Protein AF-A0A4P6ZWH6-F1 (afdb_monomer_lite)

Sequence (473 aa):
MKQIINQRGYALLIVLFTIIIFLSITALFMKGSLNHVAQERTVNLNNQATVAAEMGVKFFSIDISNNIKGILATLKKELSSQEECKKNNSCICPNIQQKKLSIENLTDVINDCLQSELNKLIVRKSDAYIDGEYILKTENKNLNFNLIQEIEINPSDENEEKKGHNLILHVNGESFEENTALLTAKIFVSNFQPSDITSEVKNVSNESNKLDNTKIFQSIPSKLCSSLIQNDVNNSAGLFNCKLSVGEEASELVSNLGDKNINLADLSIYAESIESFCGNGKGKGKCNSSNLDILGEAMVYMQHVSVGNFNQAGGFNLIVNGKLTLGNANNLGDYNKKTYILVKEFDGKNQFDLINGTMIFTGSDNTSSVFDLKQSFNLVNSTACFNLAKFENNTISLDNIKSIKGTGKLIVLNTTNSSKFKKDDINAPGIDVSIPTDPNEFAELCDFNKFGFNTKYTIESLSIDYVDNVIYN

Radius of gyration: 40.48 Å; chains: 1; bounding box: 167×43×56 Å

Foldseek 3Di:
DDDPPPCVVVVVVVVVVVVVVVVVVVVVVVVVVVVVVVVVVVVVQLVQFVVQQVVVVVVVLVVLVVVLVVVVVLLVVCVQCVPVCVVPVDDLQNVCNPPDDDLVRNLVSSLVSSVVVSVVVQVVVQVVQCPDWDWDDDPPDTKTKGFPDRFDWDWDDPPDPFTFIWTWTWMWIAGPVRDIDTWIWIWTFGRDDSCNVCVLVPPPPVPAPPVPVPVLADDADPAALVVCLPPPLPDDPAAAEHEHDVPAAVLVSLVSVVVSPDDLLSYEYEYAACCSQQDPPPDPFARADPRAVSSALHAYEYAEYAHQEAENHARYHYEHVYEYEYNYYHARYDQVHEYEAEYQAYHYNEEHEYANYFYEHQHDQPDQHADHDNAAYEYHQYEYAEACVRHPPPRDDLVRQLRYEYAHEYEYEDQDPPPPDDPVSRPHPRYHYHYDNGPLVSCVVRVVVSSVDPSDRDRPDDDDPRIPDTDID

pLDDT: mean 77.13, std 15.16, range [25.61, 96.94]

Structure (mmCIF, N/CA/C/O backbone):
data_AF-A0A4P6ZWH6-F1
#
_entry.id   AF-A0A4P6ZWH6-F1
#
loop_
_atom_site.group_PDB
_atom_site.id
_atom_site.type_symbol
_atom_site.label_atom_id
_atom_site.label_alt_id
_atom_site.label_comp_id
_atom_site.label_asym_id
_atom_site.label_entity_id
_atom_site.label_seq_id
_atom_site.pdbx_PDB_ins_code
_atom_site.Cartn_x
_atom_site.Cartn_y
_atom_site.Cartn_z
_atom_site.occupancy
_atom_site.B_iso_or_equiv
_atom_site.auth_seq_id
_atom_site.auth_comp_id
_atom_site.auth_asym_id
_atom_site.auth_atom_id
_atom_site.pdbx_PDB_model_num
ATOM 1 N N . MET A 1 1 ? -127.245 11.087 0.480 1.00 39.72 1 MET A N 1
ATOM 2 C CA . MET A 1 1 ? -126.779 9.684 0.557 1.00 39.72 1 MET A CA 1
ATOM 3 C C . MET A 1 1 ? -125.401 9.672 1.200 1.00 39.72 1 MET A C 1
ATOM 5 O O . MET A 1 1 ? -124.498 10.293 0.659 1.00 39.72 1 MET A O 1
ATOM 9 N N . LYS A 1 2 ? -125.248 9.039 2.369 1.00 49.06 2 LYS A N 1
ATOM 10 C CA . LYS A 1 2 ? -123.941 8.807 3.001 1.00 49.06 2 LYS A CA 1
ATOM 11 C C . LYS A 1 2 ? -123.391 7.490 2.457 1.00 49.06 2 LYS A C 1
ATOM 13 O O . LYS A 1 2 ? -123.869 6.430 2.846 1.00 49.06 2 LYS A O 1
ATOM 18 N N . GLN A 1 3 ? -122.430 7.558 1.542 1.00 53.22 3 GLN A N 1
ATOM 19 C CA . GLN A 1 3 ? -121.645 6.386 1.166 1.00 53.22 3 GLN A CA 1
ATOM 20 C C . GLN A 1 3 ? -120.658 6.107 2.305 1.00 53.22 3 GLN A C 1
ATOM 22 O O . GLN A 1 3 ? -119.741 6.887 2.551 1.00 53.22 3 GLN A O 1
ATOM 27 N N . ILE A 1 4 ? -120.885 5.022 3.045 1.00 59.62 4 ILE A N 1
ATOM 28 C CA . ILE A 1 4 ? -119.906 4.478 3.989 1.00 59.62 4 ILE A CA 1
ATOM 29 C C . ILE A 1 4 ? -118.847 3.797 3.127 1.00 59.62 4 ILE A C 1
ATOM 31 O O . ILE A 1 4 ? -119.020 2.665 2.682 1.00 59.62 4 ILE A O 1
ATOM 35 N N . ILE A 1 5 ? -117.784 4.530 2.812 1.00 57.59 5 ILE A N 1
ATOM 36 C CA . ILE A 1 5 ? -116.674 3.993 2.031 1.00 57.59 5 ILE A CA 1
ATOM 37 C C . ILE A 1 5 ? -115.957 2.978 2.927 1.00 57.59 5 ILE A C 1
ATOM 39 O O . ILE A 1 5 ? -115.481 3.312 4.012 1.00 57.59 5 ILE A O 1
ATOM 43 N N . ASN A 1 6 ? -115.936 1.718 2.497 1.00 61.38 6 ASN A N 1
ATOM 44 C CA . ASN A 1 6 ? -115.310 0.604 3.202 1.00 61.38 6 ASN A CA 1
ATOM 45 C C . ASN A 1 6 ? -113.780 0.777 3.221 1.00 61.38 6 ASN A C 1
ATOM 47 O O . ASN A 1 6 ? -113.069 0.256 2.367 1.00 61.38 6 ASN A O 1
ATOM 51 N N . GLN A 1 7 ? -113.271 1.534 4.197 1.00 60.25 7 GLN A N 1
ATOM 52 C CA . GLN A 1 7 ? -111.843 1.848 4.325 1.00 60.25 7 GLN A CA 1
ATOM 53 C C . GLN A 1 7 ? -111.008 0.726 4.968 1.00 60.25 7 GLN A C 1
ATOM 55 O O . GLN A 1 7 ? -109.780 0.787 4.945 1.00 60.25 7 GLN A O 1
ATOM 60 N N . ARG A 1 8 ? -111.640 -0.336 5.497 1.00 64.19 8 ARG A N 1
ATOM 61 C CA . ARG A 1 8 ? -110.922 -1.433 6.175 1.00 64.19 8 ARG A CA 1
ATOM 62 C C . ARG A 1 8 ? -110.076 -2.277 5.212 1.00 64.19 8 ARG A C 1
ATOM 64 O O . ARG A 1 8 ? -109.009 -2.734 5.603 1.00 64.19 8 ARG A O 1
ATOM 71 N N . GLY A 1 9 ? -110.504 -2.433 3.954 1.00 65.44 9 GLY A N 1
ATOM 72 C CA . GLY A 1 9 ? -109.728 -3.144 2.925 1.00 65.44 9 GLY A CA 1
ATOM 73 C C . GLY A 1 9 ? -108.507 -2.360 2.429 1.00 65.44 9 GLY A C 1
ATOM 74 O O . GLY A 1 9 ? -107.453 -2.943 2.187 1.00 65.44 9 GLY A O 1
ATOM 75 N N . TYR A 1 10 ? -108.617 -1.030 2.350 1.00 78.50 10 TYR A N 1
ATOM 76 C CA . TYR A 1 10 ? -107.519 -0.164 1.908 1.00 78.50 10 TYR A CA 1
ATOM 77 C C . TYR A 1 10 ? -106.373 -0.113 2.920 1.00 78.50 10 TYR A C 1
ATOM 79 O O . TYR A 1 10 ? -105.220 -0.068 2.510 1.00 78.50 10 TYR A O 1
ATOM 87 N N . ALA A 1 11 ? -106.660 -0.190 4.225 1.00 81.12 11 ALA A N 1
ATOM 88 C CA . ALA A 1 11 ? -105.619 -0.258 5.252 1.00 81.12 11 ALA A CA 1
ATOM 89 C C . ALA A 1 11 ? -104.739 -1.511 5.099 1.00 81.12 11 ALA A C 1
ATOM 91 O O . ALA A 1 11 ? -103.516 -1.407 5.147 1.00 81.12 11 ALA A O 1
ATOM 92 N N . LEU A 1 12 ? -105.346 -2.677 4.839 1.00 81.94 12 LEU A N 1
ATOM 93 C CA . LEU A 1 12 ? -104.605 -3.918 4.591 1.00 81.94 12 LEU A CA 1
ATOM 94 C C . LEU A 1 12 ? -103.740 -3.809 3.328 1.00 81.94 12 LEU A C 1
ATOM 96 O O . LEU A 1 12 ? -102.585 -4.229 3.331 1.00 81.94 12 LEU A O 1
ATOM 100 N N . LEU A 1 13 ? -104.284 -3.207 2.267 1.00 86.00 13 LEU A N 1
ATOM 101 C CA . LEU A 1 13 ? -103.564 -3.004 1.011 1.00 86.00 13 LEU A CA 1
ATOM 102 C C . LEU A 1 13 ? -102.379 -2.050 1.202 1.00 86.00 13 LEU A C 1
ATOM 104 O O . LEU A 1 13 ? -101.285 -2.356 0.744 1.00 86.00 13 LEU A O 1
ATOM 108 N N . ILE A 1 14 ? -102.558 -0.952 1.941 1.00 87.81 14 ILE A N 1
ATOM 109 C CA . ILE A 1 14 ? -101.481 -0.005 2.262 1.00 87.81 14 ILE A CA 1
ATOM 110 C C . ILE A 1 14 ? -100.383 -0.692 3.079 1.00 87.81 14 ILE A C 1
ATOM 112 O O . ILE A 1 14 ? -99.209 -0.527 2.760 1.00 87.81 14 ILE A O 1
ATOM 116 N N . VAL A 1 15 ? -100.733 -1.495 4.089 1.00 91.38 15 VAL A N 1
ATOM 117 C CA . VAL A 1 15 ? -99.751 -2.253 4.886 1.00 91.38 15 VAL A CA 1
ATOM 118 C C . VAL A 1 15 ? -98.984 -3.248 4.016 1.00 91.38 15 VAL A C 1
ATOM 120 O O . VAL A 1 15 ? -97.758 -3.284 4.077 1.00 91.38 15 VAL A O 1
ATOM 123 N N . LEU A 1 16 ? -99.672 -4.004 3.157 1.00 91.62 16 LEU A N 1
ATOM 124 C CA . LEU A 1 16 ? -99.019 -4.940 2.242 1.00 91.62 16 LEU A CA 1
ATOM 125 C C . LEU A 1 16 ? -98.081 -4.214 1.268 1.00 91.62 16 LEU A C 1
ATOM 127 O O . LEU A 1 16 ? -96.943 -4.635 1.071 1.00 91.62 16 LEU A O 1
ATOM 131 N N . PHE A 1 17 ? -98.528 -3.091 0.705 1.00 93.81 17 PHE A N 1
ATOM 132 C CA . PHE A 1 17 ? -97.719 -2.274 -0.195 1.00 93.81 17 PHE A CA 1
ATOM 133 C C . PHE A 1 17 ? -96.496 -1.693 0.525 1.00 93.81 17 PHE A C 1
ATOM 135 O O . PHE A 1 17 ? -95.398 -1.681 -0.021 1.00 93.81 17 PHE A O 1
ATOM 142 N N . THR A 1 18 ? -96.664 -1.295 1.787 1.00 93.62 18 THR A N 1
ATOM 143 C CA . THR A 1 18 ? -95.587 -0.789 2.645 1.00 93.62 18 THR A CA 1
ATOM 144 C C . THR A 1 18 ? -94.541 -1.876 2.898 1.00 93.62 18 THR A C 1
ATOM 146 O O . THR A 1 18 ? -93.351 -1.618 2.746 1.00 93.62 18 THR A O 1
ATOM 149 N N . ILE A 1 19 ? -94.963 -3.111 3.192 1.00 94.88 19 ILE A N 1
ATOM 150 C CA . ILE A 1 19 ? -94.056 -4.259 3.361 1.00 94.88 19 ILE A CA 1
ATOM 151 C C . ILE A 1 19 ? -93.279 -4.540 2.069 1.00 94.88 19 ILE A C 1
ATOM 153 O O . ILE A 1 19 ? -92.064 -4.720 2.119 1.00 94.88 19 ILE A O 1
ATOM 157 N N . ILE A 1 20 ? -93.946 -4.541 0.910 1.00 95.19 20 ILE A N 1
ATOM 158 C CA . ILE A 1 20 ? -93.294 -4.778 -0.388 1.00 95.19 20 ILE A CA 1
ATOM 159 C C . ILE A 1 20 ? -92.278 -3.675 -0.704 1.00 95.19 20 ILE A C 1
ATOM 161 O O . ILE A 1 20 ? -91.174 -3.976 -1.163 1.00 95.19 20 ILE A O 1
ATOM 165 N N . ILE A 1 21 ? -92.615 -2.412 -0.429 1.00 94.44 21 ILE A N 1
ATOM 166 C CA . ILE A 1 21 ? -91.692 -1.284 -0.597 1.00 94.44 21 ILE A CA 1
ATOM 167 C C . ILE A 1 21 ? -90.470 -1.462 0.307 1.00 94.44 21 ILE A C 1
ATOM 169 O O . ILE A 1 21 ? -89.346 -1.377 -0.184 1.00 94.44 21 ILE A O 1
ATOM 173 N N . PHE A 1 22 ? -90.663 -1.765 1.596 1.00 95.38 22 PHE A N 1
ATOM 174 C CA . PHE A 1 22 ? -89.546 -1.984 2.517 1.00 95.38 22 PHE A CA 1
ATOM 175 C C . PHE A 1 22 ? -88.661 -3.151 2.077 1.00 95.38 22 PHE A C 1
ATOM 177 O O . PHE A 1 22 ? -87.449 -2.981 2.003 1.00 95.38 22 PHE A O 1
ATOM 184 N N . LEU A 1 23 ? -89.244 -4.292 1.696 1.00 93.88 23 LEU A N 1
ATOM 185 C CA . LEU A 1 23 ? -88.486 -5.437 1.182 1.00 93.88 23 LEU A CA 1
ATOM 186 C C . LEU A 1 23 ? -87.694 -5.084 -0.082 1.00 93.88 23 LEU A C 1
ATOM 188 O O . LEU A 1 23 ? -86.535 -5.474 -0.203 1.00 93.88 23 LEU A O 1
ATOM 192 N N . SER A 1 24 ? -88.287 -4.314 -0.997 1.00 93.38 24 SER A N 1
ATOM 193 C CA . SER A 1 24 ? -87.619 -3.878 -2.229 1.00 93.38 24 SER A CA 1
ATOM 194 C C . SER A 1 24 ? -86.440 -2.951 -1.926 1.00 93.38 24 SER A C 1
ATOM 196 O O . SER A 1 24 ? -85.359 -3.126 -2.483 1.00 93.38 24 SER A O 1
ATOM 198 N N . ILE A 1 25 ? -86.611 -2.007 -0.997 1.00 90.81 25 ILE A N 1
ATOM 199 C CA . ILE A 1 25 ? -85.550 -1.091 -0.562 1.00 90.81 25 ILE A CA 1
ATOM 200 C C . ILE A 1 25 ? -84.428 -1.861 0.156 1.00 90.81 25 ILE A C 1
ATOM 202 O O . ILE A 1 25 ? -83.256 -1.663 -0.159 1.00 90.81 25 ILE A O 1
ATOM 206 N N . THR A 1 26 ? -84.751 -2.788 1.064 1.00 92.69 26 THR A N 1
ATOM 207 C CA . THR A 1 26 ? -83.751 -3.623 1.753 1.00 92.69 26 THR A CA 1
ATOM 208 C C . THR A 1 26 ? -82.987 -4.519 0.778 1.00 92.69 26 THR A C 1
ATOM 210 O O . THR A 1 26 ? -81.767 -4.632 0.888 1.00 92.69 26 THR A O 1
ATOM 213 N N . ALA A 1 27 ? -83.666 -5.107 -0.210 1.00 91.81 27 ALA A N 1
ATOM 214 C CA . ALA A 1 27 ? -83.020 -5.906 -1.248 1.00 91.81 27 ALA A CA 1
ATOM 215 C C . ALA A 1 27 ? -82.054 -5.066 -2.103 1.00 91.81 27 ALA A C 1
ATOM 217 O O . ALA A 1 27 ? -80.954 -5.525 -2.414 1.00 91.81 27 ALA A O 1
ATOM 218 N N . LEU A 1 28 ? -82.421 -3.821 -2.435 1.00 87.69 28 LEU A N 1
ATOM 219 C CA . LEU A 1 28 ? -81.533 -2.886 -3.133 1.00 87.69 28 LEU A CA 1
ATOM 220 C C . LEU A 1 28 ? -80.293 -2.543 -2.294 1.00 87.69 28 LEU A C 1
ATOM 222 O O . LEU A 1 28 ? -79.184 -2.560 -2.829 1.00 87.69 28 LEU A O 1
ATOM 226 N N . PHE A 1 29 ? -80.447 -2.310 -0.987 1.00 87.56 29 PHE A N 1
ATOM 227 C CA . PHE A 1 29 ? -79.311 -2.062 -0.091 1.00 87.56 29 PHE A CA 1
ATOM 228 C C . PHE A 1 29 ? -78.402 -3.286 0.074 1.00 87.56 29 PHE A C 1
ATOM 230 O O . PHE A 1 29 ? -77.183 -3.145 -0.001 1.00 87.56 29 PHE A O 1
ATOM 237 N N . MET A 1 30 ? -78.962 -4.492 0.228 1.00 87.56 30 MET A N 1
ATOM 238 C CA . MET A 1 30 ? -78.172 -5.730 0.282 1.00 87.56 30 MET A CA 1
ATOM 239 C C . MET A 1 30 ? -77.401 -5.968 -1.019 1.00 87.56 30 MET A C 1
ATOM 241 O O . MET A 1 30 ? -76.211 -6.276 -0.975 1.00 87.56 30 MET A O 1
ATOM 245 N N . LYS A 1 31 ? -78.040 -5.768 -2.180 1.00 83.69 31 LYS A N 1
ATOM 246 C CA . LYS A 1 31 ? -77.366 -5.862 -3.482 1.00 83.69 31 LYS A CA 1
ATOM 247 C C . LYS A 1 31 ? -76.243 -4.829 -3.609 1.00 83.69 31 LYS A C 1
ATOM 249 O O . LYS A 1 31 ? -75.165 -5.169 -4.088 1.00 83.69 31 LYS A O 1
ATOM 254 N N . GLY A 1 32 ? -76.473 -3.595 -3.155 1.00 82.44 32 GLY A N 1
ATOM 255 C CA . GLY A 1 32 ? -75.448 -2.551 -3.114 1.00 82.44 32 GLY A CA 1
ATOM 256 C C . GLY A 1 32 ? -74.255 -2.925 -2.227 1.00 82.44 32 GLY A C 1
ATOM 257 O O . GLY A 1 32 ? -73.112 -2.780 -2.651 1.00 82.44 32 GLY A O 1
ATOM 258 N N . SER A 1 33 ? -74.513 -3.477 -1.038 1.00 79.44 33 SER A N 1
ATOM 259 C CA . SER A 1 33 ? -73.473 -3.915 -0.098 1.00 79.44 33 SER A CA 1
ATOM 260 C C . SER A 1 33 ? -72.643 -5.083 -0.641 1.00 79.44 33 SER A C 1
ATOM 262 O O . SER A 1 33 ? -71.417 -5.029 -0.582 1.00 79.44 33 SER A O 1
ATOM 264 N N . LEU A 1 34 ? -73.275 -6.096 -1.246 1.00 79.25 34 LEU A N 1
ATOM 265 C CA . LEU A 1 34 ? -72.561 -7.215 -1.875 1.00 79.25 34 LEU A CA 1
ATOM 266 C C . LEU A 1 34 ? -71.687 -6.758 -3.050 1.00 79.25 34 LEU A C 1
ATOM 268 O O . LEU A 1 34 ? -70.582 -7.267 -3.225 1.00 79.25 34 LEU A O 1
ATOM 272 N N . ASN A 1 35 ? -72.156 -5.777 -3.826 1.00 81.00 35 ASN A N 1
ATOM 273 C CA . ASN A 1 35 ? -71.375 -5.209 -4.921 1.00 81.00 35 ASN A CA 1
ATOM 274 C C . ASN A 1 35 ? -70.137 -4.452 -4.410 1.00 81.00 35 ASN A C 1
ATOM 276 O O . ASN A 1 35 ? -69.068 -4.576 -4.998 1.00 81.00 35 ASN A O 1
ATOM 280 N N . HIS A 1 36 ? -70.256 -3.729 -3.290 1.00 80.12 36 HIS A N 1
ATOM 281 C CA . HIS A 1 36 ? -69.112 -3.072 -2.650 1.00 80.12 36 HIS A CA 1
ATOM 282 C C . HIS A 1 36 ? -68.083 -4.090 -2.145 1.00 80.12 36 HIS A C 1
ATOM 284 O O . HIS A 1 36 ? -66.894 -3.910 -2.373 1.00 80.12 36 HIS A O 1
ATOM 290 N N . VAL A 1 37 ? -68.527 -5.191 -1.527 1.00 77.44 37 VAL A N 1
ATOM 291 C CA . VAL A 1 37 ? -67.628 -6.265 -1.061 1.00 77.44 37 VAL A CA 1
ATOM 292 C C . VAL A 1 37 ? -66.901 -6.933 -2.231 1.00 77.44 37 VAL A C 1
ATOM 294 O O . VAL A 1 37 ? -65.706 -7.200 -2.137 1.00 77.44 37 VAL A O 1
ATOM 297 N N . ALA A 1 38 ? -67.593 -7.187 -3.347 1.00 73.81 38 ALA A N 1
ATOM 298 C CA . ALA A 1 38 ? -66.963 -7.735 -4.547 1.00 73.81 38 ALA A CA 1
ATOM 299 C C . ALA A 1 38 ? -65.925 -6.764 -5.136 1.00 73.81 38 ALA A C 1
ATOM 301 O O . ALA A 1 38 ? -64.805 -7.175 -5.425 1.00 73.81 38 ALA A O 1
ATOM 302 N N . GLN A 1 39 ? -66.267 -5.475 -5.241 1.00 75.38 39 GLN A N 1
ATOM 303 C CA . GLN A 1 39 ? -65.352 -4.438 -5.721 1.00 75.38 39 GLN A CA 1
ATOM 304 C C . GLN A 1 39 ? -64.127 -4.292 -4.808 1.00 75.38 39 GLN A C 1
ATOM 306 O O . GLN A 1 39 ? -63.002 -4.238 -5.294 1.00 75.38 39 GLN A O 1
ATOM 311 N N . GLU A 1 40 ? -64.329 -4.277 -3.492 1.00 74.44 40 GLU A N 1
ATOM 312 C CA . GLU A 1 40 ? -63.258 -4.190 -2.500 1.00 74.44 40 GLU A CA 1
ATOM 313 C C . GLU A 1 40 ? -62.348 -5.425 -2.542 1.00 74.44 40 GLU A C 1
ATOM 315 O O . GLU A 1 40 ? -61.127 -5.291 -2.487 1.00 74.44 40 GLU A O 1
ATOM 320 N N . ARG A 1 41 ? -62.908 -6.629 -2.732 1.00 74.88 41 ARG A N 1
ATOM 321 C CA . ARG A 1 41 ? -62.119 -7.856 -2.929 1.00 74.88 41 ARG A CA 1
ATOM 322 C C . ARG A 1 41 ? -61.268 -7.778 -4.195 1.00 74.88 41 ARG A C 1
ATOM 324 O O . ARG A 1 41 ? -60.082 -8.076 -4.120 1.00 74.88 41 ARG A O 1
ATOM 331 N N . THR A 1 42 ? -61.828 -7.342 -5.325 1.00 73.62 42 THR A N 1
ATOM 332 C CA . THR A 1 42 ? -61.065 -7.174 -6.574 1.00 73.62 42 THR A CA 1
ATOM 333 C C . THR A 1 42 ? -59.950 -6.138 -6.421 1.00 73.62 42 THR A C 1
ATOM 335 O O . THR A 1 42 ? -58.825 -6.396 -6.835 1.00 73.62 42 THR A O 1
ATOM 338 N N . VAL A 1 43 ? -60.221 -4.998 -5.773 1.00 77.25 43 VAL A N 1
ATOM 339 C CA . VAL A 1 43 ? -59.196 -3.977 -5.490 1.00 77.25 43 VAL A CA 1
ATOM 340 C C . VAL A 1 43 ? -58.092 -4.544 -4.594 1.00 77.25 43 VAL A C 1
ATOM 342 O O . VAL A 1 43 ? -56.915 -4.361 -4.886 1.00 77.25 43 VAL A O 1
ATOM 345 N N . ASN A 1 44 ? -58.447 -5.289 -3.546 1.00 75.12 44 ASN A N 1
ATOM 346 C CA . ASN A 1 44 ? -57.473 -5.892 -2.639 1.00 75.12 44 ASN A CA 1
ATOM 347 C C . ASN A 1 44 ? -56.612 -6.966 -3.316 1.00 75.12 44 ASN A C 1
ATOM 349 O O . ASN A 1 44 ? -55.410 -7.011 -3.069 1.00 75.12 44 ASN A O 1
ATOM 353 N N . LEU A 1 45 ? -57.192 -7.811 -4.172 1.00 74.69 45 LEU A N 1
ATOM 354 C CA . LEU A 1 45 ? -56.444 -8.835 -4.907 1.00 74.69 45 LEU A CA 1
ATOM 355 C C . LEU A 1 45 ? -55.494 -8.217 -5.933 1.00 74.69 45 LEU A C 1
ATOM 357 O O . LEU A 1 45 ? -54.338 -8.624 -6.008 1.00 74.69 45 LEU A O 1
ATOM 361 N N . ASN A 1 46 ? -55.949 -7.199 -6.665 1.00 72.38 46 ASN A N 1
ATOM 362 C CA . ASN A 1 46 ? -55.092 -6.468 -7.595 1.00 72.38 46 ASN A CA 1
ATOM 363 C C . ASN A 1 46 ? -53.941 -5.786 -6.852 1.00 72.38 46 ASN A C 1
ATOM 365 O O . ASN A 1 46 ? -52.794 -5.907 -7.264 1.00 72.38 46 ASN A O 1
ATOM 369 N N . ASN A 1 47 ? -54.220 -5.157 -5.706 1.00 78.00 47 ASN A N 1
ATOM 370 C CA . ASN A 1 47 ? -53.176 -4.569 -4.868 1.00 78.00 47 ASN A CA 1
ATOM 371 C C . ASN A 1 47 ? -52.173 -5.625 -4.382 1.00 78.00 47 ASN A C 1
ATOM 373 O O . ASN A 1 47 ? -50.978 -5.360 -4.357 1.00 78.00 47 ASN A O 1
ATOM 377 N N . GLN A 1 48 ? -52.627 -6.827 -4.018 1.00 77.56 48 GLN A N 1
ATOM 378 C CA . GLN A 1 48 ? -51.740 -7.919 -3.603 1.00 77.56 48 GLN A CA 1
ATOM 379 C C . GLN A 1 48 ? -50.856 -8.427 -4.744 1.00 77.56 48 GLN A C 1
ATOM 381 O O . GLN A 1 48 ? -49.672 -8.659 -4.512 1.00 77.56 48 GLN A O 1
ATOM 386 N N . ALA A 1 49 ? -51.404 -8.570 -5.953 1.00 77.12 49 ALA A N 1
ATOM 387 C CA . ALA A 1 49 ? -50.637 -8.951 -7.136 1.00 77.12 49 ALA A CA 1
ATOM 388 C C . ALA A 1 49 ? -49.565 -7.897 -7.458 1.00 77.12 49 ALA A C 1
ATOM 390 O O . ALA A 1 49 ? -48.402 -8.241 -7.660 1.00 77.12 49 ALA A O 1
ATOM 391 N N . THR A 1 50 ? -49.924 -6.608 -7.406 1.00 77.00 50 THR A N 1
ATOM 392 C CA . THR A 1 50 ? -48.971 -5.503 -7.584 1.00 77.00 50 THR A CA 1
ATOM 393 C C . THR A 1 50 ? -47.881 -5.530 -6.517 1.00 77.00 50 THR A C 1
ATOM 395 O O . THR A 1 50 ? -46.705 -5.477 -6.854 1.00 77.00 50 THR A O 1
ATOM 398 N N . VAL A 1 51 ? -48.238 -5.696 -5.240 1.00 78.50 51 VAL A N 1
ATOM 399 C CA . VAL A 1 51 ? -47.259 -5.798 -4.144 1.00 78.50 51 VAL A CA 1
ATOM 400 C C . VAL A 1 51 ? -46.328 -6.999 -4.337 1.00 78.50 51 VAL A C 1
ATOM 402 O O . VAL A 1 51 ? -45.128 -6.888 -4.089 1.00 78.50 51 VAL A O 1
ATOM 405 N N . ALA A 1 52 ? -46.845 -8.143 -4.793 1.00 73.12 52 ALA A N 1
ATOM 406 C CA . ALA A 1 52 ? -46.024 -9.312 -5.101 1.00 73.12 52 ALA A CA 1
ATOM 407 C C . ALA A 1 52 ? -45.027 -9.015 -6.234 1.00 73.12 52 ALA A C 1
ATOM 409 O O . ALA A 1 52 ? -43.844 -9.331 -6.103 1.00 73.12 52 ALA A O 1
ATOM 410 N N . ALA A 1 53 ? -45.473 -8.338 -7.295 1.00 74.75 53 ALA A N 1
ATOM 411 C CA . ALA A 1 53 ? -44.613 -7.923 -8.397 1.00 74.75 53 ALA A CA 1
ATOM 412 C C . ALA A 1 53 ? -43.548 -6.905 -7.943 1.00 74.75 53 ALA A C 1
ATOM 414 O O . ALA A 1 53 ? -42.379 -7.054 -8.290 1.00 74.75 53 ALA A O 1
ATOM 415 N N . GLU A 1 54 ? -43.905 -5.911 -7.117 1.00 75.25 54 GLU A N 1
ATOM 416 C CA . GLU A 1 54 ? -42.966 -4.908 -6.582 1.00 75.25 54 GLU A CA 1
ATOM 417 C C . GLU A 1 54 ? -41.881 -5.564 -5.722 1.00 75.25 54 GLU A C 1
ATOM 419 O O . GLU A 1 54 ? -40.692 -5.245 -5.825 1.00 75.25 54 GLU A O 1
ATOM 424 N N . MET A 1 55 ? -42.278 -6.522 -4.882 1.00 76.38 55 MET A N 1
ATOM 425 C CA . MET A 1 55 ? -41.344 -7.286 -4.060 1.00 76.38 55 MET A CA 1
ATOM 426 C C . MET A 1 55 ? -40.450 -8.190 -4.909 1.00 76.38 55 MET A C 1
ATOM 428 O O . MET A 1 55 ? -39.259 -8.299 -4.613 1.00 76.38 55 MET A O 1
ATOM 432 N N . GLY A 1 56 ? -40.989 -8.792 -5.972 1.00 78.62 56 GLY A N 1
ATOM 433 C CA . GLY A 1 56 ? -40.216 -9.594 -6.914 1.00 78.62 56 GLY A CA 1
ATOM 434 C C . GLY A 1 56 ? -39.181 -8.771 -7.676 1.00 78.62 56 GLY A C 1
ATOM 435 O O . GLY A 1 56 ? -38.009 -9.146 -7.712 1.00 78.62 56 GLY A O 1
ATOM 436 N N . VAL A 1 57 ? -39.570 -7.593 -8.179 1.00 80.19 57 VAL A N 1
ATOM 437 C CA . VAL A 1 57 ? -38.645 -6.604 -8.752 1.00 80.19 57 VAL A CA 1
ATOM 438 C C . VAL A 1 57 ? -37.529 -6.307 -7.761 1.00 80.19 57 VAL A C 1
ATOM 440 O O . VAL A 1 57 ? -36.357 -6.474 -8.085 1.00 80.19 57 VAL A O 1
ATOM 443 N N . LYS A 1 58 ? -37.879 -5.939 -6.524 1.00 78.38 58 LYS A N 1
ATOM 444 C CA . LYS A 1 58 ? -36.894 -5.609 -5.492 1.00 78.38 58 LYS A CA 1
ATOM 445 C C . LYS A 1 58 ? -35.946 -6.775 -5.203 1.00 78.38 58 LYS A C 1
ATOM 447 O O . LYS A 1 58 ? -34.744 -6.552 -5.064 1.00 78.38 58 LYS A O 1
ATOM 452 N N . PHE A 1 59 ? -36.464 -7.998 -5.115 1.00 84.25 59 PHE A N 1
ATOM 453 C CA . PHE A 1 59 ? -35.669 -9.201 -4.886 1.00 84.25 59 PHE A CA 1
ATOM 454 C C . PHE A 1 59 ? -34.648 -9.421 -6.009 1.00 84.25 59 PHE A C 1
ATOM 456 O O . PHE A 1 59 ? -33.447 -9.488 -5.734 1.00 84.25 59 PHE A O 1
ATOM 463 N N . PHE A 1 60 ? -35.102 -9.462 -7.266 1.00 81.50 60 PHE A N 1
ATOM 464 C CA . PHE A 1 60 ? -34.218 -9.681 -8.410 1.00 81.50 60 PHE A CA 1
ATOM 465 C C . PHE A 1 60 ? -33.220 -8.534 -8.587 1.00 81.50 60 PHE A C 1
ATOM 467 O O . PHE A 1 60 ? -32.041 -8.792 -8.829 1.00 81.50 60 PHE A O 1
ATOM 474 N N . SER A 1 61 ? -33.640 -7.280 -8.385 1.00 79.38 61 SER A N 1
ATOM 475 C CA . SER A 1 61 ? -32.738 -6.125 -8.435 1.00 79.38 61 SER A CA 1
ATOM 476 C C . SER A 1 61 ? -31.622 -6.207 -7.396 1.00 79.38 61 SER A C 1
ATOM 478 O O . SER A 1 61 ? -30.464 -5.948 -7.724 1.00 79.38 61 SER A O 1
ATOM 480 N N . ILE A 1 62 ? -31.939 -6.591 -6.154 1.00 78.94 62 ILE A N 1
ATOM 481 C CA . ILE A 1 62 ? -30.936 -6.735 -5.092 1.00 78.94 62 ILE A CA 1
ATOM 482 C C . ILE A 1 62 ? -29.978 -7.886 -5.403 1.00 78.94 62 ILE A C 1
ATOM 484 O O . ILE A 1 62 ? -28.765 -7.713 -5.269 1.00 78.94 62 ILE A O 1
ATOM 488 N N . ASP A 1 63 ? -30.488 -9.047 -5.824 1.00 83.31 63 ASP A N 1
ATOM 489 C CA . ASP A 1 63 ? -29.619 -10.188 -6.118 1.00 83.31 63 ASP A CA 1
ATOM 490 C C . ASP A 1 63 ? -28.682 -9.887 -7.294 1.00 83.31 63 ASP A C 1
ATOM 492 O O . ASP A 1 63 ? -27.469 -10.069 -7.179 1.00 83.31 63 ASP A O 1
ATOM 496 N N . ILE A 1 64 ? -29.207 -9.339 -8.395 1.00 82.38 64 ILE A N 1
ATOM 497 C CA . ILE A 1 64 ? -28.395 -8.936 -9.550 1.00 82.38 64 ILE A CA 1
ATOM 498 C C . ILE A 1 64 ? -27.355 -7.895 -9.125 1.00 82.38 64 ILE A C 1
ATOM 500 O O . ILE A 1 64 ? -26.172 -8.079 -9.403 1.00 82.38 64 ILE A O 1
ATOM 504 N N . SER A 1 65 ? -27.752 -6.861 -8.372 1.00 78.88 65 SER A N 1
ATOM 505 C CA . SER A 1 65 ? -26.830 -5.841 -7.852 1.00 78.88 65 SER A CA 1
ATOM 506 C C . SER A 1 65 ? -25.678 -6.453 -7.049 1.00 78.88 65 SER A C 1
ATOM 508 O O . SER A 1 65 ? -24.517 -6.103 -7.262 1.00 78.88 65 SER A O 1
ATOM 510 N N . ASN A 1 66 ? -25.968 -7.403 -6.158 1.00 80.00 66 ASN A N 1
ATOM 511 C CA . ASN A 1 66 ? -24.945 -8.061 -5.347 1.00 80.00 66 ASN A CA 1
ATOM 512 C C . ASN A 1 66 ? -23.977 -8.898 -6.193 1.00 80.00 66 ASN A C 1
ATOM 514 O O . ASN A 1 66 ? -22.771 -8.873 -5.946 1.00 80.00 66 ASN A O 1
ATOM 518 N N . ASN A 1 67 ? -24.477 -9.603 -7.211 1.00 85.12 67 ASN A N 1
ATOM 519 C CA . ASN A 1 67 ? -23.622 -10.367 -8.121 1.00 85.12 67 ASN A CA 1
ATOM 520 C C . ASN A 1 67 ? -22.727 -9.442 -8.959 1.00 85.12 67 ASN A C 1
ATOM 522 O O . ASN A 1 67 ? -21.533 -9.708 -9.088 1.00 85.12 67 ASN A O 1
ATOM 526 N N . ILE A 1 68 ? -23.267 -8.322 -9.453 1.00 81.75 68 ILE A N 1
ATOM 527 C CA . ILE A 1 68 ? -22.490 -7.300 -10.168 1.00 81.75 68 ILE A CA 1
ATOM 528 C C . ILE A 1 68 ? -21.391 -6.739 -9.262 1.00 81.75 68 ILE A C 1
ATOM 530 O O . ILE A 1 68 ? -20.230 -6.699 -9.663 1.00 81.75 68 ILE A O 1
ATOM 534 N N . LYS A 1 69 ? -21.711 -6.389 -8.008 1.00 79.88 69 LYS A N 1
ATOM 535 C CA . LYS A 1 69 ? -20.707 -5.951 -7.021 1.00 79.88 69 LYS A CA 1
ATOM 536 C C . LYS A 1 69 ? -19.605 -6.993 -6.814 1.00 79.88 69 LYS A C 1
ATOM 538 O O . LYS A 1 69 ? -18.439 -6.624 -6.704 1.00 79.88 69 LYS A O 1
ATOM 543 N N . GLY A 1 70 ? -19.950 -8.281 -6.793 1.00 83.12 70 GLY A N 1
ATOM 544 C CA . GLY A 1 70 ? -18.980 -9.376 -6.709 1.00 83.12 70 GLY A CA 1
ATOM 545 C C . GLY A 1 70 ? -18.038 -9.442 -7.916 1.00 83.12 70 GLY A C 1
ATOM 546 O O . GLY A 1 70 ? -16.822 -9.563 -7.741 1.00 83.12 70 GLY A O 1
ATOM 547 N N . ILE A 1 71 ? -18.577 -9.303 -9.133 1.00 83.06 71 ILE A N 1
ATOM 548 C CA . ILE A 1 71 ? -17.783 -9.239 -10.372 1.00 83.06 71 ILE A CA 1
ATOM 549 C C . ILE A 1 71 ? -16.829 -8.043 -10.310 1.00 83.06 71 ILE A C 1
ATOM 551 O O . ILE A 1 71 ? -15.622 -8.220 -10.459 1.00 83.06 71 ILE A O 1
ATOM 555 N N . LEU A 1 72 ? -17.341 -6.851 -9.989 1.00 79.44 72 LEU A N 1
ATOM 556 C CA . LEU A 1 72 ? -16.539 -5.629 -9.866 1.00 79.44 72 LEU A CA 1
ATOM 557 C C . LEU A 1 72 ? -15.422 -5.769 -8.822 1.00 79.44 72 LEU A C 1
ATOM 559 O O . LEU A 1 72 ? -14.278 -5.400 -9.084 1.00 79.44 72 LEU A O 1
ATOM 563 N N . ALA A 1 73 ? -15.717 -6.348 -7.656 1.00 79.50 73 ALA A N 1
ATOM 564 C CA . ALA A 1 73 ? -14.717 -6.597 -6.620 1.00 79.50 73 ALA A CA 1
ATOM 565 C C . ALA A 1 73 ? -13.623 -7.572 -7.087 1.00 79.50 73 ALA A C 1
ATOM 567 O O . ALA A 1 73 ? -12.447 -7.396 -6.754 1.00 79.50 73 ALA A O 1
ATOM 568 N N . THR A 1 74 ? -13.988 -8.576 -7.885 1.00 81.31 74 THR A N 1
ATOM 569 C CA . THR A 1 74 ? -13.020 -9.529 -8.441 1.00 81.31 74 THR A CA 1
ATOM 570 C C . THR A 1 74 ? -12.139 -8.871 -9.497 1.00 81.31 74 THR A C 1
ATOM 572 O O . THR A 1 74 ? -10.918 -8.988 -9.416 1.00 81.31 74 THR A O 1
ATOM 575 N N . LEU A 1 75 ? -12.731 -8.090 -10.407 1.00 79.50 75 LEU A N 1
ATOM 576 C CA . LEU A 1 75 ? -11.991 -7.284 -11.382 1.00 79.50 75 LEU A CA 1
ATOM 577 C C . LEU A 1 75 ? -11.010 -6.334 -10.691 1.00 79.50 75 LEU A C 1
ATOM 579 O O . LEU A 1 75 ? -9.843 -6.264 -11.071 1.00 79.50 75 LEU A O 1
ATOM 583 N N . LYS A 1 76 ? -11.442 -5.669 -9.613 1.00 74.69 76 LYS A N 1
ATOM 584 C CA . LYS A 1 76 ? -10.572 -4.817 -8.795 1.00 74.69 76 LYS A CA 1
ATOM 585 C C . LYS A 1 76 ? -9.385 -5.594 -8.235 1.00 74.69 76 LYS A C 1
ATOM 587 O O . LYS A 1 76 ? -8.246 -5.144 -8.336 1.00 74.69 76 LYS A O 1
ATOM 592 N N . LYS A 1 77 ? -9.634 -6.769 -7.651 1.00 75.81 77 LYS A N 1
ATOM 593 C CA . LYS A 1 77 ? -8.565 -7.610 -7.107 1.00 75.81 77 LYS A CA 1
ATOM 594 C C . LYS A 1 77 ? -7.569 -8.013 -8.196 1.00 75.81 77 LYS A C 1
ATOM 596 O O . LYS A 1 77 ? -6.366 -7.956 -7.952 1.00 75.81 77 LYS A O 1
ATOM 601 N N . GLU A 1 78 ? -8.040 -8.385 -9.384 1.00 74.81 78 GLU A N 1
ATOM 602 C CA . GLU A 1 78 ? -7.183 -8.752 -10.519 1.00 74.81 78 GLU A CA 1
ATOM 603 C C . GLU A 1 78 ? -6.345 -7.569 -11.023 1.00 74.81 78 GLU A C 1
ATOM 605 O O . GLU A 1 78 ? -5.151 -7.730 -11.287 1.00 74.81 78 GLU A O 1
ATOM 610 N N . LEU A 1 79 ? -6.928 -6.367 -11.079 1.00 72.31 79 LEU A N 1
ATOM 611 C CA . LEU A 1 79 ? -6.218 -5.141 -11.452 1.00 72.31 79 LEU A CA 1
ATOM 612 C C . LEU A 1 79 ? -5.104 -4.795 -10.459 1.00 72.31 79 LEU A C 1
ATOM 614 O O . LEU A 1 79 ? -3.999 -4.454 -10.879 1.00 72.31 79 LEU A O 1
ATOM 618 N N . SER A 1 80 ? -5.354 -4.947 -9.158 1.00 68.31 80 SER A N 1
ATOM 619 C CA . SER A 1 80 ? -4.350 -4.700 -8.115 1.00 68.31 80 SER A CA 1
ATOM 620 C C . SER A 1 80 ? -3.255 -5.774 -8.052 1.00 68.31 80 SER A C 1
ATOM 622 O O . SER A 1 80 ? -2.163 -5.512 -7.554 1.00 68.31 80 SER A O 1
ATOM 624 N N . SER A 1 81 ? -3.522 -6.988 -8.548 1.00 64.50 81 SER A N 1
ATOM 625 C CA . SER A 1 81 ? -2.663 -8.172 -8.387 1.00 64.50 81 SER A CA 1
ATOM 626 C C . SER A 1 81 ? -2.104 -8.713 -9.708 1.00 64.50 81 SER A C 1
ATOM 628 O O . SER A 1 81 ? -1.895 -9.918 -9.833 1.00 64.50 81 SER A O 1
ATOM 630 N N . GLN A 1 82 ? -1.803 -7.848 -10.689 1.00 60.72 82 GLN A N 1
ATOM 631 C CA . GLN A 1 82 ? -1.346 -8.223 -12.048 1.00 60.72 82 GLN A CA 1
ATOM 632 C C . GLN A 1 82 ? -0.273 -9.345 -12.129 1.00 60.72 82 GLN A C 1
ATOM 634 O O . GLN A 1 82 ? -0.129 -9.987 -13.173 1.00 60.72 82 GLN A O 1
ATOM 639 N N . GLU A 1 83 ? 0.496 -9.594 -11.062 1.00 52.28 83 GLU A N 1
ATOM 640 C CA . GLU A 1 83 ? 1.459 -10.699 -10.944 1.00 52.28 83 GLU A CA 1
ATOM 641 C C . GLU A 1 83 ? 0.849 -12.065 -10.553 1.00 52.28 83 GLU A C 1
ATOM 643 O O . GLU A 1 83 ? 1.331 -13.091 -11.034 1.00 52.28 83 GLU A O 1
ATOM 648 N N . GLU A 1 84 ? -0.205 -12.124 -9.730 1.00 54.50 84 GLU A N 1
ATOM 649 C CA . GLU A 1 84 ? -0.873 -13.382 -9.340 1.00 54.50 84 GLU A CA 1
ATOM 650 C C . GLU A 1 84 ? -1.707 -13.954 -10.489 1.00 54.50 84 GLU A C 1
ATOM 652 O O . GLU A 1 84 ? -1.668 -15.157 -10.762 1.00 54.50 84 GLU A O 1
ATOM 657 N N . CYS A 1 85 ? -2.378 -13.075 -11.234 1.00 60.66 85 CYS A N 1
ATOM 658 C CA . CYS A 1 85 ? -3.196 -13.446 -12.386 1.00 60.66 85 CYS A CA 1
ATOM 659 C C . CYS A 1 85 ? -2.368 -14.153 -13.482 1.00 60.66 85 CYS A C 1
ATOM 661 O O . CYS A 1 85 ? -2.808 -15.134 -14.085 1.00 60.66 85 CYS A O 1
ATOM 663 N N . LYS A 1 86 ? -1.112 -13.718 -13.676 1.00 59.97 86 LYS A N 1
ATOM 664 C CA . LYS A 1 86 ? -0.158 -14.331 -14.620 1.00 59.97 86 LYS A CA 1
ATOM 665 C C . LYS A 1 86 ? 0.316 -15.720 -14.204 1.00 59.97 86 LYS A C 1
ATOM 667 O O . LYS A 1 86 ? 0.639 -16.521 -15.073 1.00 59.97 86 LYS A O 1
ATOM 672 N N . LYS A 1 87 ? 0.396 -16.007 -12.902 1.00 59.28 87 LYS A N 1
ATOM 673 C CA . LYS A 1 87 ? 0.909 -17.295 -12.407 1.00 59.28 87 LYS A CA 1
ATOM 674 C C . LYS A 1 87 ? -0.121 -18.415 -12.519 1.00 59.28 87 LYS A C 1
ATOM 676 O O . LYS A 1 87 ? 0.261 -19.548 -12.792 1.00 59.28 87 LYS A O 1
ATOM 681 N N . ASN A 1 88 ? -1.405 -18.096 -12.351 1.00 59.41 88 ASN A N 1
ATOM 682 C CA . ASN A 1 88 ? -2.455 -19.111 -12.220 1.00 59.41 88 ASN A CA 1
ATOM 683 C C . ASN A 1 88 ? -3.335 -19.285 -13.467 1.00 59.41 88 ASN A C 1
ATOM 685 O O . ASN A 1 88 ? -4.209 -20.145 -13.459 1.00 59.41 88 ASN A O 1
ATOM 689 N N . ASN A 1 89 ? -3.129 -18.492 -14.529 1.00 59.62 89 ASN A N 1
ATOM 690 C CA . ASN A 1 89 ? -3.897 -18.561 -15.784 1.00 59.62 89 ASN A CA 1
ATOM 691 C C . ASN A 1 89 ? -5.434 -18.520 -15.588 1.00 59.62 89 ASN A C 1
ATOM 693 O O . ASN A 1 89 ? -6.190 -19.052 -16.394 1.00 59.62 89 ASN A O 1
ATOM 697 N N . SER A 1 90 ? -5.881 -17.896 -14.495 1.00 66.62 90 SER A N 1
ATOM 698 C CA . SER A 1 90 ? -7.254 -17.948 -13.970 1.00 66.62 90 SER A CA 1
ATOM 699 C C . SER A 1 90 ? -7.909 -16.561 -13.939 1.00 66.62 90 SER A C 1
ATOM 701 O O . SER A 1 90 ? -8.784 -16.308 -13.115 1.00 66.62 90 SER A O 1
ATOM 703 N N . CYS A 1 91 ? -7.456 -15.641 -14.788 1.00 69.88 91 CYS A N 1
ATOM 704 C CA . CYS A 1 91 ? -8.046 -14.309 -14.859 1.00 69.88 91 CYS A CA 1
ATOM 705 C C . CYS A 1 91 ? -9.446 -14.395 -15.459 1.00 69.88 91 CYS A C 1
ATOM 707 O O . CYS A 1 91 ? -9.622 -15.016 -16.512 1.00 69.88 91 CYS A O 1
ATOM 709 N N . ILE A 1 92 ? -10.403 -13.708 -14.845 1.00 72.62 92 ILE A N 1
ATOM 710 C CA . ILE A 1 92 ? -11.717 -13.468 -15.445 1.00 72.62 92 ILE A CA 1
ATOM 711 C C . ILE A 1 92 ? -11.549 -12.713 -16.774 1.00 72.62 92 ILE A C 1
ATOM 713 O O . ILE A 1 92 ? -12.243 -13.009 -17.746 1.00 72.62 92 ILE A O 1
ATOM 717 N N . CYS A 1 93 ? -10.548 -11.825 -16.855 1.00 75.25 93 CYS A N 1
ATOM 718 C CA . CYS A 1 93 ? -10.215 -11.072 -18.065 1.00 75.25 93 CYS A CA 1
ATOM 719 C C . CYS A 1 93 ? -8.834 -11.446 -18.642 1.00 75.25 93 CYS A C 1
ATOM 721 O O . CYS A 1 93 ? -7.821 -10.830 -18.291 1.00 75.25 93 CYS A O 1
ATOM 723 N N . PRO A 1 94 ? -8.749 -12.404 -19.584 1.00 66.56 94 PRO A N 1
ATOM 724 C CA . PRO A 1 94 ? -7.470 -12.852 -20.142 1.00 66.56 94 PRO A CA 1
ATOM 725 C C . PRO A 1 94 ? -6.691 -11.745 -20.877 1.00 66.56 94 PRO A C 1
ATOM 727 O O . PRO A 1 94 ? -5.460 -11.733 -20.865 1.00 66.56 94 PRO A O 1
ATOM 730 N N . ASN A 1 95 ? -7.393 -10.782 -21.482 1.00 67.19 95 ASN A N 1
ATOM 731 C CA . ASN A 1 95 ? -6.785 -9.736 -22.313 1.00 67.19 95 ASN A CA 1
ATOM 732 C C . ASN A 1 95 ? -6.075 -8.625 -21.513 1.00 67.19 95 ASN A C 1
ATOM 734 O O . ASN A 1 95 ? -5.253 -7.908 -22.082 1.00 67.19 95 ASN A O 1
ATOM 738 N N . ILE A 1 96 ? -6.299 -8.527 -20.194 1.00 64.94 96 ILE A N 1
ATOM 739 C CA . ILE A 1 96 ? -5.622 -7.550 -19.314 1.00 64.94 96 ILE A CA 1
ATOM 740 C C . ILE A 1 96 ? -4.109 -7.840 -19.200 1.00 64.94 96 ILE A C 1
ATOM 742 O O . ILE A 1 96 ? -3.314 -6.978 -18.830 1.00 64.94 96 ILE A O 1
ATOM 746 N N . GLN A 1 97 ? -3.657 -9.041 -19.578 1.00 59.06 97 GLN A N 1
ATOM 747 C CA . GLN A 1 97 ? -2.259 -9.457 -19.435 1.00 59.06 97 GLN A CA 1
ATOM 748 C C . GLN A 1 97 ? -1.268 -8.768 -20.397 1.00 59.06 97 GLN A C 1
ATOM 750 O O . GLN A 1 97 ? -0.049 -8.918 -20.225 1.00 59.06 97 GLN A O 1
ATOM 755 N N . GLN A 1 98 ? -1.737 -8.015 -21.399 1.00 58.09 98 GLN A N 1
ATOM 756 C CA . GLN A 1 98 ? -0.861 -7.377 -22.384 1.00 58.09 98 GLN A CA 1
ATOM 757 C C . GLN A 1 98 ? -0.137 -6.162 -21.775 1.00 58.09 98 GLN A C 1
ATOM 759 O O . GLN A 1 98 ? -0.714 -5.114 -21.508 1.00 58.09 98 GLN A O 1
ATOM 764 N N . LYS A 1 99 ? 1.175 -6.321 -21.550 1.00 51.84 99 LYS A N 1
ATOM 765 C CA . LYS A 1 99 ? 2.043 -5.520 -20.657 1.00 51.84 99 LYS A CA 1
ATOM 766 C C . LYS A 1 99 ? 2.223 -4.022 -21.011 1.00 51.84 99 LYS A C 1
ATOM 768 O O . LYS A 1 99 ? 3.059 -3.380 -20.386 1.00 51.84 99 LYS A O 1
ATOM 773 N N . LYS A 1 100 ? 1.509 -3.455 -21.990 1.00 54.94 100 LYS A N 1
ATOM 774 C CA . LYS A 1 100 ? 1.635 -2.044 -22.423 1.00 54.94 100 LYS A CA 1
ATOM 775 C C . LYS A 1 100 ? 0.364 -1.531 -23.121 1.00 54.94 100 LYS A C 1
ATOM 777 O O . LYS A 1 100 ? 0.407 -1.169 -24.293 1.00 54.94 100 LYS A O 1
ATOM 782 N N . LEU A 1 101 ? -0.766 -1.508 -22.424 1.00 59.69 101 LEU A N 1
ATOM 783 C CA . LEU A 1 101 ? -1.951 -0.790 -22.907 1.00 59.69 101 LEU A CA 1
ATOM 784 C C . LEU A 1 101 ? -1.932 0.641 -22.352 1.00 59.69 101 LEU A C 1
ATOM 786 O O . LEU A 1 101 ? -1.551 0.852 -21.200 1.00 59.69 101 LEU A O 1
ATOM 790 N N . SER A 1 102 ? -2.294 1.628 -23.179 1.00 68.69 102 SER A N 1
ATOM 791 C CA . SER A 1 102 ? -2.629 2.969 -22.683 1.00 68.69 102 SER A CA 1
ATOM 792 C C . SER A 1 102 ? -3.830 2.876 -21.733 1.00 68.69 102 SER A C 1
ATOM 794 O O . SER A 1 102 ? -4.586 1.908 -21.785 1.00 68.69 102 SER A O 1
ATOM 796 N N . ILE A 1 103 ? -4.020 3.873 -20.865 1.00 64.44 103 ILE A N 1
ATOM 797 C CA . ILE A 1 103 ? -5.147 3.907 -19.911 1.00 64.44 103 ILE A CA 1
ATOM 798 C C . ILE A 1 103 ? -6.496 3.805 -20.642 1.00 64.44 103 ILE A C 1
ATOM 800 O O . ILE A 1 103 ? -7.389 3.093 -20.190 1.00 64.44 103 ILE A O 1
ATOM 804 N N . GLU A 1 104 ? -6.620 4.465 -21.793 1.00 66.00 104 GLU A N 1
ATOM 805 C CA . GLU A 1 104 ? -7.807 4.403 -22.655 1.00 66.00 104 GLU A CA 1
ATOM 806 C C . GLU A 1 104 ? -8.056 2.968 -23.142 1.00 66.00 104 GLU A C 1
ATOM 808 O O . GLU A 1 104 ? -9.104 2.400 -22.852 1.00 66.00 104 GLU A O 1
ATOM 813 N N . ASN A 1 105 ? -7.045 2.315 -23.726 1.00 74.50 105 ASN A N 1
ATOM 814 C CA . ASN A 1 105 ? -7.180 0.933 -24.193 1.00 74.50 105 ASN A CA 1
ATOM 815 C C . ASN A 1 105 ? -7.422 -0.060 -23.041 1.00 74.50 105 ASN A C 1
ATOM 817 O O . ASN A 1 105 ? -8.052 -1.094 -23.237 1.00 74.50 105 ASN A O 1
ATOM 821 N N . LEU A 1 106 ? -6.903 0.216 -21.841 1.00 71.81 106 LEU A N 1
ATOM 822 C CA . LEU A 1 106 ? -7.161 -0.602 -20.656 1.00 71.81 106 LEU A CA 1
ATOM 823 C C . LEU A 1 106 ? -8.619 -0.468 -20.197 1.00 71.81 106 LEU A C 1
ATOM 825 O O . LEU A 1 106 ? -9.221 -1.466 -19.811 1.00 71.81 106 LEU A O 1
ATOM 829 N N . THR A 1 107 ? -9.179 0.741 -20.262 1.00 72.75 107 THR A N 1
ATOM 830 C CA . THR A 1 107 ? -10.581 1.004 -19.913 1.00 72.75 107 THR A CA 1
ATOM 831 C C . THR A 1 107 ? -11.517 0.247 -20.848 1.00 72.75 107 THR A C 1
ATOM 833 O O . THR A 1 107 ? -12.435 -0.419 -20.376 1.00 72.75 107 THR A O 1
ATOM 836 N N . ASP A 1 108 ? -11.239 0.269 -22.153 1.00 77.69 108 ASP A N 1
ATOM 837 C CA . ASP A 1 108 ? -12.021 -0.472 -23.147 1.00 77.69 108 ASP A CA 1
ATOM 838 C C . ASP A 1 108 ? -11.952 -1.984 -22.896 1.00 77.69 108 ASP A C 1
ATOM 840 O O . ASP A 1 108 ? -12.982 -2.645 -22.801 1.00 77.69 108 ASP A O 1
ATOM 844 N N . VAL A 1 109 ? -10.753 -2.529 -22.656 1.00 78.88 109 VAL A N 1
ATOM 845 C CA . VAL A 1 109 ? -10.573 -3.960 -22.343 1.00 78.88 109 VAL A CA 1
ATOM 846 C C . VAL A 1 109 ? -11.305 -4.372 -21.059 1.00 78.88 109 VAL A C 1
ATOM 848 O O . VAL A 1 109 ? -11.838 -5.482 -20.984 1.00 78.88 109 VAL A O 1
ATOM 851 N N . ILE A 1 110 ? -11.334 -3.510 -20.038 1.00 78.56 110 ILE A N 1
ATOM 852 C CA . ILE A 1 110 ? -12.077 -3.763 -18.794 1.00 78.56 110 ILE A CA 1
ATOM 853 C C . ILE A 1 110 ? -13.583 -3.717 -19.051 1.00 78.56 110 ILE A C 1
ATOM 855 O O . ILE A 1 110 ? -14.289 -4.603 -18.575 1.00 78.56 110 ILE A O 1
ATOM 859 N N . ASN A 1 111 ? -14.071 -2.729 -19.802 1.00 80.19 111 ASN A N 1
ATOM 860 C CA . ASN A 1 111 ? -15.490 -2.600 -20.131 1.00 80.19 111 ASN A CA 1
ATOM 861 C C . ASN A 1 111 ? -15.986 -3.778 -20.977 1.00 80.19 111 ASN A C 1
ATOM 863 O O . ASN A 1 111 ? -17.009 -4.369 -20.638 1.00 80.19 111 ASN A O 1
ATOM 867 N N . ASP A 1 112 ? -15.222 -4.201 -21.986 1.00 83.38 112 ASP A N 1
ATOM 868 C CA . ASP A 1 112 ? -15.519 -5.394 -22.787 1.00 83.38 112 ASP A CA 1
ATOM 869 C C . ASP A 1 112 ? -15.607 -6.649 -21.908 1.00 83.38 112 ASP A C 1
ATOM 871 O O . ASP A 1 112 ? -16.494 -7.497 -22.062 1.00 83.38 112 ASP A O 1
ATOM 875 N N . CYS A 1 113 ? -14.683 -6.778 -20.954 1.00 84.00 113 CYS A N 1
ATOM 876 C CA . CYS A 1 113 ? -14.681 -7.904 -20.034 1.00 84.00 113 CYS A CA 1
ATOM 877 C C . CYS A 1 113 ? -15.864 -7.861 -19.058 1.00 84.00 113 CYS A C 1
ATOM 879 O O . CYS A 1 113 ? -16.532 -8.876 -18.859 1.00 84.00 113 CYS A O 1
ATOM 881 N N . LEU A 1 114 ? -16.155 -6.692 -18.481 1.00 82.12 114 LEU A N 1
ATOM 882 C CA . LEU A 1 114 ? -17.310 -6.490 -17.614 1.00 82.12 114 LEU A CA 1
ATOM 883 C C . LEU A 1 114 ? -18.598 -6.845 -18.358 1.00 82.12 114 LEU A C 1
ATOM 885 O O . LEU A 1 114 ? -19.412 -7.597 -17.832 1.00 82.12 114 LEU A O 1
ATOM 889 N N . GLN A 1 115 ? -18.756 -6.374 -19.594 1.00 81.62 115 GLN A N 1
ATOM 890 C CA . GLN A 1 115 ? -19.914 -6.681 -20.425 1.00 81.62 115 GLN A CA 1
ATOM 891 C C . GLN A 1 115 ? -20.041 -8.189 -20.685 1.00 81.62 115 GLN A C 1
ATOM 893 O O . GLN A 1 115 ? -21.127 -8.754 -20.565 1.00 81.62 115 GLN A O 1
ATOM 898 N N . SER A 1 116 ? -18.932 -8.868 -20.984 1.00 84.94 116 SER A N 1
ATOM 899 C CA . SER A 1 116 ? -18.903 -10.325 -21.154 1.00 84.94 116 SER A CA 1
ATOM 900 C C . SER A 1 116 ? -19.363 -11.072 -19.894 1.00 84.94 116 SER A C 1
ATOM 902 O O . SER A 1 116 ? -20.192 -11.982 -19.977 1.00 84.94 116 SER A O 1
ATOM 904 N N . GLU A 1 117 ? -18.882 -10.676 -18.714 1.00 84.69 117 GLU A N 1
ATOM 905 C CA . GLU A 1 117 ? -19.283 -11.295 -17.445 1.00 84.69 117 GLU A CA 1
ATOM 906 C C . GLU A 1 117 ? -20.721 -10.958 -17.043 1.00 84.69 117 GLU A C 1
ATOM 908 O O . GLU A 1 117 ? -21.431 -11.827 -16.534 1.00 84.69 117 GLU A O 1
ATOM 913 N N . LEU A 1 118 ? -21.189 -9.740 -17.329 1.00 79.75 118 LEU A N 1
ATOM 914 C CA . LEU A 1 118 ? -22.590 -9.357 -17.159 1.00 79.75 118 LEU A CA 1
ATOM 915 C C . LEU A 1 118 ? -23.501 -10.234 -18.018 1.00 79.75 118 LEU A C 1
ATOM 917 O O . LEU A 1 118 ? -24.462 -10.793 -17.496 1.00 79.75 118 LEU A O 1
ATOM 921 N N . ASN A 1 119 ? -23.161 -10.438 -19.293 1.00 80.19 119 ASN A N 1
ATOM 922 C CA . ASN A 1 119 ? -23.924 -11.312 -20.183 1.00 80.19 119 ASN A CA 1
ATOM 923 C C . ASN A 1 119 ? -23.994 -12.746 -19.635 1.00 80.19 119 ASN A C 1
ATOM 925 O O . ASN A 1 119 ? -25.069 -13.341 -19.588 1.00 80.19 119 ASN A O 1
ATOM 929 N N . LYS A 1 120 ? -22.871 -13.302 -19.157 1.00 86.00 120 LYS A N 1
ATOM 930 C CA . LYS A 1 120 ? -22.844 -14.647 -18.548 1.00 86.00 120 LYS A CA 1
ATOM 931 C C . LYS A 1 120 ? -23.691 -14.732 -17.283 1.00 86.00 120 LYS A C 1
ATOM 933 O O . LYS A 1 120 ? -24.391 -15.727 -17.083 1.00 86.00 120 LYS A O 1
ATOM 938 N N . LEU A 1 121 ? -23.597 -13.724 -16.414 1.00 83.88 121 LEU A N 1
ATOM 939 C CA . LEU A 1 121 ? -24.397 -13.640 -15.196 1.00 83.88 121 LEU A CA 1
ATOM 940 C C . LEU A 1 121 ? -25.883 -13.614 -15.545 1.00 83.88 121 LEU A C 1
ATOM 942 O O . LEU A 1 121 ? -26.659 -14.341 -14.934 1.00 83.88 121 LEU A O 1
ATOM 946 N N . ILE A 1 122 ? -26.256 -12.803 -16.530 1.00 79.81 122 ILE A N 1
ATOM 947 C CA . ILE A 1 122 ? -27.642 -12.594 -16.923 1.00 79.81 122 ILE A CA 1
ATOM 948 C C . ILE A 1 122 ? -28.238 -13.848 -17.533 1.00 79.81 122 ILE A C 1
ATOM 950 O O . ILE A 1 122 ? -29.284 -14.263 -17.058 1.00 79.81 122 ILE A O 1
ATOM 954 N N . VAL A 1 123 ? -27.551 -14.512 -18.464 1.00 80.25 123 VAL A N 1
ATOM 955 C CA . VAL A 1 123 ? -28.012 -15.803 -19.003 1.00 80.25 123 VAL A CA 1
ATOM 956 C C . VAL A 1 123 ? -28.229 -16.803 -17.863 1.00 80.25 123 VAL A C 1
ATOM 958 O O . VAL A 1 123 ? -29.320 -17.335 -17.695 1.00 80.25 123 VAL A O 1
ATOM 961 N N . ARG A 1 124 ? -27.232 -16.969 -16.980 1.00 83.50 124 ARG A N 1
ATOM 962 C CA . ARG A 1 124 ? -27.323 -17.913 -15.853 1.00 83.50 124 ARG A CA 1
ATOM 963 C C . ARG A 1 124 ? -28.477 -17.594 -14.896 1.00 83.50 124 ARG A C 1
ATOM 965 O O . ARG A 1 124 ? -29.084 -18.510 -14.347 1.00 83.50 124 ARG A O 1
ATOM 972 N N . LYS A 1 125 ? -28.707 -16.313 -14.606 1.00 82.06 125 LYS A N 1
ATOM 973 C CA . LYS A 1 125 ? -29.729 -15.872 -13.650 1.00 82.06 125 LYS A CA 1
ATOM 974 C C . LYS A 1 125 ? -31.117 -15.866 -14.269 1.00 82.06 125 LYS A C 1
ATOM 976 O O . LYS A 1 125 ? -32.044 -16.294 -13.601 1.00 82.06 125 LYS A O 1
ATOM 981 N N . SER A 1 126 ? -31.240 -15.439 -15.519 1.00 76.44 126 SER A N 1
ATOM 982 C CA . SER A 1 126 ? -32.486 -15.435 -16.278 1.00 76.44 126 SER A CA 1
ATOM 983 C C . SER A 1 126 ? -33.086 -16.835 -16.342 1.00 76.44 126 SER A C 1
ATOM 985 O O . SER A 1 126 ? -34.218 -17.014 -15.907 1.00 76.44 126 SER A O 1
ATOM 987 N N . ASP A 1 127 ? -32.294 -17.837 -16.739 1.00 77.25 127 ASP A N 1
ATOM 988 C CA . ASP A 1 127 ? -32.739 -19.236 -16.778 1.00 77.25 127 ASP A CA 1
ATOM 989 C C . ASP A 1 127 ? -33.241 -19.694 -15.398 1.00 77.25 127 ASP A C 1
ATOM 991 O O . ASP A 1 127 ? -34.343 -20.218 -15.253 1.00 77.25 127 ASP A O 1
ATOM 995 N N . ALA A 1 128 ? -32.468 -19.408 -14.345 1.00 78.69 128 ALA A N 1
ATOM 996 C CA . ALA A 1 128 ? -32.833 -19.772 -12.978 1.00 78.69 128 ALA A CA 1
ATOM 997 C C . ALA A 1 128 ? -34.085 -19.040 -12.453 1.00 78.69 128 ALA A C 1
ATOM 999 O O . ALA A 1 128 ? -34.770 -19.570 -11.580 1.00 78.69 128 ALA A O 1
ATOM 1000 N N . TYR A 1 129 ? -34.357 -17.823 -12.931 1.00 81.94 129 TYR A N 1
ATOM 1001 C CA . TYR A 1 129 ? -35.470 -16.982 -12.482 1.00 81.94 129 TYR A CA 1
ATOM 1002 C C . TYR A 1 129 ? -36.769 -17.250 -13.230 1.00 81.94 129 TYR A C 1
ATOM 1004 O O . TYR A 1 129 ? -37.835 -17.113 -12.634 1.00 81.94 129 TYR A O 1
ATOM 1012 N N . ILE A 1 130 ? -36.676 -17.616 -14.508 1.00 76.81 130 ILE A N 1
ATOM 1013 C CA . ILE A 1 130 ? -37.822 -18.001 -15.335 1.00 76.81 130 ILE A CA 1
ATOM 1014 C C . ILE A 1 130 ? -38.338 -19.373 -14.897 1.00 76.81 130 ILE A C 1
ATOM 1016 O O . ILE A 1 130 ? -39.543 -19.553 -14.723 1.00 76.81 130 ILE A O 1
ATOM 1020 N N . ASP A 1 131 ? -37.429 -20.317 -14.639 1.00 75.19 131 ASP A N 1
ATOM 1021 C CA . ASP A 1 131 ? -37.785 -21.669 -14.196 1.00 75.19 131 ASP A CA 1
ATOM 1022 C C . ASP A 1 131 ? -38.143 -21.737 -12.696 1.00 75.19 131 ASP A C 1
ATOM 1024 O O . ASP A 1 131 ? -38.631 -22.759 -12.206 1.00 75.19 131 ASP A O 1
ATOM 1028 N N . GLY A 1 132 ? -37.875 -20.664 -11.944 1.00 75.62 132 GLY A N 1
ATOM 1029 C CA . GLY A 1 132 ? -38.060 -20.591 -10.498 1.00 75.62 132 GLY A CA 1
ATOM 1030 C C . GLY A 1 132 ? -39.412 -20.009 -10.078 1.00 75.62 132 GLY A C 1
ATOM 1031 O O . GLY A 1 132 ? -39.810 -18.935 -10.520 1.00 75.62 132 GLY A O 1
ATOM 1032 N N . GLU A 1 133 ? -40.087 -20.672 -9.136 1.00 73.62 133 GLU A N 1
ATOM 1033 C CA . GLU A 1 133 ? -41.240 -20.108 -8.423 1.00 73.62 133 GLU A CA 1
ATOM 1034 C C . GLU A 1 133 ? -40.784 -19.549 -7.066 1.00 73.62 133 GLU A C 1
ATOM 1036 O O . GLU A 1 133 ? -40.308 -20.291 -6.198 1.00 73.62 133 GLU A O 1
ATOM 1041 N N . TYR A 1 134 ? -40.910 -18.232 -6.869 1.00 78.38 134 TYR A N 1
ATOM 1042 C CA . TYR A 1 134 ? -40.477 -17.566 -5.640 1.00 78.38 134 TYR A CA 1
ATOM 1043 C C . TYR A 1 134 ? -41.668 -17.219 -4.756 1.00 78.38 134 TYR A C 1
ATOM 1045 O O . TYR A 1 134 ? -42.589 -16.517 -5.168 1.00 78.38 134 TYR A O 1
ATOM 1053 N N . ILE A 1 135 ? -41.618 -17.695 -3.509 1.00 76.44 135 ILE A N 1
ATOM 1054 C CA . ILE A 1 135 ? -42.729 -17.601 -2.562 1.00 76.44 135 ILE A CA 1
ATOM 1055 C C . ILE A 1 135 ? -42.376 -16.660 -1.406 1.00 76.44 135 ILE A C 1
ATOM 1057 O O . ILE A 1 135 ? -41.489 -16.947 -0.596 1.00 76.44 135 ILE A O 1
ATOM 1061 N N . LEU A 1 136 ? -43.133 -15.573 -1.261 1.00 70.19 136 LEU A N 1
ATOM 1062 C CA . LEU A 1 136 ? -43.120 -14.705 -0.084 1.00 70.19 136 LEU A CA 1
ATOM 1063 C C . LEU A 1 136 ? -44.105 -15.232 0.951 1.00 70.19 136 LEU A C 1
ATOM 1065 O O . LEU A 1 136 ? -45.324 -15.138 0.791 1.00 70.19 136 LEU A O 1
ATOM 1069 N N . LYS A 1 137 ? -43.568 -15.757 2.053 1.00 74.44 137 LYS A N 1
ATOM 1070 C CA . LYS A 1 137 ? -44.373 -16.153 3.210 1.00 74.44 137 LYS A CA 1
ATOM 1071 C C . LYS A 1 137 ? -44.751 -14.913 4.013 1.00 74.44 137 LYS A C 1
ATOM 1073 O O . LYS A 1 137 ? -43.893 -14.292 4.634 1.00 74.44 137 LYS A O 1
ATOM 1078 N N . THR A 1 138 ? -46.034 -14.571 4.020 1.00 69.06 138 THR A N 1
ATOM 1079 C CA . THR A 1 138 ? -46.606 -13.603 4.969 1.00 69.06 138 THR A CA 1
ATOM 1080 C C . THR A 1 138 ? -47.197 -14.348 6.167 1.00 69.06 138 THR A C 1
ATOM 1082 O O . THR A 1 138 ? -47.388 -15.562 6.101 1.00 69.06 138 THR A O 1
ATOM 1085 N N . GLU A 1 139 ? -47.514 -13.642 7.258 1.00 70.25 139 GLU A N 1
ATOM 1086 C CA . GLU A 1 139 ? -48.051 -14.248 8.492 1.00 70.25 139 GLU A CA 1
ATOM 1087 C C . GLU A 1 139 ? -49.281 -15.138 8.262 1.00 70.25 139 GLU A C 1
ATOM 1089 O O . GLU A 1 139 ? -49.529 -16.045 9.050 1.00 70.25 139 GLU A O 1
ATOM 1094 N N . ASN A 1 140 ? -50.029 -14.913 7.175 1.00 61.41 140 ASN A N 1
ATOM 1095 C CA . ASN A 1 140 ? -51.272 -15.629 6.921 1.00 61.41 140 ASN A CA 1
ATOM 1096 C C . ASN A 1 140 ? -51.342 -16.362 5.569 1.00 61.41 140 ASN A C 1
ATOM 1098 O O . ASN A 1 140 ? -52.184 -17.252 5.458 1.00 61.41 140 ASN A O 1
ATOM 1102 N N . LYS A 1 141 ? -50.517 -16.036 4.552 1.00 71.81 141 LYS A N 1
ATOM 1103 C CA . LYS A 1 141 ? -50.565 -16.661 3.204 1.00 71.81 141 LYS A CA 1
ATOM 1104 C C . LYS A 1 141 ? -49.271 -16.473 2.367 1.00 71.81 141 LYS A C 1
ATOM 1106 O O . LYS A 1 141 ? -48.428 -15.642 2.701 1.00 71.81 141 LYS A O 1
ATOM 1111 N N . ASN A 1 142 ? -49.149 -17.207 1.255 1.00 77.81 142 ASN A N 1
ATOM 1112 C CA . ASN A 1 142 ? -48.007 -17.201 0.321 1.00 77.81 142 ASN A CA 1
ATOM 1113 C C . ASN A 1 142 ? -48.282 -16.367 -0.944 1.00 77.81 142 ASN A C 1
ATOM 1115 O O . ASN A 1 142 ? -49.226 -16.685 -1.662 1.00 77.81 142 ASN A O 1
ATOM 1119 N N . LEU A 1 143 ? -47.503 -15.315 -1.199 1.00 73.94 143 LEU A N 1
ATOM 1120 C CA . LEU A 1 143 ? -47.543 -14.565 -2.464 1.00 73.94 143 LEU A CA 1
ATOM 1121 C C . LEU A 1 143 ? -46.468 -15.107 -3.403 1.00 73.94 143 LEU A C 1
ATOM 1123 O O . LEU A 1 143 ? -45.343 -15.330 -2.953 1.00 73.94 143 LEU A O 1
ATOM 1127 N N . ASN A 1 144 ? -46.797 -15.266 -4.680 1.00 79.25 144 ASN A N 1
ATOM 1128 C CA . ASN A 1 144 ? -45.877 -15.801 -5.676 1.00 79.25 144 ASN A CA 1
ATOM 1129 C C . ASN A 1 144 ? -45.405 -14.693 -6.616 1.00 79.25 144 ASN A C 1
ATOM 1131 O O . ASN A 1 144 ? -46.165 -13.785 -6.959 1.00 79.25 144 ASN A O 1
ATOM 1135 N N . PHE A 1 145 ? -44.150 -14.768 -7.040 1.00 81.88 145 PHE A N 1
ATOM 1136 C CA . PHE A 1 145 ? -43.645 -13.952 -8.135 1.00 81.88 145 PHE A CA 1
ATOM 1137 C C . PHE A 1 145 ? -42.615 -14.730 -8.951 1.00 81.88 145 PHE A C 1
ATOM 1139 O O . PHE A 1 145 ? -41.912 -15.601 -8.433 1.00 81.88 145 PHE A O 1
ATOM 1146 N N . ASN A 1 146 ? -42.514 -14.397 -10.231 1.00 75.94 146 ASN A N 1
ATOM 1147 C CA . ASN A 1 146 ? -41.530 -14.970 -11.140 1.00 75.94 146 ASN A CA 1
ATOM 1148 C C . ASN A 1 146 ? -41.128 -13.972 -12.231 1.00 75.94 146 ASN A C 1
ATOM 1150 O O . ASN A 1 146 ? -41.816 -12.981 -12.497 1.00 75.94 146 ASN A O 1
ATOM 1154 N N . LEU A 1 147 ? -39.973 -14.227 -12.843 1.00 78.75 147 LEU A N 1
ATOM 1155 C CA . LEU A 1 147 ? -39.550 -13.513 -14.039 1.00 78.75 147 LEU A CA 1
ATOM 1156 C C . LEU A 1 147 ? -40.218 -14.183 -15.244 1.00 78.75 147 LEU A C 1
ATOM 1158 O O . LEU A 1 147 ? -40.136 -15.397 -15.390 1.00 78.75 147 LEU A O 1
ATOM 1162 N N . ILE A 1 148 ? -40.902 -13.418 -16.093 1.00 76.31 148 ILE A N 1
ATOM 1163 C CA . ILE A 1 148 ? -41.676 -14.001 -17.207 1.00 76.31 148 ILE A CA 1
ATOM 1164 C C . ILE A 1 148 ? -40.980 -13.911 -18.564 1.00 76.31 148 ILE A C 1
ATOM 1166 O O . ILE A 1 148 ? -41.469 -14.469 -19.545 1.00 76.31 148 ILE A O 1
ATOM 1170 N N . GLN A 1 149 ? -39.872 -13.179 -18.636 1.00 78.00 149 GLN A N 1
ATOM 1171 C CA . GLN A 1 149 ? -39.090 -12.978 -19.850 1.00 78.00 149 GLN A CA 1
ATOM 1172 C C . GLN A 1 149 ? -37.611 -12.916 -19.508 1.00 78.00 149 GLN A C 1
ATOM 1174 O O . GLN A 1 149 ? -37.244 -12.625 -18.369 1.00 78.00 149 GLN A O 1
ATOM 1179 N N . GLU A 1 150 ? -36.774 -13.173 -20.509 1.00 77.56 150 GLU A N 1
ATOM 1180 C CA . GLU A 1 150 ? -35.340 -12.988 -20.354 1.00 77.56 150 GLU A CA 1
ATOM 1181 C C . GLU A 1 150 ? -35.011 -11.533 -20.020 1.00 77.56 150 GLU A C 1
ATOM 1183 O O . GLU A 1 150 ? -35.668 -10.599 -20.480 1.00 77.56 150 GLU A O 1
ATOM 1188 N N . ILE A 1 151 ? -33.994 -11.346 -19.181 1.00 80.06 151 ILE A N 1
ATOM 1189 C CA . ILE A 1 151 ? -33.520 -10.012 -18.817 1.00 80.06 151 ILE A CA 1
ATOM 1190 C C . ILE A 1 151 ? -32.883 -9.382 -20.058 1.00 80.06 151 ILE A C 1
ATOM 1192 O O . ILE A 1 151 ? -31.847 -9.851 -20.533 1.00 80.06 151 ILE A O 1
ATOM 1196 N N . GLU A 1 152 ? -33.465 -8.294 -20.557 1.00 80.50 152 GLU A N 1
ATOM 1197 C CA . GLU A 1 152 ? -32.903 -7.576 -21.700 1.00 80.50 152 GLU A CA 1
ATOM 1198 C C . GLU A 1 152 ? -31.773 -6.643 -21.256 1.00 80.50 152 GLU A C 1
ATOM 1200 O O . GLU A 1 152 ? -31.893 -5.938 -20.251 1.00 80.50 152 GLU A O 1
ATOM 1205 N N . ILE A 1 153 ? -30.687 -6.608 -22.034 1.00 77.69 153 ILE A N 1
ATOM 1206 C CA . ILE A 1 153 ? -29.541 -5.720 -21.814 1.00 77.69 153 ILE A CA 1
ATOM 1207 C C . ILE A 1 153 ? -29.488 -4.731 -22.962 1.00 77.69 153 ILE A C 1
ATOM 1209 O O . ILE A 1 153 ? -29.073 -5.071 -24.069 1.00 77.69 153 ILE A O 1
ATOM 1213 N N . ASN A 1 154 ? -29.850 -3.488 -22.678 1.00 81.50 154 ASN A N 1
ATOM 1214 C CA . ASN A 1 154 ? -29.786 -2.416 -23.659 1.00 81.50 154 ASN A CA 1
ATOM 1215 C C . ASN A 1 154 ? -28.690 -1.425 -23.253 1.00 81.50 154 ASN A C 1
ATOM 1217 O O . ASN A 1 154 ? -28.619 -1.060 -22.079 1.00 81.50 154 ASN A O 1
ATOM 1221 N N . PRO A 1 155 ? -27.808 -0.975 -24.162 1.00 75.94 155 PRO A N 1
ATOM 1222 C CA . PRO A 1 155 ? -26.927 0.148 -23.853 1.00 75.94 155 PRO A CA 1
ATOM 1223 C C . PRO A 1 155 ? -27.768 1.376 -23.468 1.00 75.94 155 PRO A C 1
ATOM 1225 O O . PRO A 1 155 ? -28.890 1.548 -23.946 1.00 75.94 155 PRO A O 1
ATOM 1228 N N . SER A 1 156 ? -27.250 2.213 -22.570 1.00 77.88 156 SER A N 1
ATOM 1229 C CA . SER A 1 156 ? -27.852 3.515 -22.268 1.00 77.88 156 SER A CA 1
ATOM 1230 C C . SER A 1 156 ? -27.933 4.370 -23.531 1.00 77.88 156 SER A C 1
ATOM 1232 O O . SER A 1 156 ? -27.010 4.328 -24.350 1.00 77.88 156 SER A O 1
ATOM 1234 N N . ASP A 1 157 ? -28.992 5.167 -23.671 1.00 77.69 157 ASP A N 1
ATOM 1235 C CA . ASP A 1 157 ? -29.132 6.078 -24.808 1.00 77.69 157 ASP A CA 1
ATOM 1236 C C . ASP A 1 157 ? -27.915 7.015 -24.895 1.00 77.69 157 ASP A C 1
ATOM 1238 O O . ASP A 1 157 ? -27.424 7.504 -23.877 1.00 77.69 157 ASP A O 1
ATOM 1242 N N . GLU A 1 158 ? -27.435 7.312 -26.109 1.00 68.25 158 GLU A N 1
ATOM 1243 C CA . GLU A 1 158 ? -26.239 8.155 -26.321 1.00 68.25 158 GLU A CA 1
ATOM 1244 C C . GLU A 1 158 ? -26.359 9.566 -25.712 1.00 68.25 158 GLU A C 1
ATOM 1246 O O . GLU A 1 158 ? -25.350 10.240 -25.507 1.00 68.25 158 GLU A O 1
ATOM 1251 N N . ASN A 1 159 ? -27.588 10.001 -25.414 1.00 70.19 159 ASN A N 1
ATOM 1252 C CA . ASN A 1 159 ? -27.906 11.300 -24.828 1.00 70.19 159 ASN A CA 1
ATOM 1253 C C . ASN A 1 159 ? -28.016 11.285 -23.289 1.00 70.19 159 ASN A C 1
ATOM 1255 O O . ASN A 1 159 ? -28.237 12.345 -22.702 1.00 70.19 159 ASN A O 1
ATOM 1259 N N . GLU A 1 160 ? -27.907 10.127 -22.625 1.00 70.12 160 GLU A N 1
ATOM 1260 C CA . GLU A 1 160 ? -27.922 10.052 -21.159 1.00 70.12 160 GLU A CA 1
ATOM 1261 C C . GLU A 1 160 ? -26.572 10.508 -20.571 1.00 70.12 160 GLU A C 1
ATOM 1263 O O . GLU A 1 160 ? -25.495 10.182 -21.069 1.00 70.12 160 GLU A O 1
ATOM 1268 N N . GLU A 1 161 ? -26.627 11.271 -19.473 1.00 69.25 161 GLU A N 1
ATOM 1269 C CA . GLU A 1 161 ? -25.451 11.851 -18.797 1.00 69.25 161 GLU A CA 1
ATOM 1270 C C . GLU A 1 161 ? -24.490 10.777 -18.245 1.00 69.25 161 GLU A C 1
ATOM 1272 O O . GLU A 1 161 ? -23.302 11.032 -18.046 1.00 69.25 161 GLU A O 1
ATOM 1277 N N . LYS A 1 162 ? -24.987 9.549 -18.038 1.00 71.00 162 LYS A N 1
ATOM 1278 C CA . LYS A 1 162 ? -24.217 8.389 -17.580 1.00 71.00 162 LYS A CA 1
ATOM 1279 C C . LYS A 1 162 ? -24.238 7.299 -18.654 1.00 71.00 162 LYS A C 1
ATOM 1281 O O . LYS A 1 162 ? -25.298 6.779 -18.982 1.00 71.00 162 LYS A O 1
ATOM 1286 N N . LYS A 1 163 ? -23.061 6.903 -19.151 1.00 74.19 163 LYS A N 1
ATOM 1287 C CA . LYS A 1 163 ? -22.916 5.748 -20.056 1.00 74.19 163 LYS A CA 1
ATOM 1288 C C . LYS A 1 163 ? -22.952 4.438 -19.266 1.00 74.19 163 LYS A C 1
ATOM 1290 O O . LYS A 1 163 ? -22.230 4.300 -18.276 1.00 74.19 163 LYS A O 1
ATOM 1295 N N . GLY A 1 164 ? -23.757 3.479 -19.709 1.00 78.31 164 GLY A N 1
ATOM 1296 C CA . GLY A 1 164 ? -23.951 2.207 -19.018 1.00 78.31 164 GLY A CA 1
ATOM 1297 C C . GLY A 1 164 ? -24.814 1.209 -19.783 1.00 78.31 164 GLY A C 1
ATOM 1298 O O . GLY A 1 164 ? -25.034 1.328 -20.988 1.00 78.31 164 GLY A O 1
ATOM 1299 N N . HIS A 1 165 ? -25.337 0.238 -19.046 1.00 76.56 165 HIS A N 1
ATOM 1300 C CA . HIS A 1 165 ? -26.271 -0.776 -19.503 1.00 76.56 165 HIS A CA 1
ATOM 1301 C C . HIS A 1 165 ? -27.547 -0.732 -18.666 1.00 76.56 165 HIS A C 1
ATOM 1303 O O . HIS A 1 165 ? -27.513 -0.647 -17.442 1.00 76.56 165 HIS A O 1
ATOM 1309 N N . ASN A 1 166 ? -28.679 -0.828 -19.342 1.00 79.06 166 ASN A N 1
ATOM 1310 C CA . ASN A 1 166 ? -29.998 -0.934 -18.757 1.00 79.06 166 ASN A CA 1
ATOM 1311 C C . ASN A 1 166 ? -30.442 -2.390 -18.788 1.00 79.06 166 ASN A C 1
ATOM 1313 O O . ASN A 1 166 ? -30.575 -2.972 -19.863 1.00 79.06 166 ASN A O 1
ATOM 1317 N N . LEU A 1 167 ? -30.682 -2.951 -17.608 1.00 78.00 167 LEU A N 1
ATOM 1318 C CA . LEU A 1 167 ? -31.270 -4.269 -17.434 1.00 78.00 167 LEU A CA 1
ATOM 1319 C C . LEU A 1 167 ? -32.773 -4.106 -17.253 1.00 78.00 167 LEU A C 1
ATOM 1321 O O . LEU A 1 167 ? -33.209 -3.446 -16.305 1.00 78.00 167 LEU A O 1
ATOM 1325 N N . ILE A 1 168 ? -33.554 -4.685 -18.158 1.00 82.06 168 ILE A N 1
ATOM 1326 C CA . ILE A 1 168 ? -35.015 -4.639 -18.098 1.00 82.06 168 ILE A CA 1
ATOM 1327 C C . ILE A 1 168 ? -35.516 -5.951 -17.497 1.00 82.06 168 ILE A C 1
ATOM 1329 O O . ILE A 1 168 ? -35.220 -7.033 -17.997 1.00 82.06 168 ILE A O 1
ATOM 1333 N N . LEU A 1 169 ? -36.255 -5.846 -16.395 1.00 80.81 169 LEU A N 1
ATOM 1334 C CA . LEU A 1 169 ? -36.872 -6.969 -15.698 1.00 80.81 169 LEU A CA 1
ATOM 1335 C C . LEU A 1 169 ? -38.382 -6.928 -15.896 1.00 80.81 169 LEU A C 1
ATOM 1337 O O . LEU A 1 169 ? -39.017 -5.943 -15.523 1.00 80.81 169 LEU A O 1
ATOM 1341 N N . HIS A 1 170 ? -38.955 -8.022 -16.391 1.00 83.44 170 HIS A N 1
ATOM 1342 C CA . HIS A 1 170 ? -40.399 -8.220 -16.473 1.00 83.44 170 HIS A CA 1
ATOM 1343 C C . HIS A 1 170 ? -40.835 -9.217 -15.399 1.00 83.44 170 HIS A C 1
ATOM 1345 O O . HIS A 1 170 ? -40.618 -10.424 -15.529 1.00 83.44 170 HIS A O 1
ATOM 1351 N N . VAL A 1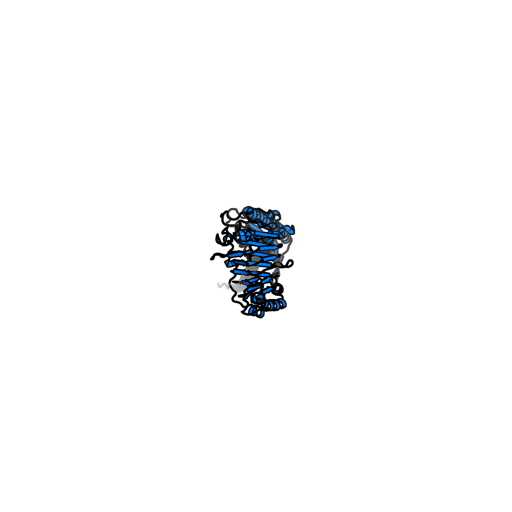 171 ? -41.420 -8.704 -14.317 1.00 84.44 171 VAL A N 1
ATOM 1352 C CA . VAL A 1 171 ? -41.789 -9.492 -13.136 1.00 84.44 171 VAL A CA 1
ATOM 1353 C C . VAL A 1 171 ? -43.296 -9.604 -13.042 1.00 84.44 171 VAL A C 1
ATOM 1355 O O . VAL A 1 171 ? -44.001 -8.596 -12.974 1.00 84.44 171 VAL A O 1
ATOM 1358 N N . ASN A 1 172 ? -43.780 -10.837 -12.989 1.00 83.19 172 ASN A N 1
ATOM 1359 C CA . ASN A 1 172 ? -45.178 -11.122 -12.743 1.00 83.19 172 ASN A CA 1
ATOM 1360 C C . ASN A 1 172 ? -45.381 -11.466 -11.266 1.00 83.19 172 ASN A C 1
ATOM 1362 O O . ASN A 1 172 ? -44.710 -12.343 -10.724 1.00 83.19 172 ASN A O 1
ATOM 1366 N N . GLY A 1 173 ? -46.290 -10.751 -10.614 1.00 82.94 173 GLY A N 1
ATOM 1367 C CA . GLY A 1 173 ? -46.748 -11.032 -9.261 1.00 82.94 173 GLY A CA 1
ATOM 1368 C C . GLY A 1 173 ? -48.126 -11.667 -9.298 1.00 82.94 173 GLY A C 1
ATOM 1369 O O . GLY A 1 173 ? -49.017 -11.175 -9.986 1.00 82.94 173 GLY A O 1
ATOM 1370 N N . GLU A 1 174 ? -48.316 -12.735 -8.537 1.00 81.38 174 GLU A N 1
ATOM 1371 C CA . GLU A 1 174 ? -49.571 -13.471 -8.478 1.00 81.38 174 GLU A CA 1
ATOM 1372 C C . GLU A 1 174 ? -50.173 -13.391 -7.069 1.00 81.38 174 GLU A C 1
ATOM 1374 O O . GLU A 1 174 ? -49.532 -13.687 -6.054 1.00 81.38 174 GLU A O 1
ATOM 1379 N N . SER A 1 175 ? -51.428 -12.943 -7.006 1.00 80.06 175 SER A N 1
ATOM 1380 C CA . SER A 1 175 ? -52.228 -12.951 -5.778 1.00 80.06 175 SER A CA 1
ATOM 1381 C C . SER A 1 175 ? -52.789 -14.345 -5.478 1.00 80.06 175 SER A C 1
ATOM 1383 O O . SER A 1 175 ? -52.803 -15.232 -6.321 1.00 80.06 175 SER A O 1
ATOM 1385 N N . PHE A 1 176 ? -53.360 -14.530 -4.287 1.00 73.94 176 PHE A N 1
ATOM 1386 C CA . PHE A 1 176 ? -53.893 -15.829 -3.849 1.00 73.94 176 PHE A CA 1
ATOM 1387 C C . PHE A 1 176 ? -55.060 -16.388 -4.682 1.00 73.94 176 PHE A C 1
ATOM 1389 O O . PHE A 1 176 ? -55.439 -17.538 -4.478 1.00 73.94 176 PHE A O 1
ATOM 1396 N N . GLU A 1 177 ? -55.688 -15.571 -5.528 1.00 75.94 177 GLU A N 1
ATOM 1397 C CA . GLU A 1 177 ? -56.808 -15.967 -6.395 1.00 75.94 177 GLU A CA 1
ATOM 1398 C C . GLU A 1 177 ? -56.422 -15.871 -7.877 1.00 75.94 177 GLU A C 1
ATOM 1400 O O . GLU A 1 177 ? -57.268 -15.558 -8.710 1.00 75.94 177 GLU A O 1
ATOM 1405 N N . GLU A 1 178 ? -55.139 -16.088 -8.187 1.00 73.50 178 GLU A N 1
ATOM 1406 C CA . GLU A 1 178 ? -54.589 -16.156 -9.5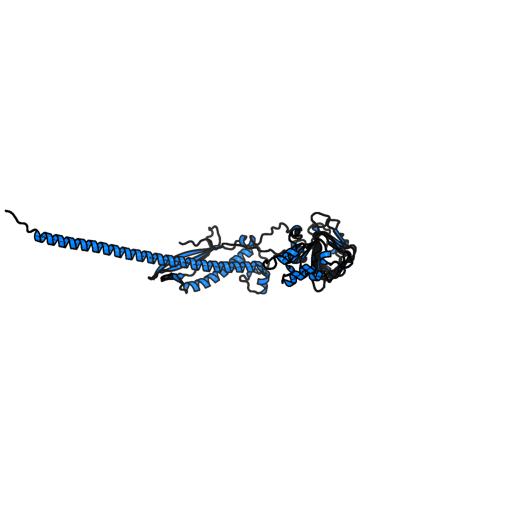52 1.00 73.50 178 GLU A CA 1
ATOM 1407 C C . GLU A 1 178 ? -54.730 -14.847 -10.359 1.00 73.50 178 GLU A C 1
ATOM 1409 O O . GLU A 1 178 ? -54.524 -14.821 -11.572 1.00 73.50 178 GLU A O 1
ATOM 1414 N N . ASN A 1 179 ? -55.041 -13.712 -9.709 1.00 76.12 179 ASN A N 1
ATOM 1415 C CA . ASN A 1 179 ? -54.884 -12.408 -10.362 1.00 76.12 179 ASN A CA 1
ATOM 1416 C C . ASN A 1 179 ? -53.398 -12.072 -10.465 1.00 76.12 179 ASN A C 1
ATOM 1418 O O . ASN A 1 179 ? -52.686 -12.101 -9.456 1.00 76.12 179 ASN A O 1
ATOM 1422 N N . THR A 1 180 ? -52.977 -11.694 -11.667 1.00 78.75 180 THR A N 1
ATOM 1423 C CA . THR A 1 180 ? -51.593 -11.383 -12.020 1.00 78.75 180 THR A CA 1
ATOM 1424 C C . THR A 1 180 ? -51.392 -9.887 -12.233 1.00 78.75 180 THR A C 1
ATOM 1426 O O . THR A 1 180 ? -52.224 -9.234 -12.867 1.00 78.75 180 THR A O 1
ATOM 1429 N N . ALA A 1 181 ? -50.265 -9.351 -11.778 1.00 76.75 181 ALA A N 1
ATOM 1430 C CA . ALA A 1 181 ? -49.805 -8.010 -12.109 1.00 76.75 181 ALA A CA 1
ATOM 1431 C C . ALA A 1 181 ? -48.405 -8.093 -12.714 1.00 76.75 181 ALA A C 1
ATOM 1433 O O . ALA A 1 181 ? -47.508 -8.694 -12.129 1.00 76.75 181 ALA A O 1
ATOM 1434 N N . LEU A 1 182 ? -48.217 -7.462 -13.870 1.00 80.00 182 LEU A N 1
ATOM 1435 C CA . LEU A 1 182 ? -46.920 -7.362 -14.525 1.00 80.00 182 LEU A CA 1
ATOM 1436 C C . LEU A 1 182 ? -46.300 -6.003 -14.213 1.00 80.00 182 LEU A C 1
ATOM 1438 O O . LEU A 1 182 ? -46.902 -4.972 -14.509 1.00 80.00 182 LEU A O 1
ATOM 1442 N N . LEU A 1 183 ? -45.087 -6.010 -13.673 1.00 78.19 183 LEU A N 1
ATOM 1443 C CA . LEU A 1 183 ? -44.267 -4.817 -13.524 1.00 78.19 183 LEU A CA 1
ATOM 1444 C C . LEU A 1 183 ? -43.012 -4.926 -14.373 1.00 78.19 183 LEU A C 1
ATOM 1446 O O . LEU A 1 183 ? -42.407 -5.992 -14.493 1.00 78.19 183 LEU A O 1
ATOM 1450 N N . THR A 1 184 ? -42.620 -3.787 -14.937 1.00 74.50 184 THR A N 1
ATOM 1451 C CA . THR A 1 184 ? -41.350 -3.646 -15.641 1.00 74.50 184 THR A CA 1
ATOM 1452 C C . THR A 1 184 ? -40.439 -2.743 -14.831 1.00 74.50 184 THR A C 1
ATOM 1454 O O . THR A 1 184 ? -40.808 -1.620 -14.491 1.00 74.50 184 THR A O 1
ATOM 1457 N N . ALA A 1 185 ? -39.245 -3.234 -14.522 1.00 75.69 185 ALA A N 1
ATOM 1458 C CA . ALA A 1 185 ? -38.238 -2.475 -13.802 1.00 75.69 185 ALA A CA 1
ATOM 1459 C C . ALA A 1 185 ? -36.984 -2.315 -14.648 1.00 75.69 185 ALA A C 1
ATOM 1461 O O . ALA A 1 185 ? -36.533 -3.258 -15.294 1.00 75.69 185 ALA A O 1
ATOM 1462 N N . LYS A 1 186 ? -36.412 -1.113 -14.613 1.00 75.12 186 LYS A N 1
ATOM 1463 C CA . LYS A 1 186 ? -35.157 -0.785 -15.288 1.00 75.12 186 LYS A CA 1
ATOM 1464 C C . LYS A 1 186 ? -34.066 -0.627 -14.230 1.00 75.12 186 LYS A C 1
ATOM 1466 O O . LYS A 1 186 ? -34.208 0.192 -13.323 1.00 75.12 186 LYS A O 1
ATOM 1471 N N . ILE A 1 187 ? -32.997 -1.415 -14.333 1.00 74.38 187 ILE A N 1
ATOM 1472 C CA . ILE A 1 187 ? -31.797 -1.298 -13.494 1.00 74.38 187 ILE A CA 1
ATOM 1473 C C . ILE A 1 187 ? -30.674 -0.740 -14.355 1.00 74.38 187 ILE A C 1
ATOM 1475 O O . ILE A 1 187 ? -30.315 -1.340 -15.364 1.00 74.38 187 ILE A O 1
ATOM 1479 N N . PHE A 1 188 ? -30.095 0.378 -13.939 1.00 74.38 188 PHE A N 1
ATOM 1480 C CA . PHE A 1 188 ? -28.936 0.951 -14.608 1.00 74.38 188 PHE A CA 1
ATOM 1481 C C . PHE A 1 188 ? -27.635 0.412 -14.000 1.00 74.38 188 PHE A C 1
ATOM 1483 O O . PHE A 1 188 ? -27.458 0.403 -12.782 1.00 74.38 188 PHE A O 1
ATOM 1490 N N . VAL A 1 189 ? -26.715 -0.013 -14.861 1.00 74.31 189 VAL A N 1
ATOM 1491 C CA . VAL A 1 189 ? -25.360 -0.453 -14.524 1.00 74.31 189 VAL A CA 1
ATOM 1492 C C . VAL A 1 189 ? -24.396 0.449 -15.279 1.00 74.31 189 VAL A C 1
ATOM 1494 O O . VAL A 1 189 ? -24.303 0.358 -16.499 1.00 74.31 189 VAL A O 1
ATOM 1497 N N . SER A 1 190 ? -23.686 1.341 -14.593 1.00 74.31 190 SER A N 1
ATOM 1498 C CA . SER A 1 190 ? -22.708 2.211 -15.258 1.00 74.31 190 SER A CA 1
ATOM 1499 C C . SER A 1 190 ? -21.558 1.411 -15.879 1.00 74.31 190 SER A C 1
ATOM 1501 O O . SER A 1 190 ? -21.169 0.357 -15.374 1.00 74.31 190 SER A O 1
ATOM 1503 N N . ASN A 1 191 ? -20.980 1.944 -16.952 1.00 75.00 191 ASN A N 1
ATOM 1504 C CA . ASN A 1 191 ? -19.688 1.476 -17.452 1.00 75.00 191 ASN A CA 1
ATOM 1505 C C . ASN A 1 191 ? -18.566 1.987 -16.544 1.00 75.00 191 ASN A C 1
ATOM 1507 O O . ASN A 1 191 ? -18.710 3.061 -15.951 1.00 75.00 191 ASN A O 1
ATOM 1511 N N . PHE A 1 192 ? -17.427 1.284 -16.515 1.00 64.69 192 PHE A N 1
ATOM 1512 C CA . PHE A 1 192 ? -16.225 1.837 -15.898 1.00 64.69 192 PHE A CA 1
ATOM 1513 C C . PHE A 1 192 ? -15.843 3.122 -16.618 1.00 64.69 192 PHE A C 1
ATOM 1515 O O . PHE A 1 192 ? -15.611 3.134 -17.833 1.00 64.69 192 PHE A O 1
ATOM 1522 N N . GLN A 1 193 ? -15.736 4.197 -15.848 1.00 66.00 193 GLN A N 1
ATOM 1523 C CA . GLN A 1 193 ? -15.110 5.413 -16.327 1.00 66.00 193 GLN A CA 1
ATOM 1524 C C . GLN A 1 193 ? -13.591 5.299 -16.159 1.00 66.00 193 GLN A C 1
ATOM 1526 O O . GLN A 1 193 ? -13.123 4.700 -15.187 1.00 66.00 193 GLN A O 1
ATOM 1531 N N . PRO A 1 194 ? -12.787 5.937 -17.031 1.00 56.47 194 PRO A N 1
ATOM 1532 C CA . PRO A 1 194 ? -11.348 6.065 -16.806 1.00 56.47 194 PRO A CA 1
ATOM 1533 C C . PRO A 1 194 ? -11.042 6.626 -15.411 1.00 56.47 194 PRO A C 1
ATOM 1535 O O . PRO A 1 194 ? -10.105 6.183 -14.753 1.00 56.47 194 PRO A O 1
ATOM 1538 N N . SER A 1 195 ? -11.892 7.538 -14.917 1.00 57.09 195 SER A N 1
ATOM 1539 C CA . SER A 1 195 ? -11.815 8.085 -13.563 1.00 57.09 195 SER A CA 1
ATOM 1540 C C . SER A 1 195 ? -11.945 7.039 -12.465 1.00 57.09 195 SER A C 1
ATOM 1542 O O . SER A 1 195 ? -11.336 7.217 -11.422 1.00 57.09 195 SER A O 1
ATOM 1544 N N . ASP A 1 196 ? -12.682 5.951 -12.666 1.00 60.78 196 ASP A N 1
ATOM 1545 C CA . ASP A 1 196 ? -12.852 4.891 -11.662 1.00 60.78 196 ASP A CA 1
ATOM 1546 C C . ASP A 1 196 ? -11.579 4.048 -11.524 1.00 60.78 196 ASP A C 1
ATOM 1548 O O . ASP A 1 196 ? -11.308 3.470 -10.475 1.00 60.78 196 ASP A O 1
ATOM 1552 N N . ILE A 1 197 ? -10.757 4.036 -12.575 1.00 56.06 197 ILE A N 1
ATOM 1553 C CA . ILE A 1 197 ? -9.422 3.438 -12.578 1.00 56.06 197 ILE A CA 1
ATOM 1554 C C . ILE A 1 197 ? -8.407 4.447 -12.007 1.00 56.06 197 ILE A C 1
ATOM 1556 O O . ILE A 1 197 ? -7.554 4.082 -11.200 1.00 56.06 197 ILE A O 1
ATOM 1560 N N . THR A 1 198 ? -8.508 5.733 -12.375 1.00 43.59 198 THR A N 1
ATOM 1561 C CA . THR A 1 198 ? -7.524 6.784 -12.032 1.00 43.59 198 THR A CA 1
ATOM 1562 C C . THR A 1 198 ? -7.806 7.574 -10.746 1.00 43.59 198 THR A C 1
ATOM 1564 O O . THR A 1 198 ? -7.012 8.430 -10.365 1.00 43.59 198 THR A O 1
ATOM 1567 N N . SER A 1 199 ? -8.945 7.385 -10.083 1.00 45.09 199 SER A N 1
ATOM 1568 C CA . SER A 1 199 ? -9.219 8.017 -8.779 1.00 45.09 199 SER A CA 1
ATOM 1569 C C . SER A 1 199 ? -8.571 7.240 -7.627 1.00 45.09 199 SER A C 1
ATOM 1571 O O . SER A 1 199 ? -8.234 7.834 -6.605 1.00 45.09 199 SER A O 1
ATOM 1573 N N . GLU A 1 200 ? -8.293 5.948 -7.833 1.00 44.66 200 GLU A N 1
ATOM 1574 C CA . GLU A 1 200 ? -7.571 5.072 -6.900 1.00 44.66 200 GLU A CA 1
ATOM 1575 C C . GLU A 1 200 ? -6.142 4.751 -7.341 1.00 44.66 200 GLU A C 1
ATOM 1577 O O . GLU A 1 200 ? -5.231 4.714 -6.511 1.00 44.66 200 GLU A O 1
ATOM 1582 N N . VAL A 1 201 ? -5.895 4.624 -8.649 1.00 41.12 201 VAL A N 1
ATOM 1583 C CA . VAL A 1 201 ? -4.570 4.935 -9.181 1.00 41.12 201 VAL A CA 1
ATOM 1584 C C . VAL A 1 201 ? -4.508 6.444 -9.166 1.00 41.12 201 VAL A C 1
ATOM 1586 O O . VAL A 1 201 ? -4.693 7.054 -10.215 1.00 41.12 201 VAL A O 1
ATOM 1589 N N . LYS A 1 202 ? -4.279 7.065 -7.991 1.00 38.34 202 LYS A N 1
ATOM 1590 C CA . LYS A 1 202 ? -3.770 8.438 -7.971 1.00 38.34 202 LYS A CA 1
ATOM 1591 C C . LYS A 1 202 ? -2.741 8.446 -9.079 1.00 38.34 202 LYS A C 1
ATOM 1593 O O . LYS A 1 202 ? -1.750 7.714 -8.998 1.00 38.34 202 LYS A O 1
ATOM 1598 N N . ASN A 1 203 ? -3.007 9.229 -10.121 1.00 38.16 203 ASN A N 1
ATOM 1599 C CA . ASN A 1 203 ? -1.932 9.809 -10.876 1.00 38.16 203 ASN A CA 1
ATOM 1600 C C . ASN A 1 203 ? -1.081 10.429 -9.771 1.00 38.16 203 ASN A C 1
ATOM 1602 O O . ASN A 1 203 ? -1.388 11.506 -9.260 1.00 38.16 203 ASN A O 1
ATOM 1606 N N . VAL A 1 204 ? -0.053 9.690 -9.342 1.00 39.88 204 VAL A N 1
ATOM 1607 C CA . VAL A 1 204 ? 1.234 10.258 -9.028 1.00 39.88 204 VAL A CA 1
ATOM 1608 C C . VAL A 1 204 ? 1.498 11.006 -10.312 1.00 39.88 204 VAL A C 1
ATOM 1610 O O . VAL A 1 204 ? 1.968 10.457 -11.308 1.00 39.88 204 VAL A O 1
ATOM 1613 N N . SER A 1 205 ? 0.982 12.234 -10.344 1.00 35.81 205 SER A N 1
ATOM 1614 C CA . SER A 1 205 ? 1.385 13.218 -11.300 1.00 35.81 205 SER A CA 1
ATOM 1615 C C . SER A 1 205 ? 2.892 13.072 -11.324 1.00 35.81 205 SER A C 1
ATOM 1617 O O . SER A 1 205 ? 3.533 12.878 -10.291 1.00 35.81 205 SER A O 1
ATOM 1619 N N . ASN A 1 206 ? 3.476 13.164 -12.503 1.00 39.88 206 ASN A N 1
ATOM 1620 C CA . ASN A 1 206 ? 4.911 13.337 -12.639 1.00 39.88 206 ASN A CA 1
ATOM 1621 C C . ASN A 1 206 ? 5.418 14.625 -11.931 1.00 39.88 206 ASN A C 1
ATOM 1623 O O . ASN A 1 206 ? 6.452 15.164 -12.315 1.00 39.88 206 ASN A O 1
ATOM 1627 N N . GLU A 1 207 ? 4.745 15.143 -10.892 1.00 39.28 207 GLU A N 1
ATOM 1628 C CA . GLU A 1 207 ? 5.447 15.618 -9.712 1.00 39.28 207 GLU A CA 1
ATOM 1629 C C . GLU A 1 207 ? 6.332 14.472 -9.249 1.00 39.28 207 GLU A C 1
ATOM 1631 O O . GLU A 1 207 ? 5.918 13.598 -8.496 1.00 39.28 207 GLU A O 1
ATOM 1636 N N . SER A 1 208 ? 7.548 14.463 -9.799 1.00 41.75 208 SER A N 1
ATOM 1637 C CA . SER A 1 208 ? 8.698 13.725 -9.312 1.00 41.75 208 SER A CA 1
ATOM 1638 C C . SER A 1 208 ? 8.447 13.315 -7.868 1.00 41.75 208 SER A C 1
ATOM 1640 O O . SER A 1 208 ? 8.414 14.200 -7.004 1.00 41.75 208 SER A O 1
ATOM 1642 N N . ASN A 1 209 ? 8.242 12.016 -7.618 1.00 44.28 209 ASN A N 1
ATOM 1643 C CA . ASN A 1 209 ? 8.448 11.419 -6.307 1.00 44.28 209 ASN A CA 1
ATOM 1644 C C . ASN A 1 209 ? 9.912 11.705 -5.965 1.00 44.28 209 ASN A C 1
ATOM 1646 O O . ASN A 1 209 ? 10.798 10.865 -6.107 1.00 44.28 209 ASN A O 1
ATOM 1650 N N . LYS A 1 210 ? 10.202 12.959 -5.607 1.00 55.84 210 LYS A N 1
ATOM 1651 C CA . LYS A 1 210 ? 11.438 13.335 -4.970 1.00 55.84 210 LYS A CA 1
ATOM 1652 C C . LYS A 1 210 ? 11.431 12.446 -3.759 1.00 55.84 210 LYS A C 1
ATOM 1654 O O . LYS A 1 210 ? 10.474 12.476 -2.989 1.00 55.84 210 LYS A O 1
ATOM 1659 N N . LEU A 1 211 ? 12.460 11.618 -3.673 1.00 61.47 211 LEU A N 1
ATOM 1660 C CA . LEU A 1 211 ? 12.786 10.879 -2.479 1.00 61.47 211 LEU A CA 1
ATOM 1661 C C . LEU A 1 211 ? 12.735 11.881 -1.316 1.00 61.47 211 LEU A C 1
ATOM 1663 O O . LEU A 1 211 ? 13.630 12.714 -1.164 1.00 61.47 211 LEU A O 1
ATOM 1667 N N . ASP A 1 212 ? 11.607 11.903 -0.614 1.00 68.62 212 ASP A N 1
ATOM 1668 C CA . ASP A 1 212 ? 11.326 12.899 0.402 1.00 68.62 212 ASP A CA 1
ATOM 1669 C C . ASP A 1 212 ? 11.885 12.339 1.693 1.00 68.62 212 ASP A C 1
ATOM 1671 O O . ASP A 1 212 ? 11.302 11.453 2.325 1.00 68.62 212 ASP A O 1
ATOM 1675 N N . ASN A 1 213 ? 13.059 12.841 2.061 1.00 67.69 213 ASN A N 1
ATOM 1676 C CA . ASN A 1 213 ? 13.737 12.438 3.278 1.00 67.69 213 ASN A CA 1
ATOM 1677 C C . ASN A 1 213 ? 12.824 12.598 4.508 1.00 67.69 213 ASN A C 1
ATOM 1679 O O . ASN A 1 213 ? 12.983 11.853 5.468 1.00 67.69 213 ASN A O 1
ATOM 1683 N N . THR A 1 214 ? 11.834 13.498 4.497 1.00 69.88 214 THR A N 1
ATOM 1684 C CA . THR A 1 214 ? 10.903 13.648 5.629 1.00 69.88 214 THR A CA 1
ATOM 1685 C C . THR A 1 214 ? 9.984 12.439 5.823 1.00 69.88 214 THR A C 1
ATOM 1687 O O . THR A 1 214 ? 9.577 12.164 6.949 1.00 69.88 214 THR A O 1
ATOM 1690 N N . LYS A 1 215 ? 9.701 11.673 4.760 1.00 71.81 215 LYS A N 1
ATOM 1691 C CA . LYS A 1 215 ? 8.953 10.408 4.842 1.00 71.81 215 LYS A CA 1
ATOM 1692 C C . LYS A 1 215 ? 9.847 9.239 5.237 1.00 71.81 215 LYS A C 1
ATOM 1694 O O . LYS A 1 215 ? 9.376 8.308 5.882 1.00 71.81 215 LYS A O 1
ATOM 1699 N N . ILE A 1 216 ? 11.124 9.292 4.850 1.00 74.88 216 ILE A N 1
ATOM 1700 C CA . ILE A 1 216 ? 12.097 8.240 5.160 1.00 74.88 216 ILE A CA 1
ATOM 1701 C C . ILE A 1 216 ? 12.479 8.253 6.630 1.00 74.88 216 ILE A C 1
ATOM 1703 O O . ILE A 1 216 ? 12.483 7.232 7.320 1.00 74.88 216 ILE A O 1
ATOM 1707 N N . PHE A 1 217 ? 12.803 9.440 7.113 1.00 80.00 217 PHE A N 1
ATOM 1708 C CA . PHE A 1 217 ? 13.255 9.637 8.466 1.00 80.00 217 PHE A CA 1
ATOM 1709 C C . PHE A 1 217 ? 12.071 10.067 9.322 1.00 80.00 217 PHE A C 1
ATOM 1711 O O . PHE A 1 217 ? 11.766 11.254 9.434 1.00 80.00 217 PHE A O 1
ATOM 1718 N N . GLN A 1 218 ? 11.398 9.072 9.901 1.00 77.06 218 GLN A N 1
ATOM 1719 C CA . GLN A 1 218 ? 10.247 9.284 10.774 1.00 77.06 218 GLN A CA 1
ATOM 1720 C C . GLN A 1 218 ? 10.590 10.219 11.944 1.00 77.06 218 GLN A C 1
ATOM 1722 O O . GLN A 1 218 ? 11.729 10.277 12.423 1.00 77.06 218 GLN A O 1
ATOM 1727 N N . SER A 1 219 ? 9.583 10.953 12.420 1.00 83.25 219 SER A N 1
ATOM 1728 C CA . SER A 1 219 ? 9.700 11.736 13.646 1.00 83.25 219 SER A CA 1
ATOM 1729 C C . SER A 1 219 ? 9.897 10.820 14.856 1.00 83.25 219 SER A C 1
ATOM 1731 O O . SER A 1 219 ? 9.462 9.670 14.875 1.00 83.25 219 SER A O 1
ATOM 1733 N N . ILE A 1 220 ? 10.570 11.340 15.885 1.00 88.25 220 ILE A N 1
ATOM 1734 C CA . ILE A 1 220 ? 10.802 10.604 17.130 1.00 88.25 220 ILE A CA 1
ATOM 1735 C C . ILE A 1 220 ? 9.441 10.245 17.750 1.00 88.25 220 ILE A C 1
ATOM 1737 O O . ILE A 1 220 ? 8.667 11.162 18.047 1.00 88.25 220 ILE A O 1
ATOM 1741 N N . PRO A 1 221 ? 9.135 8.957 17.981 1.00 90.12 221 PRO A N 1
ATOM 1742 C CA . PRO A 1 221 ? 7.879 8.564 18.599 1.00 90.12 221 PRO A CA 1
ATOM 1743 C C . PRO A 1 221 ? 7.805 9.061 20.048 1.00 90.12 221 PRO A C 1
ATOM 1745 O O . PRO A 1 221 ? 8.797 9.075 20.779 1.00 90.12 221 PRO A O 1
ATOM 1748 N N . SER A 1 222 ? 6.605 9.460 20.475 1.00 89.94 222 SER A N 1
ATOM 1749 C CA . SER A 1 222 ? 6.344 9.900 21.852 1.00 89.94 222 SER A CA 1
ATOM 1750 C C . SER A 1 222 ? 6.171 8.736 22.834 1.00 89.94 222 SER A C 1
ATOM 1752 O O . SER A 1 222 ? 6.398 8.910 24.030 1.00 89.94 222 SER A O 1
ATOM 1754 N N . LYS A 1 223 ? 5.773 7.553 22.346 1.00 92.31 223 LYS A N 1
ATOM 1755 C CA . LYS A 1 223 ? 5.585 6.340 23.155 1.00 92.31 223 LYS A CA 1
ATOM 1756 C C . LYS A 1 223 ? 6.928 5.676 23.474 1.00 92.31 223 LYS A C 1
ATOM 1758 O O . LYS A 1 223 ? 7.750 5.488 22.579 1.00 92.31 223 LYS A O 1
ATOM 1763 N N . LEU A 1 224 ? 7.116 5.269 24.729 1.00 93.88 224 LEU A N 1
ATOM 1764 C CA . LEU A 1 224 ? 8.270 4.474 25.159 1.00 93.88 224 LEU A CA 1
ATOM 1765 C C . LEU A 1 224 ? 8.065 2.986 24.836 1.00 93.88 224 LEU A C 1
ATOM 1767 O O . LEU A 1 224 ? 6.938 2.496 24.858 1.00 93.88 224 LEU A O 1
ATOM 1771 N N . CYS A 1 225 ? 9.137 2.245 24.562 1.00 92.94 225 CYS A N 1
ATOM 1772 C CA . CYS A 1 225 ? 9.027 0.814 24.253 1.00 92.94 225 CYS A CA 1
ATOM 1773 C C . CYS A 1 225 ? 8.535 -0.012 25.455 1.00 92.94 225 CYS A C 1
ATOM 1775 O O . CYS A 1 225 ? 7.716 -0.917 25.296 1.00 92.94 225 CYS A O 1
ATOM 1777 N N . SER A 1 226 ? 8.918 0.377 26.672 1.00 90.12 226 SER A N 1
ATOM 1778 C CA . SER A 1 226 ? 8.416 -0.219 27.914 1.00 90.12 226 SER A CA 1
ATOM 1779 C C . SER A 1 226 ? 6.891 -0.118 28.086 1.00 90.12 226 SER A C 1
ATOM 1781 O O . SER A 1 226 ? 6.280 -1.020 28.662 1.00 90.12 226 SER A O 1
ATOM 1783 N N . SER A 1 227 ? 6.243 0.930 27.554 1.00 88.44 227 SER A N 1
ATOM 1784 C CA . SER A 1 227 ? 4.784 1.080 27.638 1.00 88.44 227 SER A CA 1
ATOM 1785 C C . SER A 1 227 ? 4.026 0.274 26.579 1.00 88.44 227 SER A C 1
ATOM 1787 O O . SER A 1 227 ? 2.892 -0.135 26.842 1.00 88.44 227 SER A O 1
ATOM 1789 N N . LEU A 1 228 ? 4.649 -0.021 25.427 1.00 83.94 228 LEU A N 1
ATOM 1790 C CA . LEU A 1 228 ? 4.081 -0.930 24.420 1.00 83.94 228 LEU A CA 1
ATOM 1791 C C . LEU A 1 228 ? 3.908 -2.343 24.978 1.00 83.94 228 LEU A C 1
ATOM 1793 O O . LEU A 1 228 ? 2.857 -2.954 24.783 1.00 83.94 228 LEU A O 1
ATOM 1797 N N . ILE A 1 229 ? 4.908 -2.836 25.721 1.00 79.56 229 ILE A N 1
ATOM 1798 C CA . ILE A 1 229 ? 4.867 -4.173 26.329 1.00 79.56 229 ILE A CA 1
ATOM 1799 C C . ILE A 1 229 ? 3.645 -4.312 27.248 1.00 79.56 229 ILE A C 1
ATOM 1801 O O . ILE A 1 229 ? 3.061 -5.392 27.317 1.00 79.56 229 ILE A O 1
ATOM 1805 N N . GLN A 1 230 ? 3.238 -3.253 27.950 1.00 77.88 230 GLN A N 1
ATOM 1806 C CA . GLN A 1 230 ? 2.190 -3.339 28.969 1.00 77.88 230 GLN A CA 1
ATOM 1807 C C . GLN A 1 230 ? 0.761 -3.246 28.412 1.00 77.88 230 GLN A C 1
ATOM 1809 O O . GLN A 1 230 ? -0.122 -3.890 28.973 1.00 77.88 230 GLN A O 1
ATOM 1814 N N . ASN A 1 231 ? 0.523 -2.500 27.324 1.00 67.94 231 ASN A N 1
ATOM 1815 C CA . ASN A 1 231 ? -0.839 -2.068 26.966 1.00 67.94 231 ASN A CA 1
ATOM 1816 C C . ASN A 1 231 ? -1.336 -2.462 25.563 1.00 67.94 231 ASN A C 1
ATOM 1818 O O . ASN A 1 231 ? -2.543 -2.611 25.393 1.00 67.94 231 ASN A O 1
ATOM 1822 N N . ASP A 1 232 ? -0.458 -2.654 24.570 1.00 63.34 232 ASP A N 1
ATOM 1823 C CA . ASP A 1 232 ? -0.880 -2.623 23.152 1.00 63.34 232 ASP A CA 1
ATOM 1824 C C . ASP A 1 232 ? -0.847 -3.994 22.438 1.00 63.34 232 ASP A C 1
ATOM 1826 O O . ASP A 1 232 ? -1.370 -4.137 21.338 1.00 63.34 232 ASP A O 1
ATOM 1830 N N . VAL A 1 233 ? -0.302 -5.044 23.057 1.00 63.19 233 VAL A N 1
ATOM 1831 C CA . VAL A 1 233 ? -0.001 -6.303 22.343 1.00 63.19 233 VAL A CA 1
ATOM 1832 C C . VAL A 1 233 ? -1.235 -7.083 21.868 1.00 63.19 233 VAL A C 1
ATOM 1834 O O . VAL A 1 233 ? -1.175 -7.768 20.851 1.00 63.19 233 VAL A O 1
ATOM 1837 N N . ASN A 1 234 ? -2.367 -6.984 22.563 1.00 63.59 234 ASN A N 1
ATOM 1838 C CA . ASN A 1 234 ? -3.496 -7.876 22.285 1.00 63.59 234 ASN A CA 1
ATOM 1839 C C . ASN A 1 234 ? -4.461 -7.372 21.197 1.00 63.59 234 ASN A C 1
ATOM 1841 O O . ASN A 1 234 ? -5.338 -8.138 20.814 1.00 63.59 234 ASN A O 1
ATOM 1845 N N . ASN A 1 235 ? -4.340 -6.127 20.707 1.00 58.69 235 ASN A N 1
ATOM 1846 C CA . ASN A 1 235 ? -5.410 -5.506 19.904 1.00 58.69 235 ASN A CA 1
ATOM 1847 C C . ASN A 1 235 ? -4.984 -4.698 18.666 1.00 58.69 235 ASN A C 1
ATOM 1849 O O . ASN A 1 235 ? -5.861 -4.185 17.973 1.00 58.69 235 ASN A O 1
ATOM 1853 N N . SER A 1 236 ? -3.698 -4.562 18.343 1.00 55.88 236 SER A N 1
ATOM 1854 C CA . SER A 1 236 ? -3.277 -3.729 17.207 1.00 55.88 236 SER A CA 1
ATOM 1855 C C . SER A 1 236 ? -2.698 -4.551 16.060 1.00 55.88 236 SER A C 1
ATOM 1857 O O . SER A 1 236 ? -1.553 -4.990 16.111 1.00 55.88 236 SER A O 1
ATOM 1859 N N . ALA A 1 237 ? -3.481 -4.694 14.990 1.00 59.62 237 ALA A N 1
ATOM 1860 C CA . ALA A 1 237 ? -2.951 -4.953 13.657 1.00 59.62 237 ALA A CA 1
ATOM 1861 C C . ALA A 1 237 ? -2.322 -3.645 13.141 1.00 59.62 237 ALA A C 1
ATOM 1863 O O . ALA A 1 237 ? -3.042 -2.728 12.749 1.00 59.62 237 ALA A O 1
ATOM 1864 N N . GLY A 1 238 ? -0.996 -3.509 13.213 1.00 71.25 238 GLY A N 1
ATOM 1865 C CA . GLY A 1 238 ? -0.294 -2.316 12.734 1.00 71.25 238 GLY A CA 1
ATOM 1866 C C . GLY A 1 238 ? 1.189 -2.276 13.105 1.00 71.25 238 GLY A C 1
ATOM 1867 O O . GLY A 1 238 ? 1.653 -3.070 13.916 1.00 71.25 238 GLY A O 1
ATOM 1868 N N . LEU A 1 239 ? 1.915 -1.327 12.504 1.00 77.75 239 LEU A N 1
ATOM 1869 C CA . LEU A 1 239 ? 3.325 -1.048 12.795 1.00 77.75 239 LEU A CA 1
ATOM 1870 C C . LEU A 1 239 ? 3.491 -0.528 14.231 1.00 77.75 239 LEU A C 1
ATOM 1872 O O . LEU A 1 239 ? 2.837 0.437 14.639 1.00 77.75 239 LEU A O 1
ATOM 1876 N N . PHE A 1 240 ? 4.391 -1.146 14.987 1.00 86.50 240 PHE A N 1
ATOM 1877 C CA . PHE A 1 240 ? 4.716 -0.770 16.356 1.00 86.50 240 PHE A CA 1
ATOM 1878 C C . PHE A 1 240 ? 5.889 0.205 16.363 1.00 86.50 240 PHE A C 1
ATOM 1880 O O . PHE A 1 240 ? 7.029 -0.192 16.154 1.00 86.50 240 PHE A O 1
ATOM 1887 N N . ASN A 1 241 ? 5.627 1.477 16.662 1.00 90.06 241 ASN A N 1
ATOM 1888 C CA . ASN A 1 241 ? 6.666 2.506 16.724 1.00 90.06 241 ASN A CA 1
ATOM 1889 C C . ASN A 1 241 ? 6.882 2.960 18.173 1.00 90.06 241 ASN A C 1
ATOM 1891 O O . ASN A 1 241 ? 5.948 3.449 18.816 1.00 90.06 241 ASN A O 1
ATOM 1895 N N . CYS A 1 242 ? 8.107 2.846 18.687 1.00 93.69 242 CYS A N 1
ATOM 1896 C CA . CYS A 1 242 ? 8.441 3.275 20.047 1.00 93.69 242 CYS A CA 1
ATOM 1897 C C . CYS A 1 242 ? 9.847 3.844 20.187 1.00 93.69 242 CYS A C 1
ATOM 1899 O O . CYS A 1 242 ? 10.696 3.679 19.318 1.00 93.69 242 CYS A O 1
ATOM 1901 N N . LYS A 1 243 ? 10.083 4.527 21.306 1.00 95.62 243 LYS A N 1
ATOM 1902 C CA . LYS A 1 243 ? 11.374 5.072 21.715 1.00 95.62 243 LYS A CA 1
ATOM 1903 C C . LYS A 1 243 ? 11.935 4.278 22.896 1.00 95.62 243 LYS A C 1
ATOM 1905 O O . LYS A 1 243 ? 11.246 4.116 23.902 1.00 95.62 243 LYS A O 1
ATOM 1910 N N . LEU A 1 244 ? 13.185 3.833 22.803 1.00 94.06 244 LEU A N 1
ATOM 1911 C CA . LEU A 1 244 ? 13.906 3.269 23.945 1.00 94.06 244 LEU A CA 1
ATOM 1912 C C . LEU A 1 244 ? 14.214 4.360 24.971 1.00 94.06 244 LEU A C 1
ATOM 1914 O O . LEU A 1 244 ? 14.615 5.477 24.624 1.00 94.06 244 LEU A O 1
ATOM 1918 N N . SER A 1 245 ? 14.032 4.023 26.242 1.00 92.19 245 SER A N 1
ATOM 1919 C CA . SER A 1 245 ? 14.395 4.891 27.359 1.00 92.19 245 SER A CA 1
ATOM 1920 C C . SER A 1 245 ? 15.917 4.926 27.528 1.00 92.19 245 SER A C 1
ATOM 1922 O O . SER A 1 245 ? 16.629 3.999 27.142 1.00 92.19 245 SER A O 1
ATOM 1924 N N . VAL A 1 246 ? 16.445 5.989 28.138 1.00 87.19 246 VAL A N 1
ATOM 1925 C CA . VAL A 1 246 ? 17.882 6.074 28.440 1.00 87.19 246 VAL A CA 1
ATOM 1926 C C . VAL A 1 246 ? 18.281 4.918 29.364 1.00 87.19 246 VAL A C 1
ATOM 1928 O O . VAL A 1 246 ? 17.745 4.793 30.462 1.00 87.19 246 VAL A O 1
ATOM 1931 N N . GLY A 1 247 ? 19.235 4.095 28.919 1.00 85.31 247 GLY A N 1
ATOM 1932 C CA . GLY A 1 247 ? 19.717 2.920 29.653 1.00 85.31 247 GLY A CA 1
ATOM 1933 C C . GLY A 1 247 ? 18.922 1.632 29.418 1.00 85.31 247 GLY A C 1
ATOM 1934 O O . GLY A 1 247 ? 19.322 0.598 29.940 1.00 85.31 247 GLY A O 1
ATOM 1935 N N . GLU A 1 248 ? 17.842 1.674 28.634 1.00 88.44 248 GLU A N 1
ATOM 1936 C CA . GLU A 1 248 ? 17.110 0.479 28.203 1.00 88.44 248 GLU A CA 1
ATOM 1937 C C . GLU A 1 248 ? 17.915 -0.253 27.116 1.00 88.44 248 GLU A C 1
ATOM 1939 O O . GLU A 1 248 ? 18.400 0.370 26.160 1.00 88.44 248 GLU A O 1
ATOM 1944 N N . GLU A 1 249 ? 18.081 -1.569 27.277 1.00 88.00 249 GLU A N 1
ATOM 1945 C CA . GLU A 1 249 ? 18.752 -2.425 26.297 1.00 88.00 249 GLU A CA 1
ATOM 1946 C C . GLU A 1 249 ? 17.719 -3.036 25.343 1.00 88.00 249 GLU A C 1
ATOM 1948 O O . GLU A 1 249 ? 16.709 -3.610 25.751 1.00 88.00 249 GLU A O 1
ATOM 1953 N N . ALA A 1 250 ? 17.976 -2.948 24.040 1.00 88.25 250 ALA A N 1
ATOM 1954 C CA . ALA A 1 250 ? 17.065 -3.468 23.024 1.00 88.25 250 ALA A CA 1
ATOM 1955 C C . ALA A 1 250 ? 16.927 -4.999 23.073 1.00 88.25 250 ALA A C 1
ATOM 1957 O O . ALA A 1 250 ? 15.902 -5.546 22.675 1.00 88.25 250 ALA A O 1
ATOM 1958 N N . SER A 1 251 ? 17.947 -5.690 23.585 1.00 85.94 251 SER A N 1
ATOM 1959 C CA . SER A 1 251 ? 17.928 -7.135 23.820 1.00 85.94 251 SER A CA 1
ATOM 1960 C C . SER A 1 251 ? 16.830 -7.550 24.805 1.00 85.94 251 SER A C 1
ATOM 1962 O O . SER A 1 251 ? 16.156 -8.560 24.589 1.00 85.94 251 SER A O 1
ATOM 1964 N N . GLU A 1 252 ? 16.616 -6.759 25.858 1.00 88.56 252 GLU A N 1
ATOM 1965 C CA . GLU A 1 252 ? 15.560 -6.982 26.846 1.00 88.56 252 GLU A CA 1
ATOM 1966 C C . GLU A 1 252 ? 14.181 -6.741 26.224 1.00 88.56 252 GLU A C 1
ATOM 1968 O O . GLU A 1 252 ? 13.279 -7.566 26.377 1.00 88.56 252 GLU A O 1
ATOM 1973 N N . LEU A 1 253 ? 14.038 -5.665 25.440 1.00 89.94 253 LEU A N 1
ATOM 1974 C CA . LEU A 1 253 ? 12.817 -5.380 24.686 1.00 89.94 253 LEU A CA 1
ATOM 1975 C C . LEU A 1 253 ? 12.444 -6.548 23.765 1.00 89.94 253 LEU A C 1
ATOM 1977 O O . LEU A 1 253 ? 11.322 -7.042 23.843 1.00 89.94 253 LEU A O 1
ATOM 1981 N N . VAL A 1 254 ? 13.365 -7.016 22.919 1.00 87.94 254 VAL A N 1
ATOM 1982 C CA . VAL A 1 254 ? 13.055 -8.101 21.977 1.00 87.94 254 VAL A CA 1
ATOM 1983 C C . VAL A 1 254 ? 12.726 -9.403 22.703 1.00 87.94 254 VAL A C 1
ATOM 1985 O O . VAL A 1 254 ? 11.768 -10.073 22.322 1.00 87.94 254 VAL A O 1
ATOM 1988 N N . SER A 1 255 ? 13.447 -9.736 23.778 1.00 87.00 255 SER A N 1
ATOM 1989 C CA . SER A 1 255 ? 13.142 -10.930 24.581 1.00 87.00 255 SER A CA 1
ATOM 1990 C C . SER A 1 255 ? 11.705 -10.881 25.120 1.00 87.00 255 SER A C 1
ATOM 1992 O O . SER A 1 255 ? 10.950 -11.835 24.954 1.00 87.00 255 SER A O 1
ATOM 1994 N N . ASN A 1 256 ? 11.286 -9.726 25.647 1.00 86.88 256 ASN A N 1
ATOM 1995 C CA . ASN A 1 256 ? 9.930 -9.516 26.161 1.00 86.88 256 ASN A CA 1
ATOM 1996 C C . ASN A 1 256 ? 8.837 -9.551 25.072 1.00 86.88 256 ASN A C 1
ATOM 1998 O O . ASN A 1 256 ? 7.683 -9.866 25.370 1.00 86.88 256 ASN A O 1
ATOM 2002 N N . LEU A 1 257 ? 9.163 -9.192 23.825 1.00 86.69 257 LEU A N 1
ATOM 2003 C CA . LEU A 1 257 ? 8.228 -9.243 22.691 1.00 86.69 257 LEU A CA 1
ATOM 2004 C C . LEU A 1 257 ? 8.148 -10.644 22.065 1.00 86.69 257 LEU A C 1
ATOM 2006 O O . LEU A 1 257 ? 7.077 -11.037 21.600 1.00 86.69 257 LEU A O 1
ATOM 2010 N N . GLY A 1 258 ? 9.246 -11.406 22.084 1.00 82.12 258 GLY A N 1
ATOM 2011 C CA . GLY A 1 258 ? 9.298 -12.787 21.597 1.00 82.12 258 GLY A CA 1
ATOM 2012 C C . GLY A 1 258 ? 8.319 -13.698 22.338 1.00 82.12 258 GLY A C 1
ATOM 2013 O O . GLY A 1 258 ? 7.573 -14.447 21.708 1.00 82.12 258 GLY A O 1
ATOM 2014 N N . ASP A 1 259 ? 8.210 -13.529 23.658 1.00 81.94 259 ASP A N 1
ATOM 2015 C CA . ASP A 1 259 ? 7.234 -14.238 24.502 1.00 81.94 259 ASP A CA 1
ATOM 2016 C C . ASP A 1 259 ? 5.772 -13.929 24.137 1.00 81.94 259 ASP A C 1
ATOM 2018 O O . ASP A 1 259 ? 4.847 -14.639 24.536 1.00 81.94 259 ASP A O 1
ATOM 2022 N N . LYS A 1 260 ? 5.550 -12.861 23.367 1.00 82.31 260 LYS A N 1
ATOM 2023 C CA . LYS A 1 260 ? 4.233 -12.356 22.989 1.00 82.31 260 LYS A CA 1
ATOM 2024 C C . LYS A 1 260 ? 3.865 -12.601 21.524 1.00 82.31 260 LYS A C 1
ATOM 2026 O O . LYS A 1 260 ? 2.820 -12.128 21.085 1.00 82.31 260 LYS A O 1
ATOM 2031 N N . ASN A 1 261 ? 4.680 -13.360 20.786 1.00 82.31 261 ASN A N 1
ATOM 2032 C CA . ASN A 1 261 ? 4.449 -13.716 19.380 1.00 82.31 261 ASN A CA 1
ATOM 2033 C C . ASN A 1 261 ? 4.259 -12.498 18.450 1.00 82.31 261 ASN A C 1
ATOM 2035 O O . ASN A 1 261 ? 3.486 -12.546 17.493 1.00 82.31 261 ASN A O 1
ATOM 2039 N N . ILE A 1 262 ? 4.947 -11.391 18.743 1.00 83.88 262 ILE A N 1
ATOM 2040 C CA . ILE A 1 262 ? 4.955 -10.206 17.879 1.00 83.88 262 ILE A CA 1
ATOM 2041 C C . ILE A 1 262 ? 5.985 -10.418 16.773 1.00 83.88 262 ILE A C 1
ATOM 2043 O O . ILE A 1 262 ? 7.126 -10.803 17.033 1.00 83.88 262 ILE A O 1
ATOM 2047 N N . ASN A 1 263 ? 5.590 -10.137 15.534 1.00 86.00 263 ASN A N 1
ATOM 2048 C CA . ASN A 1 263 ? 6.503 -10.153 14.403 1.00 86.00 263 ASN A CA 1
ATOM 2049 C C . ASN A 1 263 ? 7.465 -8.956 14.485 1.00 86.00 263 ASN A C 1
ATOM 2051 O O . ASN A 1 263 ? 7.041 -7.803 14.432 1.00 86.00 263 ASN A O 1
ATOM 2055 N N . LEU A 1 264 ? 8.768 -9.225 14.598 1.00 87.25 264 LEU A N 1
ATOM 2056 C CA . LEU A 1 264 ? 9.792 -8.180 14.708 1.00 87.25 264 LEU A CA 1
ATOM 2057 C C . LEU A 1 264 ? 9.879 -7.296 13.458 1.00 87.25 264 LEU A C 1
ATOM 2059 O O . LEU A 1 264 ? 10.282 -6.146 13.576 1.00 87.25 264 LEU A O 1
ATOM 2063 N N . ALA A 1 265 ? 9.454 -7.789 12.290 1.00 87.56 265 ALA A N 1
ATOM 2064 C CA . ALA A 1 265 ? 9.403 -6.991 11.064 1.00 87.56 265 ALA A CA 1
ATOM 2065 C C . ALA A 1 265 ? 8.433 -5.798 11.157 1.00 87.56 265 ALA A C 1
ATOM 2067 O O . ALA A 1 265 ? 8.597 -4.810 10.444 1.00 87.56 265 ALA A O 1
ATOM 2068 N N . ASP A 1 266 ? 7.445 -5.871 12.055 1.00 86.81 266 ASP A N 1
ATOM 2069 C CA . ASP A 1 266 ? 6.460 -4.809 12.268 1.00 86.81 266 ASP A CA 1
ATOM 2070 C C . ASP A 1 266 ? 6.913 -3.795 13.338 1.00 86.81 266 ASP A C 1
ATOM 2072 O O . ASP A 1 266 ? 6.179 -2.858 13.656 1.00 86.81 266 ASP A O 1
ATOM 2076 N N . LEU A 1 267 ? 8.111 -3.965 13.913 1.00 89.19 267 LEU A N 1
ATOM 2077 C CA . LEU A 1 267 ? 8.634 -3.148 15.006 1.00 89.19 267 LEU A CA 1
ATOM 2078 C C . LEU A 1 267 ? 9.636 -2.098 14.504 1.00 89.19 267 LEU A C 1
ATOM 2080 O O . LEU A 1 267 ? 10.667 -2.422 13.916 1.00 89.19 267 LEU A O 1
ATOM 2084 N N . SER A 1 268 ? 9.369 -0.833 14.822 1.00 91.38 268 SER A N 1
ATOM 2085 C CA . SER A 1 268 ? 10.281 0.296 14.636 1.00 91.38 268 SER A CA 1
ATOM 2086 C C . SER A 1 268 ? 10.710 0.878 15.982 1.00 91.38 268 SER A C 1
ATOM 2088 O O . SER A 1 268 ? 9.901 1.407 16.751 1.00 91.38 268 SER A O 1
ATOM 2090 N N . ILE A 1 269 ? 12.008 0.814 16.256 1.00 93.06 269 ILE A N 1
ATOM 2091 C CA . ILE A 1 269 ? 12.619 1.235 17.514 1.00 93.06 269 ILE A CA 1
ATOM 2092 C C . ILE A 1 269 ? 13.442 2.492 17.270 1.00 93.06 269 ILE A C 1
ATOM 2094 O O . ILE A 1 269 ? 14.444 2.464 16.561 1.00 93.06 269 ILE A O 1
ATOM 2098 N N . TYR A 1 270 ? 13.075 3.594 17.910 1.00 94.69 270 TYR A N 1
ATOM 2099 C CA . TYR A 1 270 ? 13.909 4.782 17.981 1.00 94.69 270 TYR A CA 1
ATOM 2100 C C . TYR A 1 270 ? 14.850 4.704 19.183 1.00 94.69 270 TYR A C 1
ATOM 2102 O O . TYR A 1 270 ? 14.404 4.518 20.317 1.00 94.69 270 TYR A O 1
ATOM 2110 N N . ALA A 1 271 ? 16.139 4.932 18.957 1.00 92.69 271 ALA A N 1
ATOM 2111 C CA . ALA A 1 271 ? 17.137 5.001 20.014 1.00 92.69 271 ALA A CA 1
ATOM 2112 C C . ALA A 1 271 ? 17.998 6.258 19.901 1.00 92.69 271 ALA A C 1
ATOM 2114 O O . ALA A 1 271 ? 18.368 6.708 18.815 1.00 92.69 271 ALA A O 1
ATOM 2115 N N . GLU A 1 272 ? 18.365 6.805 21.055 1.00 90.06 272 GLU A N 1
ATOM 2116 C CA . GLU A 1 272 ? 19.263 7.959 21.131 1.00 90.06 272 GLU A CA 1
ATOM 2117 C C . GLU A 1 272 ? 20.738 7.567 20.983 1.00 90.06 272 GLU A C 1
ATOM 2119 O O . GLU A 1 272 ? 21.563 8.400 20.615 1.00 90.06 272 GLU A O 1
ATOM 2124 N N . SER A 1 273 ? 21.076 6.309 21.273 1.00 87.62 273 SER A N 1
ATOM 2125 C CA . SER A 1 273 ? 22.450 5.841 21.431 1.00 87.62 273 SER A CA 1
ATOM 2126 C C . SER A 1 273 ? 22.584 4.392 20.965 1.00 87.62 273 SER A C 1
ATOM 2128 O O . SER A 1 273 ? 21.670 3.581 21.109 1.00 87.62 273 SER A O 1
ATOM 2130 N N . ILE A 1 274 ? 23.722 4.084 20.340 1.00 86.69 274 ILE A N 1
ATOM 2131 C CA . ILE A 1 274 ? 23.985 2.771 19.734 1.00 86.69 274 ILE A CA 1
ATOM 2132 C C . ILE A 1 274 ? 24.345 1.743 20.814 1.00 86.69 274 ILE A C 1
ATOM 2134 O O . ILE A 1 274 ? 24.177 0.539 20.637 1.00 86.69 274 ILE A O 1
ATOM 2138 N N . GLU A 1 275 ? 24.789 2.229 21.973 1.00 85.62 275 GLU A N 1
ATOM 2139 C CA . GLU A 1 275 ? 25.072 1.449 23.168 1.00 85.62 275 GLU A CA 1
ATOM 2140 C C . GLU A 1 275 ? 23.847 0.661 23.653 1.00 85.62 275 GLU A C 1
ATOM 2142 O O . GLU A 1 275 ? 24.021 -0.466 24.113 1.00 85.62 275 GLU A O 1
ATOM 2147 N N . SER A 1 276 ? 22.626 1.175 23.446 1.00 87.00 276 SER A N 1
ATOM 2148 C CA . SER A 1 276 ? 21.376 0.449 23.729 1.00 87.00 276 SER A CA 1
ATOM 2149 C C . SER A 1 276 ? 21.232 -0.863 22.948 1.00 87.00 276 SER A C 1
ATOM 2151 O O . SER A 1 276 ? 20.479 -1.738 23.365 1.00 87.00 276 SER A O 1
ATOM 2153 N N . PHE A 1 277 ? 21.955 -1.029 21.837 1.00 85.06 277 PHE A N 1
ATOM 2154 C CA . PHE A 1 277 ? 21.930 -2.249 21.024 1.00 85.06 277 PHE A CA 1
ATOM 2155 C C . PHE A 1 277 ? 23.215 -3.062 21.122 1.00 85.06 277 PHE A C 1
ATOM 2157 O O . PHE A 1 277 ? 23.211 -4.281 20.999 1.00 85.06 277 PHE A O 1
ATOM 2164 N N . CYS A 1 278 ? 24.339 -2.387 21.333 1.00 81.50 278 CYS A N 1
ATOM 2165 C CA . CYS A 1 278 ? 25.646 -3.027 21.356 1.00 81.50 278 CYS A CA 1
ATOM 2166 C C . CYS A 1 278 ? 26.027 -3.557 22.745 1.00 81.50 278 CYS A C 1
ATOM 2168 O O . CYS A 1 278 ? 27.004 -4.300 22.859 1.00 81.50 278 CYS A O 1
ATOM 2170 N N . GLY A 1 279 ? 25.236 -3.234 23.775 1.00 71.25 279 GLY A N 1
ATOM 2171 C CA . GLY A 1 279 ? 25.431 -3.649 25.161 1.00 71.25 279 GLY A CA 1
ATOM 2172 C C . GLY A 1 279 ? 26.589 -2.914 25.843 1.00 71.25 279 GLY A C 1
ATOM 2173 O O . GLY A 1 279 ? 27.537 -2.446 25.210 1.00 71.25 279 GLY A O 1
ATOM 2174 N N . ASN A 1 280 ? 26.556 -2.859 27.175 1.00 61.16 280 ASN A N 1
ATOM 2175 C CA . ASN A 1 280 ? 27.592 -2.230 28.008 1.00 61.16 280 ASN A CA 1
ATOM 2176 C C . ASN A 1 280 ? 28.876 -3.083 28.141 1.00 61.16 280 ASN A C 1
ATOM 2178 O O . ASN A 1 280 ? 29.463 -3.210 29.220 1.00 61.16 280 ASN A O 1
ATOM 2182 N N . GLY A 1 281 ? 29.332 -3.703 27.047 1.00 54.31 281 GLY A N 1
ATOM 2183 C CA . GLY A 1 281 ? 30.601 -4.429 27.014 1.00 54.31 281 GLY A CA 1
ATOM 2184 C C . GLY A 1 281 ? 31.771 -3.516 27.402 1.00 54.31 281 GLY A C 1
ATOM 2185 O O . GLY A 1 281 ? 31.754 -2.320 27.127 1.00 54.31 281 GLY A O 1
ATOM 2186 N N . LYS A 1 282 ? 32.806 -4.074 28.050 1.00 43.91 282 LYS A N 1
ATOM 2187 C CA . LYS A 1 282 ? 33.937 -3.381 28.722 1.00 43.91 282 LYS A CA 1
ATOM 2188 C C . LYS A 1 282 ? 34.878 -2.538 27.824 1.00 43.91 282 LYS A C 1
ATOM 2190 O O . LYS A 1 282 ? 36.065 -2.403 28.112 1.00 43.91 282 LYS A O 1
ATOM 2195 N N . GLY A 1 283 ? 34.385 -1.948 26.743 1.00 54.72 283 GLY A N 1
ATOM 2196 C CA . GLY A 1 283 ? 35.060 -0.916 25.970 1.00 54.72 283 GLY A CA 1
ATOM 2197 C C . GLY A 1 283 ? 34.024 -0.055 25.259 1.00 54.72 283 GLY A C 1
ATOM 2198 O O . GLY A 1 283 ? 33.318 -0.556 24.389 1.00 54.72 283 GLY A O 1
ATOM 2199 N N . LYS A 1 284 ? 33.949 1.230 25.625 1.00 55.06 284 LYS A N 1
ATOM 2200 C CA . LYS A 1 284 ? 33.076 2.224 24.983 1.00 55.06 284 LYS A CA 1
ATOM 2201 C C . LYS A 1 284 ? 33.195 2.122 23.454 1.00 55.06 284 LYS A C 1
ATOM 2203 O O . LYS A 1 284 ? 34.301 2.223 22.923 1.00 55.06 284 LYS A O 1
ATOM 2208 N N . GLY A 1 285 ? 32.071 1.912 22.767 1.00 63.66 285 GLY A N 1
ATOM 2209 C CA . GLY A 1 285 ? 31.987 1.980 21.305 1.00 63.66 285 GLY A CA 1
ATOM 2210 C C . GLY A 1 285 ? 32.383 0.718 20.528 1.00 63.66 285 GLY A C 1
ATOM 2211 O O . GLY A 1 285 ? 32.800 0.846 19.375 1.00 63.66 285 GLY A O 1
ATOM 2212 N N . LYS A 1 286 ? 32.284 -0.486 21.109 1.00 78.38 286 LYS A N 1
ATOM 2213 C CA . LYS A 1 286 ? 32.403 -1.749 20.354 1.00 78.38 286 LYS A CA 1
ATOM 2214 C C . LYS A 1 286 ? 31.044 -2.421 20.205 1.00 78.38 286 LYS A C 1
ATOM 2216 O O . LYS A 1 286 ? 30.352 -2.623 21.193 1.00 78.38 286 LYS A O 1
ATOM 2221 N N . CYS A 1 287 ? 30.721 -2.820 18.987 1.00 81.06 287 CYS A N 1
ATOM 2222 C CA . CYS A 1 287 ? 29.504 -3.521 18.636 1.00 81.06 287 CYS A CA 1
ATOM 2223 C C . CYS A 1 287 ? 29.867 -4.712 17.751 1.00 81.06 287 CYS A C 1
ATOM 2225 O O . CYS A 1 287 ? 30.159 -4.549 16.568 1.00 81.06 287 CYS A O 1
ATOM 2227 N N . ASN A 1 288 ? 29.955 -5.898 18.355 1.00 77.94 288 ASN A N 1
ATOM 2228 C CA . ASN A 1 288 ? 30.361 -7.117 17.660 1.00 77.94 288 ASN A CA 1
ATOM 2229 C C . ASN A 1 288 ? 29.215 -8.145 17.650 1.00 77.94 288 ASN A C 1
ATOM 2231 O O . ASN A 1 288 ? 28.488 -8.236 18.637 1.00 77.94 288 ASN A O 1
ATOM 2235 N N . SER A 1 289 ? 29.102 -8.879 16.535 1.00 66.12 289 SER A N 1
ATOM 2236 C CA . SER A 1 289 ? 28.168 -9.971 16.161 1.00 66.12 289 SER A CA 1
ATOM 2237 C C . SER A 1 289 ? 26.987 -10.337 17.061 1.00 66.12 289 SER A C 1
ATOM 2239 O O . SER A 1 289 ? 25.858 -10.325 16.590 1.00 66.12 289 SER A O 1
ATOM 2241 N N . SER A 1 290 ? 27.188 -10.706 18.323 1.00 62.62 290 SER A N 1
ATOM 2242 C CA . SER A 1 290 ? 26.136 -11.379 19.098 1.00 62.62 290 SER A CA 1
ATOM 2243 C C . SER A 1 290 ? 24.940 -10.502 19.473 1.00 62.62 290 SER A C 1
ATOM 2245 O O . SER A 1 290 ? 23.866 -11.032 19.738 1.00 62.62 290 SER A O 1
ATOM 2247 N N . ASN A 1 291 ? 25.111 -9.180 19.535 1.00 65.75 291 ASN A N 1
ATOM 2248 C CA . ASN A 1 291 ? 24.127 -8.321 20.205 1.00 65.75 291 ASN A CA 1
ATOM 2249 C C . ASN A 1 291 ? 23.089 -7.710 19.257 1.00 65.75 291 ASN A C 1
ATOM 2251 O O . ASN A 1 291 ? 22.048 -7.266 19.725 1.00 65.75 291 ASN A O 1
ATOM 2255 N N . LEU A 1 292 ? 23.342 -7.704 17.944 1.00 75.56 292 LEU A N 1
ATOM 2256 C CA . LEU A 1 292 ? 22.412 -7.140 16.956 1.00 75.56 292 LEU A CA 1
ATOM 2257 C C . LEU A 1 292 ? 21.541 -8.177 16.265 1.00 75.56 292 LEU A C 1
ATOM 2259 O O . LEU A 1 292 ? 20.424 -7.853 15.875 1.00 75.56 292 LEU A O 1
ATOM 2263 N N . ASP A 1 293 ? 21.999 -9.425 16.204 1.00 77.38 293 ASP A N 1
ATOM 2264 C CA . ASP A 1 293 ? 21.216 -10.552 15.701 1.00 77.38 293 ASP A CA 1
ATOM 2265 C C . ASP A 1 293 ? 19.871 -10.708 16.425 1.00 77.38 293 ASP A C 1
ATOM 2267 O O . ASP A 1 293 ? 18.918 -11.226 15.842 1.00 77.38 293 ASP A O 1
ATOM 2271 N N . ILE A 1 294 ? 19.787 -10.246 17.680 1.00 77.94 294 ILE A N 1
ATOM 2272 C CA . ILE A 1 294 ? 18.555 -10.271 18.470 1.00 77.94 294 ILE A CA 1
ATOM 2273 C C . ILE A 1 294 ? 17.471 -9.363 17.891 1.00 77.94 294 ILE A C 1
ATOM 2275 O O . ILE A 1 294 ? 16.303 -9.614 18.130 1.00 77.94 294 ILE A O 1
ATOM 2279 N N . LEU A 1 295 ? 17.823 -8.334 17.117 1.00 81.94 295 LEU A N 1
ATOM 2280 C CA . LEU A 1 295 ? 16.848 -7.400 16.550 1.00 81.94 295 LEU A CA 1
ATOM 2281 C C . LEU A 1 295 ? 16.096 -7.995 15.359 1.00 81.94 295 LEU A C 1
ATOM 2283 O O . LEU A 1 295 ? 14.990 -7.548 15.058 1.00 81.94 295 LEU A O 1
ATOM 2287 N N . GLY A 1 296 ? 16.673 -9.006 14.702 1.00 84.94 296 GLY A N 1
ATOM 2288 C CA . GLY A 1 296 ? 16.103 -9.612 13.506 1.00 84.94 296 GLY A CA 1
ATOM 2289 C C . GLY A 1 296 ? 15.702 -8.556 12.473 1.00 84.94 296 GLY A C 1
ATOM 2290 O O . GLY A 1 296 ? 16.493 -7.701 12.088 1.00 84.94 296 GLY A O 1
ATOM 2291 N N . GLU A 1 297 ? 14.443 -8.595 12.042 1.00 85.56 297 GLU A N 1
ATOM 2292 C CA . GLU A 1 297 ? 13.918 -7.686 11.015 1.00 85.56 297 GLU A CA 1
ATOM 2293 C C . GLU A 1 297 ? 13.420 -6.331 11.560 1.00 85.56 297 GLU A C 1
ATOM 2295 O O . GLU A 1 297 ? 12.898 -5.526 10.788 1.00 85.56 297 GLU A O 1
ATOM 2300 N N . ALA A 1 298 ? 13.598 -6.039 12.854 1.00 87.94 298 ALA A N 1
ATOM 2301 C CA . ALA A 1 298 ? 13.175 -4.765 13.431 1.00 87.94 298 ALA A CA 1
ATOM 2302 C C . ALA A 1 298 ? 13.941 -3.574 12.835 1.00 87.94 298 ALA A C 1
ATOM 2304 O O . ALA A 1 298 ? 15.158 -3.617 12.635 1.00 87.94 298 ALA A O 1
ATOM 2305 N N . MET A 1 299 ? 13.219 -2.479 12.597 1.00 89.50 299 MET A N 1
ATOM 2306 C CA . MET A 1 299 ? 13.761 -1.231 12.064 1.00 89.50 299 MET A CA 1
ATOM 2307 C C . MET A 1 299 ? 14.296 -0.353 13.193 1.00 89.50 299 MET A C 1
ATOM 2309 O O . MET A 1 299 ? 13.536 0.117 14.037 1.00 89.50 299 MET A O 1
ATOM 2313 N N . VAL A 1 300 ? 15.596 -0.067 13.202 1.00 89.94 300 VAL A N 1
ATOM 2314 C CA . VAL A 1 300 ? 16.209 0.819 14.200 1.00 89.94 300 VAL A CA 1
ATOM 2315 C C . VAL A 1 300 ? 16.410 2.219 13.636 1.00 89.94 300 VAL A C 1
ATOM 2317 O O . VAL A 1 300 ? 17.125 2.393 12.657 1.00 89.94 300 VAL A O 1
ATOM 2320 N N . TYR A 1 301 ? 15.846 3.232 14.290 1.00 91.50 301 TYR A N 1
ATOM 2321 C CA . TYR A 1 301 ? 15.983 4.643 13.936 1.00 91.50 301 TYR A CA 1
ATOM 2322 C C . TYR A 1 301 ? 16.898 5.375 14.915 1.00 91.50 301 TYR A C 1
ATOM 2324 O O . TYR A 1 301 ? 16.710 5.317 16.131 1.00 91.50 301 TYR A O 1
ATOM 2332 N N . MET A 1 302 ? 17.860 6.121 14.380 1.00 92.94 302 MET A N 1
ATOM 2333 C CA . MET A 1 302 ? 18.816 6.912 15.156 1.00 92.94 302 MET A CA 1
ATOM 2334 C C . MET A 1 302 ? 19.088 8.255 14.478 1.00 92.94 302 MET A C 1
ATOM 2336 O O . MET A 1 302 ? 18.983 8.368 13.261 1.00 92.94 302 MET A O 1
ATOM 2340 N N . GLN A 1 303 ? 19.472 9.284 15.237 1.00 91.44 303 GLN A N 1
ATOM 2341 C CA . GLN A 1 303 ? 19.912 10.556 14.637 1.00 91.44 303 GLN A CA 1
ATOM 2342 C C . GLN A 1 303 ? 21.387 10.539 14.251 1.00 91.44 303 GLN A C 1
ATOM 2344 O O . GLN A 1 303 ? 21.746 10.856 13.121 1.00 91.44 303 GLN A O 1
ATOM 2349 N N . HIS A 1 304 ? 22.246 10.141 15.184 1.00 91.25 304 HIS A N 1
ATOM 2350 C CA . HIS A 1 304 ? 23.685 10.075 14.981 1.00 91.25 304 HIS A CA 1
ATOM 2351 C C . HIS A 1 304 ? 24.211 8.785 15.581 1.00 91.25 304 HIS A C 1
ATOM 2353 O O . HIS A 1 304 ? 23.787 8.372 16.659 1.00 91.25 304 HIS A O 1
ATOM 2359 N N . VAL A 1 305 ? 25.152 8.160 14.885 1.00 91.88 305 VAL A N 1
ATOM 2360 C CA . VAL A 1 305 ? 25.765 6.911 15.324 1.00 91.88 305 VAL A CA 1
ATOM 2361 C C . VAL A 1 305 ? 27.269 7.061 15.218 1.00 91.88 305 VAL A C 1
ATOM 2363 O O . VAL A 1 305 ? 27.788 7.443 14.174 1.00 91.88 305 VAL A O 1
ATOM 2366 N N . SER A 1 306 ? 27.978 6.767 16.302 1.00 92.12 306 SER A N 1
ATOM 2367 C CA . SER A 1 306 ? 29.438 6.756 16.329 1.00 92.12 306 SER A CA 1
ATOM 2368 C C . SER A 1 306 ? 29.905 5.480 17.005 1.00 92.12 306 SER A C 1
ATOM 2370 O O . SER A 1 306 ? 29.716 5.302 18.206 1.00 92.12 306 SER A O 1
ATOM 2372 N N . VAL A 1 307 ? 30.494 4.576 16.227 1.00 89.31 307 VAL A N 1
ATOM 2373 C CA . VAL A 1 307 ? 30.951 3.270 16.706 1.00 89.31 307 VAL A CA 1
ATOM 2374 C C . VAL A 1 307 ? 32.424 3.118 16.362 1.00 89.31 307 VAL A C 1
ATOM 2376 O O . VAL A 1 307 ? 32.835 3.269 15.215 1.00 89.31 307 VAL A O 1
ATOM 2379 N N . GLY A 1 308 ? 33.247 2.809 17.362 1.00 88.88 308 GLY A N 1
ATOM 2380 C CA . GLY A 1 308 ? 34.672 2.563 17.155 1.00 88.88 308 GLY A CA 1
ATOM 2381 C C . GLY A 1 308 ? 34.936 1.250 16.416 1.00 88.88 308 GLY A C 1
ATOM 2382 O O . GLY A 1 308 ? 35.806 1.203 15.553 1.00 88.88 308 GLY A O 1
ATOM 2383 N N . ASN A 1 309 ? 34.193 0.190 16.736 1.00 88.25 309 ASN A N 1
ATOM 2384 C CA . ASN A 1 309 ? 34.317 -1.116 16.088 1.00 88.25 309 ASN A CA 1
ATOM 2385 C C . ASN A 1 309 ? 32.939 -1.735 15.845 1.00 88.25 309 ASN A C 1
ATOM 2387 O O . ASN A 1 309 ? 32.226 -1.962 16.818 1.00 88.25 309 ASN A O 1
ATOM 2391 N N . PHE A 1 310 ? 32.597 -2.025 14.592 1.00 90.06 310 PHE A N 1
ATOM 2392 C CA . PHE A 1 310 ? 31.305 -2.549 14.166 1.00 90.06 310 PHE A CA 1
ATOM 2393 C C . PHE A 1 310 ? 31.468 -3.834 13.347 1.00 90.06 310 PHE A C 1
ATOM 2395 O O . PHE A 1 310 ? 31.202 -3.867 12.149 1.00 90.06 310 PHE A O 1
ATOM 2402 N N . ASN A 1 311 ? 32.010 -4.878 13.977 1.00 88.31 311 ASN A N 1
ATOM 2403 C CA . ASN A 1 311 ? 32.450 -6.075 13.260 1.00 88.31 311 ASN A CA 1
ATOM 2404 C C . ASN A 1 311 ? 31.440 -7.212 13.380 1.00 88.31 311 ASN A C 1
ATOM 2406 O O . ASN A 1 311 ? 30.912 -7.457 14.463 1.00 88.31 311 ASN A O 1
ATOM 2410 N N . GLN A 1 312 ? 31.278 -7.990 12.309 1.00 86.25 312 GLN A N 1
ATOM 2411 C CA . GLN A 1 312 ? 30.462 -9.213 12.292 1.00 86.25 312 GLN A CA 1
ATOM 2412 C C . GLN A 1 312 ? 28.981 -9.004 12.658 1.00 86.25 312 GLN A C 1
ATOM 2414 O O . GLN A 1 312 ? 28.305 -9.965 13.001 1.00 86.25 312 GLN A O 1
ATOM 2419 N N . ALA A 1 313 ? 28.467 -7.774 12.650 1.00 85.38 313 ALA A N 1
ATOM 2420 C CA . ALA A 1 313 ? 27.058 -7.524 12.935 1.00 85.38 313 ALA A CA 1
ATOM 2421 C C . ALA A 1 313 ? 26.218 -7.843 11.691 1.00 85.38 313 ALA A C 1
ATOM 2423 O O . ALA A 1 313 ? 26.403 -7.187 10.669 1.00 85.38 313 ALA A O 1
ATOM 2424 N N . GLY A 1 314 ? 25.322 -8.830 11.763 1.00 86.19 314 GLY A N 1
ATOM 2425 C CA . GLY A 1 314 ? 24.496 -9.281 10.640 1.00 86.19 314 GLY A CA 1
ATOM 2426 C C . GLY A 1 314 ? 22.998 -9.196 10.922 1.00 86.19 314 GLY A C 1
ATOM 2427 O O . GLY A 1 314 ? 22.582 -9.054 12.065 1.00 86.19 314 GLY A O 1
ATOM 2428 N N . GLY A 1 315 ? 22.187 -9.255 9.862 1.00 86.44 315 GLY A N 1
ATOM 2429 C CA . GLY A 1 315 ? 20.737 -9.436 9.967 1.00 86.44 315 GLY A CA 1
ATOM 2430 C C . GLY A 1 315 ? 19.994 -8.365 10.759 1.00 86.44 315 GLY A C 1
ATOM 2431 O O . GLY A 1 315 ? 19.137 -8.724 11.556 1.00 86.44 315 GLY A O 1
ATOM 2432 N N . PHE A 1 316 ? 20.332 -7.088 10.559 1.00 89.56 316 PHE A N 1
ATOM 2433 C CA . PHE A 1 316 ? 19.647 -5.959 11.192 1.00 89.56 316 PHE A CA 1
ATOM 2434 C C . PHE A 1 316 ? 19.266 -4.887 10.167 1.00 89.56 316 PHE A C 1
ATOM 2436 O O . PHE A 1 316 ? 19.903 -4.764 9.113 1.00 89.56 316 PHE A O 1
ATOM 2443 N N . ASN A 1 317 ? 18.276 -4.065 10.524 1.00 92.50 317 ASN A N 1
ATOM 2444 C CA . ASN A 1 317 ? 17.848 -2.915 9.737 1.00 92.50 317 ASN A CA 1
ATOM 2445 C C . ASN A 1 317 ? 18.115 -1.613 10.507 1.00 92.50 317 ASN A C 1
ATOM 2447 O O . ASN A 1 317 ? 17.562 -1.394 11.583 1.00 92.50 317 ASN A O 1
ATOM 2451 N N . LEU A 1 318 ? 18.958 -0.734 9.966 1.00 93.31 318 LEU A N 1
ATOM 2452 C CA . LEU A 1 318 ? 19.369 0.517 10.608 1.00 93.31 318 LEU A CA 1
ATOM 2453 C C . LEU A 1 318 ? 19.085 1.725 9.712 1.00 93.31 318 LEU A C 1
ATOM 2455 O O . LEU A 1 318 ? 19.538 1.789 8.573 1.00 93.31 318 LEU A O 1
ATOM 2459 N N . ILE A 1 319 ? 18.404 2.723 10.264 1.00 94.12 319 ILE A N 1
ATOM 2460 C CA . ILE A 1 319 ? 18.141 4.028 9.664 1.00 94.12 319 ILE A CA 1
ATOM 2461 C C . ILE A 1 319 ? 18.805 5.109 10.523 1.00 94.12 319 ILE A C 1
ATOM 2463 O O . ILE A 1 319 ? 18.441 5.315 11.681 1.00 94.12 319 ILE A O 1
ATOM 2467 N N . VAL A 1 320 ? 19.752 5.849 9.944 1.00 94.38 320 VAL A N 1
ATOM 2468 C CA . VAL A 1 320 ? 20.422 6.984 10.595 1.00 94.38 320 VAL A CA 1
ATOM 2469 C C . VAL A 1 320 ? 20.019 8.289 9.911 1.00 94.38 320 VAL A C 1
ATOM 2471 O O . VAL A 1 320 ? 20.493 8.614 8.820 1.00 94.38 320 VAL A O 1
ATOM 2474 N N . ASN A 1 321 ? 19.169 9.071 10.580 1.00 91.88 321 ASN A N 1
ATOM 2475 C CA . ASN A 1 321 ? 18.720 10.409 10.181 1.00 91.88 321 ASN A CA 1
ATOM 2476 C C . ASN A 1 321 ? 19.800 11.485 10.403 1.00 91.88 321 ASN A C 1
ATOM 2478 O O . ASN A 1 321 ? 19.540 12.555 10.949 1.00 91.88 321 ASN A O 1
ATOM 2482 N N . GLY A 1 322 ? 21.029 11.187 10.000 1.00 91.25 322 GLY A N 1
ATOM 2483 C CA . GLY A 1 322 ? 22.192 12.034 10.209 1.00 91.25 322 GLY A CA 1
ATOM 2484 C C . GLY A 1 322 ? 23.467 11.282 9.862 1.00 91.25 322 GLY A C 1
ATOM 2485 O O . GLY A 1 322 ? 23.529 10.589 8.845 1.00 91.25 322 GLY A O 1
ATOM 2486 N N . LYS A 1 323 ? 24.485 11.424 10.711 1.00 93.19 323 LYS A N 1
ATOM 2487 C CA . LYS A 1 323 ? 25.836 10.918 10.448 1.00 93.19 323 LYS A CA 1
ATOM 2488 C C . LYS A 1 323 ? 26.112 9.580 11.125 1.00 93.19 323 LYS A C 1
ATOM 2490 O O . LYS A 1 323 ? 26.038 9.481 12.351 1.00 93.19 323 LYS A O 1
ATOM 2495 N N . LEU A 1 324 ? 26.506 8.592 10.322 1.00 94.44 324 LEU A N 1
ATOM 2496 C CA . LEU A 1 324 ? 27.073 7.319 10.758 1.00 94.44 324 LEU A CA 1
ATOM 2497 C C . LEU A 1 324 ? 28.606 7.385 10.683 1.00 94.44 324 LEU A C 1
ATOM 2499 O O . LEU A 1 324 ? 29.189 7.420 9.603 1.00 94.44 324 LEU A O 1
ATOM 2503 N N . THR A 1 325 ? 29.264 7.406 11.839 1.00 93.44 325 THR A N 1
ATOM 2504 C CA . THR A 1 325 ? 30.725 7.381 11.962 1.00 93.44 325 THR A CA 1
ATOM 2505 C C . THR A 1 325 ? 31.175 6.000 12.412 1.00 93.44 325 THR A C 1
ATOM 2507 O O . THR A 1 325 ? 30.827 5.562 13.509 1.00 93.44 325 THR A O 1
ATOM 2510 N N . LEU A 1 326 ? 31.977 5.330 11.590 1.00 92.00 326 LEU A N 1
ATOM 2511 C CA . LEU A 1 326 ? 32.520 4.011 11.893 1.00 92.00 326 LEU A CA 1
ATOM 2512 C C . LEU A 1 326 ? 34.045 4.068 11.954 1.00 92.00 326 LEU A C 1
ATOM 2514 O O . LEU A 1 326 ? 34.710 4.606 11.070 1.00 92.00 326 LEU A O 1
ATOM 2518 N N . GLY A 1 327 ? 34.612 3.509 13.022 1.00 90.12 327 GLY A N 1
ATOM 2519 C CA . GLY A 1 327 ? 36.045 3.263 13.119 1.00 90.12 327 GLY A CA 1
ATOM 2520 C C . GLY A 1 327 ? 36.438 2.093 12.221 1.00 90.12 327 GLY A C 1
ATOM 2521 O O . GLY A 1 327 ? 36.821 2.302 11.078 1.00 90.12 327 GLY A O 1
ATOM 2522 N N . ASN A 1 328 ? 36.334 0.874 12.747 1.00 88.12 328 ASN A N 1
ATOM 2523 C CA . ASN A 1 328 ? 36.478 -0.386 12.012 1.00 88.12 328 ASN A CA 1
ATOM 2524 C C . ASN A 1 328 ? 35.103 -1.019 11.790 1.00 88.12 328 ASN A C 1
ATOM 2526 O O . ASN A 1 328 ? 34.297 -1.007 12.716 1.00 88.12 328 ASN A O 1
ATOM 2530 N N . ALA A 1 329 ? 34.859 -1.613 10.625 1.00 89.44 329 ALA A N 1
ATOM 2531 C CA . ALA A 1 329 ? 33.660 -2.411 10.372 1.00 89.44 329 ALA A CA 1
ATOM 2532 C C . ALA A 1 329 ? 34.009 -3.594 9.462 1.00 89.44 329 ALA A C 1
ATOM 2534 O O . ALA A 1 329 ? 33.622 -3.664 8.296 1.00 89.44 329 ALA A O 1
ATOM 2535 N N . ASN A 1 330 ? 34.813 -4.503 10.005 1.00 88.12 330 ASN A N 1
ATOM 2536 C CA . ASN A 1 330 ? 35.224 -5.705 9.296 1.00 88.12 330 ASN A CA 1
ATOM 2537 C C . ASN A 1 330 ? 34.058 -6.692 9.313 1.00 88.12 330 ASN A C 1
ATOM 2539 O O . ASN A 1 330 ? 33.600 -7.095 10.390 1.00 88.12 330 ASN A O 1
ATOM 2543 N N . ASN A 1 331 ? 33.636 -7.124 8.129 1.00 88.88 331 ASN A N 1
ATOM 2544 C CA . ASN A 1 331 ? 32.522 -8.049 7.936 1.00 88.88 331 ASN A CA 1
ATOM 2545 C C . ASN A 1 331 ? 31.206 -7.529 8.541 1.00 88.88 331 ASN A C 1
ATOM 2547 O O . ASN A 1 331 ? 30.597 -8.202 9.366 1.00 88.88 331 ASN A O 1
ATOM 2551 N N . LEU A 1 332 ? 30.785 -6.314 8.195 1.00 90.19 332 LEU A N 1
ATOM 2552 C CA . LEU A 1 332 ? 29.448 -5.831 8.518 1.00 90.19 332 LEU A CA 1
ATOM 2553 C C . LEU A 1 332 ? 28.424 -6.595 7.667 1.00 90.19 332 LEU A C 1
ATOM 2555 O O . LEU A 1 332 ? 28.347 -6.402 6.459 1.00 90.19 332 LEU A O 1
ATOM 2559 N N . GLY A 1 333 ? 27.663 -7.482 8.290 1.00 85.56 333 GLY A N 1
ATOM 2560 C CA . GLY A 1 333 ? 26.717 -8.390 7.650 1.00 85.56 333 GLY A CA 1
ATOM 2561 C C . GLY A 1 333 ? 26.963 -9.860 7.992 1.00 85.56 333 GLY A C 1
ATOM 2562 O O . GLY A 1 333 ? 27.954 -10.215 8.631 1.00 85.56 333 GLY A O 1
ATOM 2563 N N . ASP A 1 334 ? 26.054 -10.724 7.543 1.00 84.56 334 ASP A N 1
ATOM 2564 C CA . ASP A 1 334 ? 26.165 -12.184 7.626 1.00 84.56 334 ASP A CA 1
ATOM 2565 C C . ASP A 1 334 ? 25.781 -12.788 6.267 1.00 84.56 334 ASP A C 1
ATOM 2567 O O . ASP A 1 334 ? 24.802 -12.389 5.637 1.00 84.56 334 ASP A O 1
ATOM 2571 N N . TYR A 1 335 ? 26.521 -13.799 5.815 1.00 85.31 335 TYR A N 1
ATOM 2572 C CA . TYR A 1 335 ? 26.186 -14.568 4.616 1.00 85.31 335 TYR A CA 1
ATOM 2573 C C . TYR A 1 335 ? 24.773 -15.170 4.654 1.00 85.31 335 TYR A C 1
ATOM 2575 O O . TYR A 1 335 ? 24.182 -15.378 3.597 1.00 85.31 335 TYR A O 1
ATOM 2583 N N . ASN A 1 336 ? 24.224 -15.430 5.844 1.00 87.06 336 ASN A N 1
ATOM 2584 C CA . ASN A 1 336 ? 22.907 -16.049 6.005 1.00 87.06 336 ASN A CA 1
ATOM 2585 C C . ASN A 1 336 ? 21.770 -15.045 6.230 1.00 87.06 336 ASN A C 1
ATOM 2587 O O . ASN A 1 336 ? 20.609 -15.389 6.010 1.00 87.06 336 ASN A O 1
ATOM 2591 N N . LYS A 1 337 ? 22.075 -13.820 6.674 1.00 88.00 337 LYS A N 1
ATOM 2592 C CA . LYS A 1 337 ? 21.068 -12.814 7.029 1.00 88.00 337 LYS A CA 1
ATOM 2593 C C . LYS A 1 337 ? 21.398 -11.481 6.383 1.00 88.00 337 LYS A C 1
ATOM 2595 O O . LYS A 1 337 ? 22.473 -10.927 6.607 1.00 88.00 337 LYS A O 1
ATOM 2600 N N . LYS A 1 338 ? 20.450 -10.952 5.610 1.00 90.50 338 LYS A N 1
ATOM 2601 C CA . LYS A 1 338 ? 20.657 -9.701 4.886 1.00 90.50 338 LYS A CA 1
ATOM 2602 C C . LYS A 1 338 ? 20.568 -8.502 5.829 1.00 90.50 338 LYS A C 1
ATOM 2604 O O . LYS A 1 338 ? 19.606 -8.388 6.580 1.00 90.50 338 LYS A O 1
ATOM 2609 N N . THR A 1 339 ? 21.561 -7.622 5.769 1.00 91.81 339 THR A N 1
ATOM 2610 C CA . THR A 1 339 ? 21.615 -6.379 6.559 1.00 91.81 339 THR A CA 1
ATOM 2611 C C . THR A 1 339 ? 21.175 -5.194 5.707 1.00 91.81 339 THR A C 1
ATOM 2613 O O . THR A 1 339 ? 21.615 -5.069 4.565 1.00 91.81 339 THR A O 1
ATOM 2616 N N . TYR A 1 340 ? 20.361 -4.294 6.254 1.00 94.38 340 TYR A N 1
ATOM 2617 C CA . TYR A 1 340 ? 19.916 -3.085 5.559 1.00 94.38 340 TYR A CA 1
ATOM 2618 C C . TYR A 1 340 ? 20.310 -1.840 6.349 1.00 94.38 340 TYR A C 1
ATOM 2620 O O . TYR A 1 340 ? 19.998 -1.706 7.528 1.00 94.38 340 TYR A O 1
ATOM 2628 N N . ILE A 1 341 ? 21.016 -0.913 5.708 1.00 95.31 341 ILE A N 1
ATOM 2629 C CA . ILE A 1 341 ? 21.500 0.317 6.336 1.00 95.31 341 ILE A CA 1
ATOM 2630 C C . ILE A 1 341 ? 21.112 1.496 5.451 1.00 95.31 341 ILE A C 1
ATOM 2632 O O . ILE A 1 341 ? 21.477 1.538 4.283 1.00 95.31 341 ILE A O 1
ATOM 2636 N N . LEU A 1 342 ? 20.409 2.480 5.996 1.00 94.88 342 LEU A N 1
ATOM 2637 C CA . LEU A 1 342 ? 20.075 3.722 5.309 1.00 94.88 342 LEU A CA 1
ATOM 2638 C C . LEU A 1 342 ? 20.594 4.894 6.133 1.00 94.88 342 LEU A C 1
ATOM 2640 O O . LEU A 1 342 ? 20.267 5.031 7.309 1.00 94.88 342 LEU A O 1
ATOM 2644 N N . VAL A 1 343 ? 21.416 5.745 5.527 1.00 94.81 343 VAL A N 1
ATOM 2645 C CA . VAL A 1 343 ? 22.070 6.865 6.212 1.00 94.81 343 VAL A CA 1
ATOM 2646 C C . VAL A 1 343 ? 22.069 8.121 5.351 1.00 94.81 343 VAL A C 1
ATOM 2648 O O . VAL A 1 343 ? 22.149 8.049 4.123 1.00 94.81 343 VAL A O 1
ATOM 2651 N N . LYS A 1 344 ? 22.028 9.292 5.995 1.00 91.19 344 LYS A N 1
ATOM 2652 C CA . LYS A 1 344 ? 22.246 10.568 5.294 1.00 91.19 344 LYS A CA 1
ATOM 2653 C C . LYS A 1 344 ? 23.723 10.810 5.016 1.00 91.19 344 LYS A C 1
ATOM 2655 O O . LYS A 1 344 ? 24.089 11.136 3.890 1.00 91.19 344 LYS A O 1
ATOM 2660 N N . GLU A 1 345 ? 24.554 10.641 6.041 1.00 91.50 345 GLU A N 1
ATOM 2661 C CA . GLU A 1 345 ? 25.984 10.947 6.015 1.00 91.50 345 GLU A CA 1
ATOM 2662 C C . GLU A 1 345 ? 26.804 9.785 6.577 1.00 91.50 345 GLU A C 1
ATOM 2664 O O . GLU A 1 345 ? 26.362 9.061 7.475 1.00 91.50 345 GLU A O 1
ATOM 2669 N N . PHE A 1 346 ? 28.030 9.635 6.081 1.00 93.19 346 PHE A N 1
ATOM 2670 C CA . PHE A 1 346 ? 28.921 8.543 6.448 1.00 93.19 346 PHE A CA 1
ATOM 2671 C C . PHE A 1 346 ? 30.377 9.000 6.577 1.00 93.19 346 PHE A C 1
ATOM 2673 O O . PHE A 1 346 ? 30.886 9.754 5.750 1.00 93.19 346 PHE A O 1
ATOM 2680 N N . ASP A 1 347 ? 31.051 8.527 7.623 1.00 92.62 347 ASP A N 1
ATOM 2681 C CA . ASP A 1 347 ? 32.469 8.781 7.903 1.00 92.62 347 ASP A CA 1
ATOM 2682 C C . ASP A 1 347 ? 33.122 7.485 8.389 1.00 92.62 347 ASP A C 1
ATOM 2684 O O . ASP A 1 347 ? 32.999 7.094 9.555 1.00 92.62 347 ASP A O 1
ATOM 2688 N N . GLY A 1 348 ? 33.761 6.788 7.453 1.00 91.56 348 GLY A N 1
ATOM 2689 C CA . GLY A 1 348 ? 34.503 5.557 7.681 1.00 91.56 348 GLY A CA 1
ATOM 2690 C C . GLY A 1 348 ? 35.995 5.841 7.831 1.00 91.56 348 GLY A C 1
ATOM 2691 O O . GLY A 1 348 ? 36.662 6.270 6.885 1.00 91.56 348 GLY A O 1
ATOM 2692 N N . LYS A 1 349 ? 36.551 5.573 9.019 1.00 89.81 349 LYS A N 1
ATOM 2693 C CA . LYS A 1 349 ? 37.973 5.835 9.306 1.00 89.81 349 LYS A CA 1
ATOM 2694 C C . LYS A 1 349 ? 38.903 4.725 8.830 1.00 89.81 349 LYS A C 1
ATOM 2696 O O . LYS A 1 349 ? 40.043 5.016 8.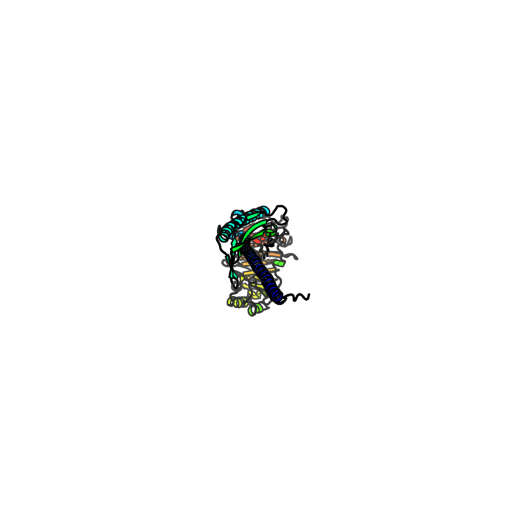471 1.00 89.81 349 LYS A O 1
ATOM 2701 N N . ASN A 1 350 ? 38.444 3.478 8.858 1.00 89.56 350 ASN A N 1
ATOM 2702 C CA . ASN A 1 350 ? 39.235 2.315 8.471 1.00 89.56 350 ASN A CA 1
ATOM 2703 C C . ASN A 1 350 ? 38.511 1.472 7.415 1.00 89.56 350 ASN A C 1
ATOM 2705 O O . ASN A 1 350 ? 37.549 1.932 6.801 1.00 89.56 350 ASN A O 1
ATOM 2709 N N . GLN A 1 351 ? 39.017 0.263 7.166 1.00 87.31 351 GLN A N 1
ATOM 2710 C CA . GLN A 1 351 ? 38.390 -0.693 6.262 1.00 87.31 351 GLN A CA 1
ATOM 2711 C C . GLN A 1 351 ? 36.946 -1.000 6.687 1.00 87.31 351 GLN A C 1
ATOM 2713 O O . GLN A 1 351 ? 36.644 -1.185 7.872 1.00 87.31 351 GLN A O 1
ATOM 2718 N N . PHE A 1 352 ? 36.075 -1.044 5.684 1.00 91.25 352 PHE A N 1
ATOM 2719 C CA . PHE A 1 352 ? 34.663 -1.358 5.811 1.00 91.25 352 PHE A CA 1
ATOM 2720 C C . PHE A 1 352 ? 34.326 -2.471 4.819 1.00 91.25 352 PHE A C 1
ATOM 2722 O O . PHE A 1 352 ? 34.495 -2.284 3.616 1.00 91.25 352 PHE A O 1
ATOM 2729 N N . ASP A 1 353 ? 33.844 -3.612 5.305 1.00 93.56 353 ASP A N 1
ATOM 2730 C CA . ASP A 1 353 ? 33.386 -4.705 4.445 1.00 93.56 353 ASP A CA 1
ATOM 2731 C C . ASP A 1 353 ? 31.888 -4.921 4.673 1.00 93.56 353 ASP A C 1
ATOM 2733 O O . ASP A 1 353 ? 31.491 -5.220 5.793 1.00 93.56 353 ASP A O 1
ATOM 2737 N N . LEU A 1 354 ? 31.059 -4.801 3.635 1.00 95.25 354 LEU A N 1
ATOM 2738 C CA . LEU A 1 354 ? 29.629 -5.113 3.698 1.00 95.25 354 LEU A CA 1
ATOM 2739 C C . LEU A 1 354 ? 29.380 -6.493 3.094 1.00 95.25 354 LEU A C 1
ATOM 2741 O O . LEU A 1 354 ? 29.593 -6.687 1.894 1.00 95.25 354 LEU A O 1
ATOM 2745 N N . ILE A 1 355 ? 28.881 -7.434 3.888 1.00 95.19 355 ILE A N 1
ATOM 2746 C CA . ILE A 1 355 ? 28.592 -8.812 3.474 1.00 95.19 355 ILE A CA 1
ATOM 2747 C C . ILE A 1 355 ? 27.087 -9.014 3.384 1.00 95.19 355 ILE A C 1
ATOM 2749 O O . ILE A 1 355 ? 26.389 -8.814 4.372 1.00 95.19 355 ILE A O 1
ATOM 2753 N N . ASN A 1 356 ? 26.600 -9.452 2.221 1.00 94.81 356 ASN A N 1
ATOM 2754 C CA . ASN A 1 356 ? 25.192 -9.753 1.982 1.00 94.81 356 ASN A CA 1
ATOM 2755 C C . ASN A 1 356 ? 24.267 -8.659 2.548 1.00 94.81 356 ASN A C 1
ATOM 2757 O O . ASN A 1 356 ? 23.376 -8.924 3.346 1.00 94.81 356 ASN A O 1
ATOM 2761 N N . GLY A 1 357 ? 24.523 -7.399 2.207 1.00 95.19 357 GLY A N 1
ATOM 2762 C CA . GLY A 1 357 ? 23.778 -6.270 2.755 1.00 95.19 357 GLY A CA 1
ATOM 2763 C C . GLY A 1 357 ? 23.465 -5.211 1.713 1.00 95.19 357 GLY A C 1
ATOM 2764 O O . GLY A 1 357 ? 24.081 -5.178 0.651 1.00 95.19 357 GLY A O 1
ATOM 2765 N N . THR A 1 358 ? 22.518 -4.333 2.022 1.00 96.44 358 THR A N 1
ATOM 2766 C CA . THR A 1 358 ? 22.206 -3.150 1.221 1.00 96.44 358 THR A CA 1
ATOM 2767 C C . THR A 1 358 ? 22.465 -1.902 2.058 1.00 96.44 358 THR A C 1
ATOM 2769 O O . THR A 1 358 ? 21.870 -1.740 3.121 1.00 96.44 358 THR A O 1
ATOM 2772 N N . MET A 1 359 ? 23.343 -1.015 1.587 1.00 96.50 359 MET A N 1
ATOM 2773 C CA . MET A 1 359 ? 23.634 0.266 2.231 1.00 96.50 359 MET A CA 1
ATOM 2774 C C . MET A 1 359 ? 23.266 1.432 1.317 1.00 96.50 359 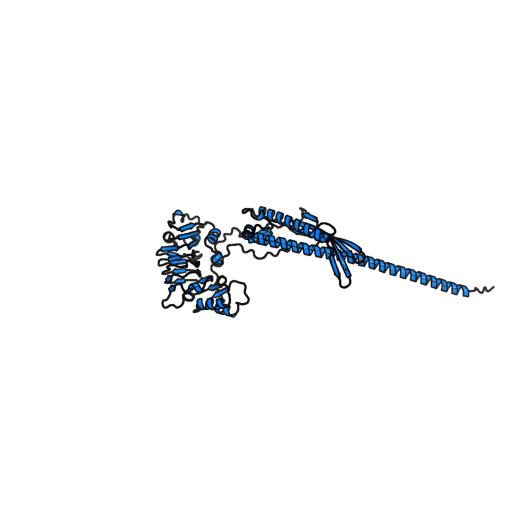MET A C 1
ATOM 2776 O O . MET A 1 359 ? 23.731 1.506 0.181 1.00 96.50 359 MET A O 1
ATOM 2780 N N . ILE A 1 360 ? 22.437 2.345 1.814 1.00 95.06 360 ILE A N 1
ATOM 2781 C CA . ILE A 1 360 ? 21.857 3.453 1.058 1.00 95.06 360 ILE A CA 1
ATOM 2782 C C . ILE A 1 360 ? 22.303 4.779 1.666 1.00 95.06 360 ILE A C 1
ATOM 2784 O O . ILE A 1 360 ? 22.084 5.042 2.846 1.00 95.06 360 ILE A O 1
ATOM 2788 N N . PHE A 1 361 ? 22.881 5.631 0.828 1.00 93.25 361 PHE A N 1
ATOM 2789 C CA . PHE A 1 361 ? 23.333 6.977 1.149 1.00 93.25 361 PHE A CA 1
ATOM 2790 C C . PHE A 1 361 ? 22.390 7.987 0.494 1.00 93.25 361 PHE A C 1
ATOM 2792 O O . PHE A 1 361 ? 22.436 8.200 -0.722 1.00 93.25 361 PHE A O 1
ATOM 2799 N N . THR A 1 362 ? 21.505 8.592 1.287 1.00 90.00 362 THR A N 1
ATOM 2800 C CA . THR A 1 362 ? 20.452 9.482 0.767 1.00 90.00 362 THR A CA 1
ATOM 2801 C C . THR A 1 362 ? 20.903 10.929 0.604 1.00 90.00 362 THR A C 1
ATOM 2803 O O . THR A 1 362 ? 20.269 11.663 -0.150 1.00 90.00 362 THR A O 1
ATOM 2806 N N . GLY A 1 363 ? 21.951 11.347 1.320 1.00 87.12 363 GLY A N 1
ATOM 2807 C CA . GLY A 1 363 ? 22.287 12.757 1.510 1.00 87.12 363 GLY A CA 1
ATOM 2808 C C . GLY A 1 363 ? 21.262 13.500 2.382 1.00 87.12 363 GLY A C 1
ATOM 2809 O O . GLY A 1 363 ? 20.268 12.939 2.852 1.00 87.12 363 GLY A O 1
ATOM 2810 N N . SER A 1 364 ? 21.526 14.780 2.612 1.00 81.44 364 SER A N 1
ATOM 2811 C CA . SER A 1 364 ? 20.780 15.732 3.438 1.00 81.44 364 SER A CA 1
ATOM 2812 C C . SER A 1 364 ? 20.272 16.869 2.558 1.00 81.44 364 SER A C 1
ATOM 2814 O O . SER A 1 364 ? 20.946 17.299 1.627 1.00 81.44 364 SER A O 1
ATOM 2816 N N . ASP A 1 365 ? 19.081 17.382 2.862 1.00 73.12 365 ASP A N 1
ATOM 2817 C CA . ASP A 1 365 ? 18.482 18.495 2.115 1.00 73.12 365 ASP A CA 1
ATOM 2818 C C . ASP A 1 365 ? 19.041 19.866 2.514 1.00 73.12 365 ASP A C 1
ATOM 2820 O O . ASP A 1 365 ? 18.910 20.822 1.755 1.00 73.12 365 ASP A O 1
ATOM 2824 N N . ASN A 1 366 ? 19.653 19.964 3.700 1.00 67.81 366 ASN A N 1
ATOM 2825 C CA . ASN A 1 366 ? 19.926 21.244 4.363 1.00 67.81 366 ASN A CA 1
ATOM 2826 C C . ASN A 1 366 ? 21.412 21.480 4.689 1.00 67.81 366 ASN A C 1
ATOM 2828 O O . ASN A 1 366 ? 21.748 22.528 5.238 1.00 67.81 366 ASN A O 1
ATOM 2832 N N . THR A 1 367 ? 22.297 20.520 4.407 1.00 63.12 367 THR A N 1
ATOM 2833 C CA . THR A 1 367 ? 23.722 20.570 4.779 1.00 63.12 367 THR A CA 1
ATOM 2834 C C . THR A 1 367 ? 24.607 19.872 3.747 1.00 63.12 367 THR A C 1
ATOM 2836 O O . THR A 1 367 ? 24.160 18.971 3.033 1.00 63.12 367 THR A O 1
ATOM 2839 N N . SER A 1 368 ? 25.886 20.258 3.715 1.00 71.00 368 SER A N 1
ATOM 2840 C CA . SER A 1 368 ? 26.960 19.571 2.997 1.00 71.00 368 SER A CA 1
ATOM 2841 C C . SER A 1 368 ? 27.121 18.146 3.534 1.00 71.00 368 SER A C 1
ATOM 2843 O O . SER A 1 368 ? 27.876 17.878 4.465 1.00 71.00 368 SER A O 1
ATOM 2845 N N . SER A 1 369 ? 26.350 17.225 2.963 1.00 77.88 369 SER A N 1
ATOM 2846 C CA . SER A 1 369 ? 26.365 15.815 3.352 1.00 77.88 369 SER A CA 1
ATOM 2847 C C . SER A 1 369 ? 27.746 15.241 3.113 1.00 77.88 369 SER A C 1
ATOM 2849 O O . SER A 1 369 ? 28.282 15.402 2.025 1.00 77.88 369 SER A O 1
ATOM 2851 N N . VAL A 1 370 ? 28.330 14.567 4.097 1.00 83.56 370 VAL A N 1
ATOM 2852 C CA . VAL A 1 370 ? 29.678 14.009 3.959 1.00 83.56 370 VAL A CA 1
ATOM 2853 C C . VAL A 1 370 ? 29.595 12.513 3.698 1.00 83.56 370 VAL A C 1
ATOM 2855 O O . VAL A 1 370 ? 28.909 11.787 4.417 1.00 83.56 370 VAL A O 1
ATOM 2858 N N . PHE A 1 371 ? 30.325 12.059 2.682 1.00 87.88 371 PHE A N 1
ATOM 2859 C CA . PHE A 1 371 ? 30.700 10.660 2.515 1.00 87.88 371 PHE A CA 1
ATOM 2860 C C . PHE A 1 371 ? 32.228 10.580 2.481 1.00 87.88 371 PHE A C 1
ATOM 2862 O O . PHE A 1 371 ? 32.860 10.769 1.436 1.00 87.88 371 PHE A O 1
ATOM 2869 N N . ASP A 1 372 ? 32.822 10.343 3.648 1.00 88.81 372 ASP A N 1
ATOM 2870 C CA . ASP A 1 372 ? 34.268 10.214 3.806 1.00 88.81 372 ASP A CA 1
ATOM 2871 C C . ASP A 1 372 ? 34.647 8.749 4.035 1.00 88.81 372 ASP A C 1
ATOM 2873 O O . ASP A 1 372 ? 34.156 8.096 4.957 1.00 88.81 372 ASP A O 1
ATOM 2877 N N . LEU A 1 373 ? 35.526 8.235 3.180 1.00 86.94 373 LEU A N 1
ATOM 2878 C CA . LEU A 1 373 ? 36.119 6.908 3.281 1.00 86.94 373 LEU A CA 1
ATOM 2879 C C . LEU A 1 373 ? 37.629 7.076 3.251 1.00 86.94 373 LEU A C 1
ATOM 2881 O O . LEU A 1 373 ? 38.221 7.296 2.198 1.00 86.94 373 LEU A O 1
ATOM 2885 N N . LYS A 1 374 ? 38.272 6.931 4.408 1.00 86.25 374 LYS A N 1
ATOM 2886 C CA . LYS A 1 374 ? 39.732 7.094 4.499 1.00 86.25 374 LYS A CA 1
ATOM 2887 C C . LYS A 1 374 ? 40.508 5.887 3.979 1.00 86.25 374 LYS A C 1
ATOM 2889 O O . LYS A 1 374 ? 41.709 5.989 3.741 1.00 86.25 374 LYS A O 1
ATOM 2894 N N . GLN A 1 375 ? 39.843 4.739 3.853 1.00 86.62 375 GLN A N 1
ATOM 2895 C CA . GLN A 1 375 ? 40.432 3.487 3.378 1.00 86.62 375 GLN A CA 1
ATOM 2896 C C . GLN A 1 375 ? 39.530 2.824 2.320 1.00 86.62 375 GLN A C 1
ATOM 2898 O O . GLN A 1 375 ? 39.020 3.499 1.429 1.00 86.62 375 GLN A O 1
ATOM 2903 N N . SER A 1 376 ? 39.379 1.498 2.371 1.00 87.25 376 SER A N 1
ATOM 2904 C CA . SER A 1 376 ? 38.632 0.717 1.380 1.00 87.25 376 SER A CA 1
ATOM 2905 C C . SER A 1 376 ? 37.235 0.344 1.865 1.00 87.25 376 SER A C 1
ATOM 2907 O O . SER A 1 376 ? 37.041 0.064 3.050 1.00 87.25 376 SER A O 1
ATOM 2909 N N . PHE A 1 377 ? 36.293 0.320 0.921 1.00 91.81 377 PHE A N 1
ATOM 2910 C CA . PHE A 1 377 ? 34.947 -0.213 1.097 1.00 91.81 377 PHE A CA 1
ATOM 2911 C C . PHE A 1 377 ? 34.824 -1.472 0.232 1.00 91.81 377 PHE A C 1
ATOM 2913 O O . PHE A 1 377 ? 34.783 -1.399 -0.991 1.00 91.81 377 PHE A O 1
ATOM 2920 N N . ASN A 1 378 ? 34.785 -2.644 0.852 1.00 94.88 378 ASN A N 1
ATOM 2921 C CA . ASN A 1 378 ? 34.595 -3.904 0.152 1.00 94.88 378 ASN A CA 1
ATOM 2922 C C . ASN A 1 378 ? 33.121 -4.340 0.187 1.00 94.88 378 ASN A C 1
ATOM 2924 O O . ASN A 1 378 ? 32.500 -4.372 1.247 1.00 94.88 378 ASN A O 1
ATOM 2928 N N . LEU A 1 379 ? 32.562 -4.712 -0.957 1.00 95.56 379 LEU A N 1
ATOM 2929 C CA . LEU A 1 379 ? 31.254 -5.348 -1.084 1.00 95.56 379 LEU A CA 1
ATOM 2930 C C . LEU A 1 379 ? 31.448 -6.853 -1.259 1.00 95.56 379 LEU A C 1
ATOM 2932 O O . LEU A 1 379 ? 32.292 -7.287 -2.035 1.00 95.56 379 LEU A O 1
ATOM 2936 N N . VAL A 1 380 ? 30.660 -7.662 -0.559 1.00 95.69 380 VAL A N 1
ATOM 2937 C CA . VAL A 1 380 ? 30.652 -9.120 -0.720 1.00 95.69 380 VAL A CA 1
ATOM 2938 C C . VAL A 1 380 ? 29.211 -9.581 -0.877 1.00 95.69 380 VAL A C 1
ATOM 2940 O O . VAL A 1 380 ? 28.492 -9.745 0.104 1.00 95.69 380 VAL A O 1
ATOM 2943 N N . ASN A 1 381 ? 28.780 -9.763 -2.125 1.00 95.38 381 ASN A N 1
ATOM 2944 C CA . ASN A 1 381 ? 27.384 -10.010 -2.510 1.00 95.38 381 ASN A CA 1
ATOM 2945 C C . ASN A 1 381 ? 26.419 -8.949 -1.953 1.00 95.38 381 ASN A C 1
ATOM 2947 O O . ASN A 1 381 ? 25.303 -9.255 -1.541 1.00 95.38 381 ASN A O 1
ATOM 2951 N N . SER A 1 382 ? 26.873 -7.699 -1.941 1.00 96.94 382 SER A N 1
ATOM 2952 C CA . SER A 1 382 ? 26.177 -6.574 -1.314 1.00 96.94 382 SER A CA 1
ATOM 2953 C C . SER A 1 382 ? 25.790 -5.505 -2.327 1.00 96.94 382 SER A C 1
ATOM 2955 O O . SER A 1 382 ? 26.289 -5.481 -3.449 1.00 96.94 382 SER A O 1
ATOM 2957 N N . THR A 1 383 ? 24.902 -4.601 -1.929 1.00 96.88 383 THR A N 1
ATOM 2958 C CA . THR A 1 383 ? 24.459 -3.465 -2.735 1.00 96.88 383 THR A CA 1
ATOM 2959 C C . THR A 1 383 ? 24.798 -2.162 -2.020 1.00 96.88 383 THR A C 1
ATOM 2961 O O . THR A 1 383 ? 24.432 -1.975 -0.863 1.00 96.88 383 THR A O 1
ATOM 2964 N N . ALA A 1 384 ? 25.485 -1.248 -2.698 1.00 95.94 384 ALA A N 1
ATOM 2965 C CA . ALA A 1 384 ? 25.694 0.115 -2.223 1.00 95.94 384 ALA A CA 1
ATOM 2966 C C . ALA A 1 384 ? 24.956 1.096 -3.135 1.00 95.94 384 ALA A C 1
ATOM 2968 O O . ALA A 1 384 ? 25.065 1.020 -4.358 1.00 95.94 384 ALA A O 1
ATOM 2969 N N . CYS A 1 385 ? 24.212 2.018 -2.538 1.00 95.06 385 CYS A N 1
ATOM 2970 C CA . CYS A 1 385 ? 23.309 2.922 -3.231 1.00 95.06 385 CYS A CA 1
ATOM 2971 C C . CYS A 1 385 ? 23.613 4.371 -2.885 1.00 95.06 385 CYS A C 1
ATOM 2973 O O . CYS A 1 385 ? 23.551 4.745 -1.720 1.00 95.06 385 CYS A O 1
ATOM 2975 N N . PHE A 1 386 ? 23.881 5.205 -3.884 1.00 92.12 386 PHE A N 1
ATOM 2976 C CA . PHE A 1 386 ? 24.247 6.605 -3.695 1.00 92.12 386 PHE A CA 1
ATOM 2977 C C . PHE A 1 386 ? 23.270 7.528 -4.407 1.00 92.12 386 PHE A C 1
ATOM 2979 O O . PHE A 1 386 ? 23.160 7.495 -5.631 1.00 92.12 386 PHE A O 1
ATOM 2986 N N . ASN A 1 387 ? 22.610 8.404 -3.653 1.00 89.44 387 ASN A N 1
ATOM 2987 C CA . ASN A 1 387 ? 21.849 9.510 -4.218 1.00 89.44 387 ASN A CA 1
ATOM 2988 C C . ASN A 1 387 ? 22.740 10.749 -4.375 1.00 89.44 387 ASN A C 1
ATOM 2990 O O . ASN A 1 387 ? 22.712 11.652 -3.539 1.00 89.44 387 ASN A O 1
ATOM 2994 N N . LEU A 1 388 ? 23.537 10.807 -5.448 1.00 85.06 388 LEU A N 1
ATOM 2995 C CA . LEU A 1 388 ? 24.506 11.894 -5.653 1.00 85.06 388 LEU A CA 1
ATOM 2996 C C . LEU A 1 388 ? 23.853 13.269 -5.802 1.00 85.06 388 LEU A C 1
ATOM 2998 O O . LEU A 1 388 ? 24.494 14.278 -5.528 1.00 85.06 388 LEU A O 1
ATOM 3002 N N . ALA A 1 389 ? 22.575 13.326 -6.184 1.00 78.94 389 ALA A N 1
ATOM 3003 C CA . ALA A 1 389 ? 21.842 14.581 -6.329 1.00 78.94 389 ALA A CA 1
ATOM 3004 C C . ALA A 1 389 ? 21.713 15.377 -5.018 1.00 78.94 389 ALA A C 1
ATOM 3006 O O . ALA A 1 389 ? 21.409 16.569 -5.053 1.00 78.94 389 ALA A O 1
ATOM 3007 N N . LYS A 1 390 ? 21.914 14.719 -3.871 1.00 79.81 390 LYS A N 1
ATOM 3008 C CA . LYS A 1 390 ? 21.800 15.301 -2.526 1.00 79.81 390 LYS A CA 1
ATOM 3009 C C . LYS A 1 390 ? 23.147 15.541 -1.845 1.00 79.81 390 LYS A C 1
ATOM 3011 O O . LYS A 1 390 ? 23.179 16.008 -0.711 1.00 79.81 390 LYS A O 1
ATOM 3016 N N . PHE A 1 391 ? 24.254 15.246 -2.520 1.00 76.50 391 PHE A N 1
ATOM 3017 C CA . PHE A 1 391 ? 25.585 15.591 -2.039 1.00 76.50 391 PHE A CA 1
ATOM 3018 C C . PHE A 1 391 ? 26.064 16.851 -2.753 1.00 76.50 391 PHE A C 1
ATOM 3020 O O . PHE A 1 391 ? 25.992 16.959 -3.978 1.00 76.50 391 PHE A O 1
ATOM 3027 N N . GLU A 1 392 ? 26.553 17.833 -1.997 1.00 67.44 392 GLU A N 1
ATOM 3028 C CA . GLU A 1 392 ? 27.124 19.031 -2.605 1.00 67.44 392 GLU A CA 1
ATOM 3029 C C . GLU A 1 392 ? 28.360 18.668 -3.436 1.00 67.44 392 GLU A C 1
ATOM 3031 O O . GLU A 1 392 ? 29.131 17.780 -3.066 1.00 67.44 392 GLU A O 1
ATOM 3036 N N . ASN A 1 393 ? 28.575 19.416 -4.523 1.00 59.66 393 ASN A N 1
ATOM 3037 C CA . ASN A 1 393 ? 29.545 19.183 -5.604 1.00 59.66 393 ASN A CA 1
ATOM 3038 C C . ASN A 1 393 ? 31.000 18.826 -5.209 1.00 59.66 393 ASN A C 1
ATOM 3040 O O . ASN A 1 393 ? 31.751 18.433 -6.101 1.00 59.66 393 ASN A O 1
ATOM 3044 N N . ASN A 1 394 ? 31.393 18.956 -3.936 1.00 55.03 394 ASN A N 1
ATOM 3045 C CA . ASN A 1 394 ? 32.751 18.735 -3.422 1.00 55.03 394 ASN A CA 1
ATOM 3046 C C . ASN A 1 394 ? 32.837 17.741 -2.243 1.00 55.03 394 ASN A C 1
ATOM 3048 O O . ASN A 1 394 ? 33.917 17.558 -1.689 1.00 55.03 394 ASN A O 1
ATOM 3052 N N . THR A 1 395 ? 31.725 17.144 -1.806 1.00 62.03 395 THR A N 1
ATOM 3053 C CA . THR A 1 395 ? 31.675 16.381 -0.538 1.00 62.03 395 THR A CA 1
ATOM 3054 C C . THR A 1 395 ? 31.815 14.871 -0.691 1.00 62.03 395 THR A C 1
ATOM 3056 O O . THR A 1 395 ? 32.211 14.195 0.257 1.00 62.03 395 THR A O 1
ATOM 3059 N N . ILE A 1 396 ? 31.560 14.346 -1.889 1.00 68.12 396 ILE A N 1
ATOM 3060 C CA . ILE A 1 396 ? 31.955 12.993 -2.272 1.00 68.12 396 ILE A CA 1
ATOM 3061 C C . ILE A 1 396 ? 33.149 13.127 -3.205 1.00 68.12 396 ILE A C 1
ATOM 3063 O O . ILE A 1 396 ? 32.998 13.546 -4.354 1.00 68.12 396 ILE A O 1
ATOM 3067 N N . SER A 1 397 ? 34.340 12.757 -2.732 1.00 69.88 397 SER A N 1
ATOM 3068 C CA . SER A 1 397 ? 35.440 12.543 -3.666 1.00 69.88 397 SER A CA 1
ATOM 3069 C C . SER A 1 397 ? 35.083 11.349 -4.548 1.00 69.88 397 SER A C 1
ATOM 3071 O O . SER A 1 397 ? 34.772 10.274 -4.036 1.00 69.88 397 SER A O 1
ATOM 3073 N N . LEU A 1 398 ? 35.149 11.509 -5.873 1.00 70.12 398 LEU A N 1
ATOM 3074 C CA . LEU A 1 398 ? 35.080 10.387 -6.819 1.00 70.12 398 LEU A CA 1
ATOM 3075 C C . LEU A 1 398 ? 36.045 9.263 -6.418 1.00 70.12 398 LEU A C 1
ATOM 3077 O O . LEU A 1 398 ? 35.747 8.092 -6.635 1.00 70.12 398 LEU A O 1
ATOM 3081 N N . ASP A 1 399 ? 37.166 9.609 -5.787 1.00 76.50 399 ASP A N 1
ATOM 3082 C CA . ASP A 1 399 ? 38.150 8.646 -5.304 1.00 76.50 399 ASP A CA 1
ATOM 3083 C C . ASP A 1 399 ? 37.600 7.758 -4.175 1.00 76.50 399 ASP A C 1
ATOM 3085 O O . ASP A 1 399 ? 37.964 6.585 -4.101 1.00 76.50 399 ASP A O 1
ATOM 3089 N N . ASN A 1 400 ? 36.652 8.255 -3.370 1.00 80.75 400 ASN A N 1
ATOM 3090 C CA . ASN A 1 400 ? 35.974 7.473 -2.329 1.00 80.75 400 ASN A CA 1
ATOM 3091 C C . ASN A 1 400 ? 35.006 6.445 -2.931 1.00 80.75 400 ASN A C 1
ATOM 3093 O O . ASN A 1 400 ? 34.832 5.368 -2.376 1.00 80.75 400 ASN A O 1
ATOM 3097 N N . ILE A 1 401 ? 34.377 6.744 -4.073 1.00 80.56 401 ILE A N 1
ATOM 3098 C CA . ILE A 1 401 ? 33.543 5.756 -4.779 1.00 80.56 401 ILE A CA 1
ATOM 3099 C C . ILE A 1 401 ? 34.429 4.766 -5.546 1.00 80.56 401 ILE A C 1
ATOM 3101 O O . ILE A 1 401 ? 34.155 3.569 -5.563 1.00 80.56 401 ILE A O 1
ATOM 3105 N N . LYS A 1 402 ? 35.536 5.232 -6.138 1.00 80.12 402 LYS A N 1
ATOM 3106 C CA . LYS A 1 402 ? 36.518 4.370 -6.820 1.00 80.12 402 LYS A CA 1
ATOM 3107 C C . LYS A 1 402 ? 37.251 3.421 -5.870 1.00 80.12 402 LYS A C 1
ATOM 3109 O O . LYS A 1 402 ? 37.804 2.421 -6.323 1.00 80.12 402 LYS A O 1
ATOM 3114 N N . SER A 1 403 ? 37.287 3.719 -4.571 1.00 84.69 403 SER A N 1
ATOM 3115 C CA . SER A 1 403 ? 37.864 2.822 -3.568 1.00 84.69 403 SER A CA 1
ATOM 3116 C C . SER A 1 403 ? 36.941 1.654 -3.200 1.00 84.69 403 SER A C 1
ATOM 3118 O O . SER A 1 403 ? 37.395 0.743 -2.497 1.00 84.69 403 SER A O 1
ATOM 3120 N N . ILE A 1 404 ? 35.696 1.638 -3.706 1.00 89.88 404 ILE A N 1
ATOM 3121 C CA . ILE A 1 404 ? 34.758 0.526 -3.538 1.00 89.88 404 ILE A CA 1
ATOM 3122 C C . ILE A 1 404 ? 35.202 -0.664 -4.404 1.00 89.88 404 ILE A C 1
ATOM 3124 O O . ILE A 1 404 ? 35.430 -0.528 -5.606 1.00 89.88 404 ILE A O 1
ATOM 3128 N N . LYS A 1 405 ? 35.341 -1.845 -3.796 1.00 92.69 405 LYS A N 1
ATOM 3129 C CA . LYS A 1 405 ? 35.830 -3.084 -4.436 1.00 92.69 405 LYS A CA 1
ATOM 3130 C C . LYS A 1 405 ? 34.968 -4.284 -4.043 1.00 92.69 405 LYS A C 1
ATOM 3132 O O . LYS A 1 405 ? 34.139 -4.161 -3.150 1.00 92.69 405 LYS A O 1
ATOM 3137 N N . GLY A 1 406 ? 35.171 -5.433 -4.690 1.00 93.69 406 GLY A N 1
ATOM 3138 C CA . GLY A 1 406 ? 34.590 -6.714 -4.272 1.00 93.69 406 GLY A CA 1
ATOM 3139 C C . GLY A 1 406 ? 33.545 -7.274 -5.239 1.00 93.69 406 GLY A C 1
ATOM 3140 O O . GLY A 1 406 ? 33.691 -7.132 -6.450 1.00 93.69 406 GLY A O 1
ATOM 3141 N N . THR A 1 407 ? 32.521 -7.949 -4.714 1.00 93.25 407 THR A N 1
ATOM 3142 C CA . THR A 1 407 ? 31.405 -8.524 -5.479 1.00 93.25 407 THR A CA 1
ATOM 3143 C C . THR A 1 407 ? 30.080 -7.911 -5.043 1.00 93.25 407 THR A C 1
ATOM 3145 O O . THR A 1 407 ? 29.789 -7.803 -3.852 1.00 93.25 407 THR A O 1
ATOM 3148 N N . GLY A 1 408 ? 29.240 -7.514 -5.998 1.00 95.00 408 GLY A N 1
ATOM 3149 C CA . GLY A 1 408 ? 27.946 -6.923 -5.671 1.00 95.00 408 GLY A CA 1
ATOM 3150 C C . GLY A 1 408 ? 27.458 -5.910 -6.690 1.00 95.00 408 GLY A C 1
ATOM 3151 O O . GLY A 1 408 ? 27.830 -5.968 -7.861 1.00 95.00 408 GLY A O 1
ATOM 3152 N N . LYS A 1 409 ? 26.621 -4.984 -6.223 1.00 96.19 409 LYS A N 1
ATOM 3153 C CA . LYS A 1 409 ? 26.035 -3.910 -7.022 1.00 96.19 409 LYS A CA 1
ATOM 3154 C C . LYS A 1 409 ? 26.386 -2.545 -6.448 1.00 96.19 409 LYS A C 1
ATOM 3156 O O . LYS A 1 409 ? 26.315 -2.331 -5.240 1.00 96.19 409 LYS A O 1
ATOM 3161 N N . LEU A 1 410 ? 26.704 -1.611 -7.329 1.00 94.88 410 LEU A N 1
ATOM 3162 C CA . LEU A 1 410 ? 26.824 -0.196 -7.015 1.00 94.88 410 LEU A CA 1
ATOM 3163 C C . LEU A 1 410 ? 25.798 0.565 -7.849 1.00 94.88 410 LEU A C 1
ATOM 3165 O O . LEU A 1 410 ? 25.864 0.575 -9.077 1.00 94.88 410 LEU A O 1
ATOM 3169 N N . ILE A 1 411 ? 24.843 1.194 -7.176 1.00 94.50 411 ILE A N 1
ATOM 3170 C CA . ILE A 1 411 ? 23.750 1.924 -7.809 1.00 94.50 411 ILE A CA 1
ATOM 3171 C C . ILE A 1 411 ? 23.921 3.403 -7.490 1.00 94.50 411 ILE A C 1
ATOM 3173 O O . ILE A 1 411 ? 24.018 3.798 -6.330 1.00 94.50 411 ILE A O 1
ATOM 3177 N N . VAL A 1 412 ? 23.966 4.234 -8.523 1.00 91.88 412 VAL A N 1
ATOM 3178 C CA . VAL A 1 412 ? 24.264 5.659 -8.388 1.00 91.88 412 VAL A CA 1
ATOM 3179 C C . VAL A 1 412 ? 23.165 6.464 -9.066 1.00 91.88 412 VAL A C 1
ATOM 3181 O O . VAL A 1 412 ? 23.110 6.534 -10.288 1.00 91.88 412 VAL A O 1
ATOM 3184 N N . LEU A 1 413 ? 22.285 7.087 -8.285 1.00 89.00 413 LEU A N 1
ATOM 3185 C CA . LEU A 1 413 ? 21.281 8.000 -8.820 1.00 89.00 413 LEU A CA 1
ATOM 3186 C C . LEU A 1 413 ? 21.941 9.330 -9.177 1.00 89.00 413 LEU A C 1
ATOM 3188 O O . LEU A 1 413 ? 22.446 10.049 -8.308 1.00 89.00 413 LEU A O 1
ATOM 3192 N N . ASN A 1 414 ? 21.897 9.664 -10.464 1.00 83.50 414 ASN A N 1
ATOM 3193 C CA . ASN A 1 414 ? 22.413 10.917 -10.994 1.00 83.50 414 ASN A CA 1
ATOM 3194 C C . ASN A 1 414 ? 21.293 11.686 -11.710 1.00 83.50 414 ASN A C 1
ATOM 3196 O O . ASN A 1 414 ? 21.099 11.546 -12.914 1.00 83.50 414 ASN A O 1
ATOM 3200 N N . THR A 1 415 ? 20.531 12.495 -10.965 1.00 72.56 415 THR A N 1
ATOM 3201 C CA . THR A 1 415 ? 19.395 13.256 -11.526 1.00 72.56 415 THR A CA 1
ATOM 3202 C C . THR A 1 415 ? 19.787 14.608 -12.115 1.00 72.56 415 THR A C 1
ATOM 3204 O O . THR A 1 415 ? 18.947 15.289 -12.698 1.00 72.56 415 THR A O 1
ATOM 3207 N N . THR A 1 416 ? 21.030 15.059 -11.925 1.00 64.50 416 THR A N 1
ATOM 3208 C CA . THR A 1 416 ? 21.483 16.327 -12.506 1.00 64.50 416 THR A CA 1
ATOM 3209 C C . THR A 1 416 ? 22.249 16.024 -13.783 1.00 64.50 416 THR A C 1
ATOM 3211 O O . THR A 1 416 ? 23.158 15.206 -13.769 1.00 64.50 416 THR A O 1
ATOM 3214 N N . ASN A 1 417 ? 21.966 16.741 -14.875 1.00 52.00 417 ASN A N 1
ATOM 3215 C CA . ASN A 1 417 ? 22.751 16.691 -16.123 1.00 52.00 417 ASN A CA 1
ATOM 3216 C C . ASN A 1 417 ? 24.223 17.134 -15.944 1.00 52.00 417 ASN A C 1
ATOM 3218 O O . ASN A 1 417 ? 24.920 17.401 -16.923 1.00 52.00 417 ASN A O 1
ATOM 3222 N N . SER A 1 418 ? 24.716 17.250 -14.705 1.00 53.03 418 SER A N 1
ATOM 3223 C CA . SER A 1 418 ? 26.131 17.412 -14.446 1.00 53.03 418 SER A CA 1
ATOM 3224 C C . SER A 1 418 ? 26.825 16.112 -14.861 1.00 53.03 418 SER A C 1
ATOM 3226 O O . SER A 1 418 ? 26.696 15.052 -14.255 1.00 53.03 418 SER A O 1
ATOM 3228 N N . SER A 1 419 ? 27.545 16.195 -15.973 1.00 52.16 419 SER A N 1
ATOM 3229 C CA . SER A 1 419 ? 28.288 15.130 -16.650 1.00 52.16 419 SER A CA 1
ATOM 3230 C C . SER A 1 419 ? 29.458 14.556 -15.832 1.00 52.16 419 SER A C 1
ATOM 3232 O O . SER A 1 419 ? 30.447 14.111 -16.409 1.00 52.16 419 SER A O 1
ATOM 3234 N N . LYS A 1 420 ? 29.402 14.646 -14.500 1.00 61.19 420 LYS A N 1
ATOM 3235 C CA . LYS A 1 420 ? 30.514 14.381 -13.583 1.00 61.19 420 LYS A CA 1
ATOM 3236 C C . LYS A 1 420 ? 30.717 12.903 -13.271 1.00 61.19 420 LYS A C 1
ATOM 3238 O O . LYS A 1 420 ? 31.781 12.557 -12.777 1.00 61.19 420 LYS A O 1
ATOM 3243 N N . PHE A 1 421 ? 29.715 12.066 -13.524 1.00 68.50 421 PHE A N 1
ATOM 3244 C CA . PHE A 1 421 ? 29.774 10.644 -13.217 1.00 68.50 421 PHE A CA 1
ATOM 3245 C C . PHE A 1 421 ? 29.362 9.834 -14.440 1.00 68.50 421 PHE A C 1
ATOM 3247 O O . PHE A 1 421 ? 28.183 9.791 -14.798 1.00 68.50 421 PHE A O 1
ATOM 3254 N N . LYS A 1 422 ? 30.337 9.216 -15.104 1.00 75.62 422 LYS A N 1
ATOM 3255 C CA . LYS A 1 422 ? 30.105 8.216 -16.146 1.00 75.62 422 LYS A CA 1
ATOM 3256 C C . LYS A 1 422 ? 30.360 6.831 -15.576 1.00 75.62 422 LYS A C 1
ATOM 3258 O O . LYS A 1 422 ? 31.162 6.657 -14.665 1.00 75.62 422 LYS A O 1
ATOM 3263 N N . LYS A 1 423 ? 29.701 5.826 -16.154 1.00 78.06 423 LYS A N 1
ATOM 3264 C CA . LYS A 1 423 ? 29.921 4.419 -15.792 1.00 78.06 423 LYS A CA 1
ATOM 3265 C C . LYS A 1 423 ? 31.406 4.039 -15.870 1.00 78.06 423 LYS A C 1
ATOM 3267 O O . LYS A 1 423 ? 31.899 3.352 -14.984 1.00 78.06 423 LYS A O 1
ATOM 3272 N N . ASP A 1 424 ? 32.112 4.573 -16.865 1.00 79.50 424 ASP A N 1
ATOM 3273 C CA . ASP A 1 424 ? 33.538 4.322 -17.098 1.00 79.50 424 ASP A CA 1
ATOM 3274 C C . ASP A 1 424 ? 34.460 4.926 -16.021 1.00 79.50 424 ASP A C 1
ATOM 3276 O O . ASP A 1 424 ? 35.613 4.515 -15.902 1.00 79.50 424 ASP A O 1
ATOM 3280 N N . ASP A 1 425 ? 33.969 5.868 -15.205 1.00 75.38 425 ASP A N 1
ATOM 3281 C CA . ASP A 1 425 ? 34.746 6.457 -14.107 1.00 75.38 425 ASP A CA 1
ATOM 3282 C C . ASP A 1 425 ? 34.858 5.508 -12.899 1.00 75.38 425 ASP A C 1
ATOM 3284 O O . ASP A 1 425 ? 35.720 5.706 -12.037 1.00 75.38 425 ASP A O 1
ATOM 3288 N N . ILE A 1 426 ? 34.016 4.467 -12.831 1.00 75.69 426 ILE A N 1
ATOM 3289 C CA . ILE A 1 426 ? 34.031 3.457 -11.770 1.00 75.69 426 ILE A CA 1
ATOM 3290 C C . ILE A 1 426 ? 34.791 2.224 -12.259 1.00 75.69 426 ILE A C 1
ATOM 3292 O O . ILE A 1 426 ? 34.224 1.296 -12.834 1.00 75.69 426 ILE A O 1
ATOM 3296 N N . ASN A 1 427 ? 36.089 2.176 -11.972 1.00 71.69 427 ASN A N 1
ATOM 3297 C CA . ASN A 1 427 ? 36.887 0.973 -12.185 1.00 71.69 427 ASN A CA 1
ATOM 3298 C C . ASN A 1 427 ? 36.820 0.054 -10.953 1.00 71.69 427 ASN A C 1
ATOM 3300 O O . ASN A 1 427 ? 37.775 -0.036 -10.181 1.00 71.69 427 ASN A O 1
ATOM 3304 N N . ALA A 1 428 ? 35.669 -0.590 -10.759 1.00 78.75 428 ALA A N 1
ATOM 3305 C CA . ALA A 1 428 ? 35.414 -1.516 -9.659 1.00 78.75 428 ALA A CA 1
ATOM 3306 C C . ALA A 1 428 ? 35.289 -2.958 -10.194 1.00 78.75 428 ALA A C 1
ATOM 3308 O O . ALA A 1 428 ? 34.180 -3.433 -10.453 1.00 78.75 428 ALA A O 1
ATOM 3309 N N . PRO A 1 429 ? 36.411 -3.670 -10.424 1.00 79.50 429 PRO A N 1
ATOM 3310 C CA . PRO A 1 429 ? 36.370 -5.023 -10.969 1.00 79.50 429 PRO A CA 1
ATOM 3311 C C . PRO A 1 429 ? 35.576 -5.954 -10.044 1.00 79.50 429 PRO A C 1
ATOM 3313 O O . PRO A 1 429 ? 35.884 -6.058 -8.859 1.00 79.50 429 PRO A O 1
ATOM 3316 N N . GLY A 1 430 ? 34.569 -6.632 -10.605 1.00 86.50 430 GLY A N 1
ATOM 3317 C CA . GLY A 1 430 ? 33.678 -7.544 -9.874 1.00 86.50 430 GLY A CA 1
ATOM 3318 C C . GLY A 1 430 ? 32.378 -6.917 -9.355 1.00 86.50 430 GLY A C 1
ATOM 3319 O O . GLY A 1 430 ? 31.514 -7.651 -8.874 1.00 86.50 430 GLY A O 1
ATOM 3320 N N . ILE A 1 431 ? 32.200 -5.598 -9.497 1.00 93.00 431 ILE A N 1
ATOM 3321 C CA . ILE A 1 431 ? 30.977 -4.888 -9.102 1.00 93.00 431 ILE A CA 1
ATOM 3322 C C . ILE A 1 431 ? 30.146 -4.538 -10.338 1.00 93.00 431 ILE A C 1
ATOM 3324 O O . ILE A 1 431 ? 30.648 -3.962 -11.304 1.00 93.00 431 ILE A O 1
ATOM 3328 N N . ASP A 1 432 ? 28.854 -4.853 -10.290 1.00 93.44 432 ASP A N 1
ATOM 3329 C CA . ASP A 1 432 ? 27.881 -4.422 -11.289 1.00 93.44 432 ASP A CA 1
ATOM 3330 C C . ASP A 1 432 ? 27.426 -2.984 -11.005 1.00 93.44 432 ASP A C 1
ATOM 3332 O O . ASP A 1 432 ? 26.871 -2.684 -9.946 1.00 93.44 432 ASP A O 1
ATOM 3336 N N . VAL A 1 433 ? 27.683 -2.078 -11.947 1.00 92.94 433 VAL A N 1
ATOM 3337 C CA . VAL A 1 433 ? 27.390 -0.647 -11.805 1.00 92.94 433 VAL A CA 1
ATOM 3338 C C . VAL A 1 433 ? 26.140 -0.275 -12.597 1.00 92.94 433 VAL A C 1
ATOM 3340 O O . VAL A 1 433 ? 26.106 -0.408 -13.829 1.00 92.94 433 VAL A O 1
ATOM 33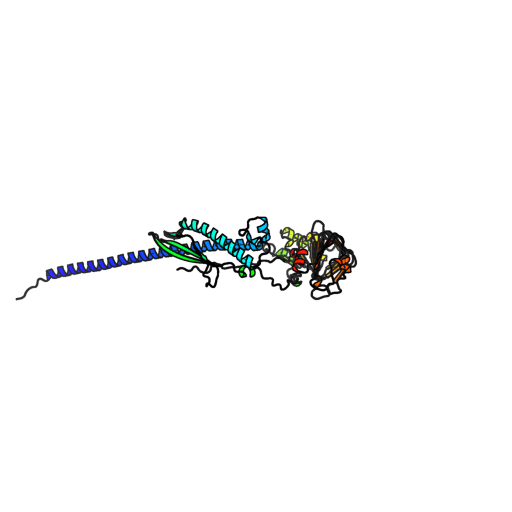43 N N . SER A 1 434 ? 25.156 0.289 -11.894 1.00 92.38 434 SER A N 1
ATOM 3344 C CA . SER A 1 434 ? 23.913 0.834 -12.449 1.00 92.38 434 SER A CA 1
ATOM 3345 C C . SER A 1 434 ? 23.782 2.325 -12.132 1.00 92.38 434 SER A C 1
ATOM 3347 O O . SER A 1 434 ? 24.042 2.753 -11.010 1.00 92.38 434 SER A O 1
ATOM 3349 N N . ILE A 1 435 ? 23.380 3.129 -13.118 1.00 91.25 435 ILE A N 1
ATOM 3350 C CA . ILE A 1 435 ? 23.224 4.585 -12.970 1.00 91.25 435 ILE A CA 1
ATOM 3351 C C . ILE A 1 435 ? 21.807 4.968 -13.418 1.00 91.25 435 ILE A C 1
ATOM 3353 O O . ILE A 1 435 ? 21.637 5.444 -14.542 1.00 91.25 435 ILE A O 1
ATOM 3357 N N . PRO A 1 436 ? 20.777 4.687 -12.600 1.00 89.19 436 PRO A N 1
ATOM 3358 C CA . PRO A 1 436 ? 19.413 5.071 -12.931 1.00 89.19 436 PRO A CA 1
ATOM 3359 C C . PRO A 1 436 ? 19.291 6.598 -12.974 1.00 89.19 436 PRO A C 1
ATOM 3361 O O . PRO A 1 436 ? 19.869 7.317 -12.151 1.00 89.19 436 PRO A O 1
ATOM 3364 N N . THR A 1 437 ? 18.521 7.096 -13.937 1.00 85.00 437 THR A N 1
ATOM 3365 C CA . THR A 1 437 ? 18.150 8.518 -14.020 1.00 85.00 437 THR A CA 1
ATOM 3366 C C . THR A 1 437 ? 16.814 8.802 -13.338 1.00 85.00 437 THR A C 1
ATOM 3368 O O . THR A 1 437 ? 16.544 9.948 -12.981 1.00 85.00 437 THR A O 1
ATOM 3371 N N . ASP A 1 438 ? 15.983 7.771 -13.155 1.00 84.38 438 ASP A N 1
ATOM 3372 C CA . ASP A 1 438 ? 14.695 7.846 -12.466 1.00 84.38 438 ASP A CA 1
ATOM 3373 C C . ASP A 1 438 ? 14.854 7.498 -10.968 1.00 84.38 438 ASP A C 1
ATOM 3375 O O . ASP A 1 438 ? 15.343 6.412 -10.636 1.00 84.38 438 ASP A O 1
ATOM 3379 N N . PRO A 1 439 ? 14.433 8.378 -10.038 1.00 82.62 439 PRO A N 1
ATOM 3380 C CA . PRO A 1 439 ? 14.390 8.074 -8.609 1.00 82.62 439 PRO A CA 1
ATOM 3381 C C . PRO A 1 439 ? 13.583 6.820 -8.240 1.00 82.62 439 PRO A C 1
ATOM 3383 O O . PRO A 1 439 ? 13.928 6.167 -7.255 1.00 82.62 439 PRO A O 1
ATOM 3386 N N . ASN A 1 440 ? 12.536 6.464 -8.995 1.00 81.06 440 ASN A N 1
ATOM 3387 C CA . ASN A 1 440 ? 11.750 5.259 -8.701 1.00 81.06 440 ASN A CA 1
ATOM 3388 C C . ASN A 1 440 ? 12.537 3.986 -9.034 1.00 81.06 440 ASN A C 1
ATOM 3390 O O . ASN A 1 440 ? 12.586 3.068 -8.217 1.00 81.06 440 ASN A O 1
ATOM 3394 N N . GLU A 1 441 ? 13.206 3.961 -10.190 1.00 87.06 441 GLU A N 1
ATOM 3395 C CA . GLU A 1 441 ? 14.121 2.879 -10.569 1.00 87.06 441 GLU A CA 1
ATOM 3396 C C . GLU A 1 441 ? 15.262 2.750 -9.549 1.00 87.06 441 GLU A C 1
ATOM 3398 O O . GLU A 1 441 ? 15.585 1.645 -9.118 1.00 87.06 441 GLU A O 1
ATOM 3403 N N . PHE A 1 442 ? 15.831 3.872 -9.085 1.00 88.81 442 PHE A N 1
ATOM 3404 C CA . PHE A 1 442 ? 16.811 3.857 -7.995 1.00 88.81 442 PHE A CA 1
ATOM 3405 C C . PHE A 1 442 ? 16.251 3.209 -6.728 1.00 88.81 442 PHE A C 1
ATOM 3407 O O . PHE A 1 442 ? 16.908 2.352 -6.141 1.00 88.81 442 PHE A O 1
ATOM 3414 N N . ALA A 1 443 ? 15.044 3.592 -6.310 1.00 86.50 443 ALA A N 1
ATOM 3415 C CA . ALA A 1 443 ? 14.439 3.059 -5.100 1.00 86.50 443 ALA A CA 1
ATOM 3416 C C . ALA A 1 443 ? 14.145 1.550 -5.200 1.00 86.50 443 ALA A C 1
ATOM 3418 O O . ALA A 1 443 ? 14.342 0.823 -4.224 1.00 86.50 443 ALA A O 1
ATOM 3419 N N . GLU A 1 444 ? 13.724 1.071 -6.373 1.00 87.62 444 GLU A N 1
ATOM 3420 C CA . GLU A 1 444 ? 13.519 -0.354 -6.650 1.00 87.62 444 GLU A CA 1
ATOM 3421 C C . GLU A 1 444 ? 14.841 -1.129 -6.628 1.00 87.62 444 GLU A C 1
ATOM 3423 O O . GLU A 1 444 ? 14.963 -2.110 -5.897 1.00 87.62 444 GLU A O 1
ATOM 3428 N N . LEU A 1 445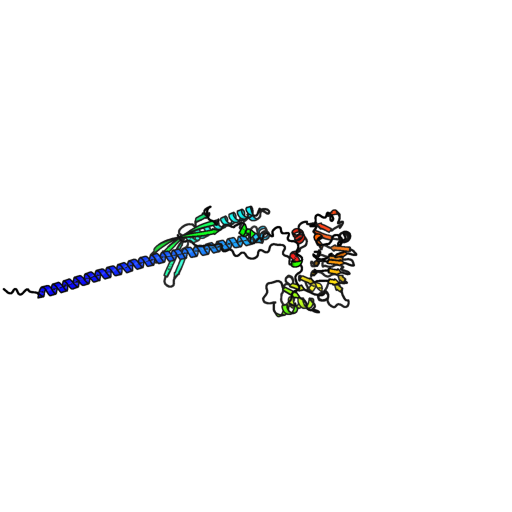 ? 15.854 -0.665 -7.368 1.00 90.69 445 LEU A N 1
ATOM 3429 C CA . LEU A 1 445 ? 17.162 -1.323 -7.426 1.00 90.69 445 LEU A CA 1
ATOM 3430 C C . LEU A 1 445 ? 17.860 -1.359 -6.055 1.00 90.69 445 LEU A C 1
ATOM 3432 O O . LEU A 1 445 ? 18.653 -2.263 -5.794 1.00 90.69 445 LEU A O 1
ATOM 3436 N N . CYS A 1 446 ? 17.566 -0.386 -5.192 1.00 92.31 446 CYS A N 1
ATOM 3437 C CA . CYS A 1 446 ? 18.114 -0.261 -3.846 1.00 92.31 446 CYS A CA 1
ATOM 3438 C C . CYS A 1 446 ? 17.269 -0.923 -2.748 1.00 92.31 446 CYS A C 1
ATOM 3440 O O . CYS A 1 446 ? 17.572 -0.723 -1.576 1.00 92.31 446 CYS A O 1
ATOM 3442 N N . ASP A 1 447 ? 16.232 -1.697 -3.088 1.00 90.81 447 ASP A N 1
ATOM 3443 C CA . ASP A 1 447 ? 15.367 -2.392 -2.122 1.00 90.81 447 ASP A CA 1
ATOM 3444 C C . ASP A 1 447 ? 14.750 -1.457 -1.049 1.00 90.81 447 ASP A C 1
ATOM 3446 O O . ASP A 1 447 ? 14.648 -1.821 0.126 1.00 90.81 447 ASP A O 1
ATOM 3450 N N . PHE A 1 448 ? 14.317 -0.238 -1.409 1.00 84.25 448 PHE A N 1
ATOM 3451 C CA . PHE A 1 448 ? 13.726 0.708 -0.436 1.00 84.25 448 PHE A CA 1
ATOM 3452 C C . PHE A 1 448 ? 12.489 0.143 0.286 1.00 84.25 448 PHE A C 1
ATOM 3454 O O . PHE A 1 448 ? 12.222 0.501 1.434 1.00 84.25 448 PHE A O 1
ATOM 3461 N N . ASN A 1 449 ? 11.770 -0.787 -0.346 1.00 79.50 449 ASN A N 1
ATOM 3462 C CA . ASN A 1 449 ? 10.637 -1.503 0.247 1.00 79.50 449 ASN A CA 1
ATOM 3463 C C . ASN A 1 449 ? 10.976 -2.242 1.543 1.00 79.50 449 ASN A C 1
ATOM 3465 O O . ASN A 1 449 ? 10.102 -2.413 2.389 1.00 79.50 449 ASN A O 1
ATOM 3469 N N . LYS A 1 450 ? 12.238 -2.627 1.742 1.00 82.06 450 LYS A N 1
ATOM 3470 C CA . LYS A 1 450 ? 12.690 -3.286 2.971 1.00 82.06 450 LYS A CA 1
ATOM 3471 C C . LYS A 1 450 ? 12.798 -2.352 4.168 1.00 82.06 450 LYS A C 1
ATOM 3473 O O . LYS A 1 450 ? 12.784 -2.830 5.291 1.00 82.06 450 LYS A O 1
ATOM 3478 N N . PHE A 1 451 ? 12.806 -1.043 3.943 1.00 74.75 451 PHE A N 1
ATOM 3479 C CA . PHE A 1 451 ? 12.766 -0.037 5.004 1.00 74.75 451 PHE A CA 1
ATOM 3480 C C . PHE A 1 451 ? 11.332 0.432 5.317 1.00 74.75 451 PHE A C 1
ATOM 3482 O O . PHE A 1 451 ? 11.138 1.512 5.870 1.00 74.75 451 PHE A O 1
ATOM 3489 N N . GLY A 1 452 ? 10.316 -0.340 4.912 1.00 63.25 452 GLY A N 1
ATOM 3490 C CA . GLY A 1 452 ? 8.906 0.035 5.051 1.00 63.25 452 GLY A CA 1
ATOM 3491 C C . GLY A 1 452 ? 8.422 1.049 4.007 1.00 63.25 452 GLY A C 1
ATOM 3492 O O . GLY A 1 452 ? 7.275 1.491 4.067 1.00 63.25 452 GLY A O 1
ATOM 3493 N N . PHE A 1 453 ? 9.253 1.410 3.019 1.00 59.91 453 PHE A N 1
ATOM 3494 C CA . PHE A 1 453 ? 8.846 2.284 1.917 1.00 59.91 453 PHE A CA 1
ATOM 3495 C C . PHE A 1 453 ? 8.232 1.463 0.795 1.00 59.91 453 PHE A C 1
ATOM 3497 O O . PHE A 1 453 ? 8.910 1.094 -0.161 1.00 59.91 453 PHE A O 1
ATOM 3504 N N . ASN A 1 454 ? 6.932 1.192 0.872 1.00 45.59 454 ASN A N 1
ATOM 3505 C CA . ASN A 1 454 ? 6.219 0.699 -0.301 1.00 45.59 454 ASN A CA 1
ATOM 3506 C C . ASN A 1 454 ? 6.270 1.771 -1.401 1.00 45.59 454 ASN A C 1
ATOM 3508 O O . ASN A 1 454 ? 5.479 2.707 -1.430 1.00 45.59 454 ASN A O 1
ATOM 3512 N N . THR A 1 455 ? 7.219 1.625 -2.325 1.00 36.66 455 THR A N 1
ATOM 3513 C CA . THR A 1 455 ? 7.250 2.349 -3.603 1.00 36.66 455 THR A CA 1
ATOM 3514 C C . THR A 1 455 ? 6.150 1.860 -4.548 1.00 36.66 455 THR A C 1
ATOM 3516 O O . THR A 1 455 ? 5.897 2.477 -5.580 1.00 36.66 455 THR A O 1
ATOM 3519 N N . LYS A 1 456 ? 5.464 0.764 -4.191 1.00 35.84 456 LYS A N 1
ATOM 3520 C CA . LYS A 1 456 ? 4.277 0.267 -4.882 1.00 35.84 456 LYS A CA 1
ATOM 3521 C C . LYS A 1 456 ? 3.019 0.909 -4.300 1.00 35.84 456 LYS A C 1
ATOM 3523 O O . LYS A 1 456 ? 2.731 0.767 -3.118 1.00 35.84 456 LYS A O 1
ATOM 3528 N N . TYR A 1 457 ? 2.295 1.579 -5.191 1.00 32.62 457 TYR A N 1
ATOM 3529 C CA . TYR A 1 457 ? 0.915 2.043 -5.091 1.00 32.62 457 TYR A CA 1
ATOM 3530 C C . TYR A 1 457 ? 0.073 1.239 -4.087 1.00 32.62 457 TYR A C 1
ATOM 3532 O O . TYR A 1 457 ? -0.333 0.111 -4.365 1.00 32.62 457 TYR A O 1
ATOM 3540 N N . THR A 1 458 ? -0.206 1.828 -2.926 1.00 27.56 458 THR A N 1
ATOM 3541 C CA . THR A 1 458 ? -1.227 1.322 -2.006 1.00 27.56 458 THR A CA 1
ATOM 3542 C C . THR A 1 458 ? -2.582 1.824 -2.498 1.00 27.56 458 THR A C 1
ATOM 3544 O O . THR A 1 458 ? -2.849 3.024 -2.472 1.00 27.56 458 THR A O 1
ATOM 3547 N N . ILE A 1 459 ? -3.420 0.914 -2.994 1.00 27.47 459 ILE A N 1
ATOM 3548 C CA . ILE A 1 459 ? -4.808 1.203 -3.370 1.00 27.47 459 ILE A CA 1
ATOM 3549 C C . ILE A 1 459 ? -5.637 1.166 -2.080 1.00 27.47 459 ILE A C 1
ATOM 3551 O O . ILE A 1 459 ? -5.986 0.091 -1.590 1.00 27.47 459 ILE A O 1
ATOM 3555 N N . GLU A 1 460 ? -5.893 2.333 -1.491 1.00 25.61 460 GLU A N 1
ATOM 3556 C CA . GLU A 1 460 ? -6.752 2.478 -0.312 1.00 25.61 460 GLU A CA 1
ATOM 3557 C C . GLU A 1 460 ? -8.209 2.753 -0.730 1.00 25.61 460 GLU A C 1
ATOM 3559 O O . GLU A 1 460 ? -8.545 3.833 -1.203 1.00 25.61 460 GLU A O 1
ATOM 3564 N N . SER A 1 461 ? -9.062 1.744 -0.511 1.00 28.36 461 SER A N 1
ATOM 3565 C CA . SER A 1 461 ? -10.524 1.811 -0.324 1.00 28.36 461 SER A CA 1
ATOM 3566 C C . SER A 1 461 ? -11.365 2.732 -1.237 1.00 28.36 461 SER A C 1
ATOM 3568 O O . SER A 1 461 ? -11.725 3.845 -0.861 1.00 28.36 461 SER A O 1
ATOM 3570 N N . LEU A 1 462 ? -11.835 2.189 -2.361 1.00 30.41 462 LEU A N 1
ATOM 3571 C CA . LEU A 1 462 ? -12.963 2.689 -3.154 1.00 30.41 462 LEU A CA 1
ATOM 3572 C C . LEU A 1 462 ? -14.272 2.248 -2.493 1.00 30.41 462 LEU A C 1
ATOM 3574 O O . LEU A 1 462 ? -14.570 1.052 -2.435 1.00 30.41 462 LEU A O 1
ATOM 3578 N N . SER A 1 463 ? -15.079 3.205 -2.048 1.00 27.00 463 SER A N 1
ATOM 3579 C CA . SER A 1 463 ? -16.525 3.018 -1.948 1.00 27.00 463 SER A CA 1
ATOM 3580 C C . SER A 1 463 ? -17.137 3.460 -3.271 1.00 27.00 463 SER A C 1
ATOM 3582 O O . SER A 1 463 ? -17.000 4.629 -3.631 1.00 27.00 463 SER A O 1
ATOM 3584 N N . ILE A 1 464 ? -17.800 2.554 -3.989 1.00 33.22 464 ILE A N 1
ATOM 3585 C CA . ILE A 1 464 ? -18.608 2.945 -5.142 1.00 33.22 464 ILE A CA 1
ATOM 3586 C C . ILE A 1 464 ? -20.045 2.470 -4.962 1.00 33.22 464 ILE A C 1
ATOM 3588 O O . ILE A 1 464 ? -20.315 1.270 -4.864 1.00 33.22 464 ILE A O 1
ATOM 3592 N N . ASP A 1 465 ? -20.962 3.427 -4.965 1.00 34.22 465 ASP A N 1
ATOM 3593 C CA . ASP A 1 465 ? -22.398 3.194 -5.033 1.00 34.22 465 ASP A CA 1
ATOM 3594 C C . ASP A 1 465 ? -22.795 3.059 -6.513 1.00 34.22 465 ASP A C 1
ATOM 3596 O O . ASP A 1 465 ? -23.045 4.041 -7.201 1.00 34.22 465 ASP A O 1
ATOM 3600 N N . TYR A 1 466 ? -22.770 1.827 -7.037 1.00 41.84 466 TYR A N 1
ATOM 3601 C CA . TYR A 1 466 ? -22.960 1.531 -8.473 1.00 41.84 466 TYR A CA 1
ATOM 3602 C C . TYR A 1 466 ? -24.413 1.225 -8.887 1.00 41.84 466 TYR A C 1
ATOM 3604 O O . TYR A 1 466 ? -24.640 0.770 -10.004 1.00 41.84 466 TYR A O 1
ATOM 3612 N N . VAL A 1 467 ? -25.403 1.425 -8.010 1.00 39.44 467 VAL A N 1
ATOM 3613 C CA . VAL A 1 467 ? -26.820 1.189 -8.347 1.00 39.44 467 VAL A CA 1
ATOM 3614 C C . VAL A 1 467 ? -27.657 2.374 -7.894 1.00 39.44 467 VAL A C 1
ATOM 3616 O O . VAL A 1 467 ? -28.100 2.432 -6.748 1.00 39.44 467 VAL A O 1
ATOM 3619 N N . ASP A 1 468 ? -27.875 3.304 -8.818 1.00 38.66 468 ASP A N 1
ATOM 3620 C CA . ASP A 1 468 ? -28.849 4.375 -8.648 1.00 38.66 468 ASP A CA 1
ATOM 3621 C C . ASP A 1 468 ? -30.221 3.901 -9.140 1.00 38.66 468 ASP A C 1
ATOM 3623 O O . ASP A 1 468 ? -30.379 3.544 -10.302 1.00 38.66 468 ASP A O 1
ATOM 3627 N N . ASN A 1 469 ? -31.199 3.967 -8.233 1.00 45.25 469 ASN A N 1
ATOM 3628 C CA . ASN A 1 469 ? -32.646 4.024 -8.463 1.00 45.25 469 ASN A CA 1
ATOM 3629 C C . ASN A 1 469 ? -33.291 2.932 -9.343 1.00 45.25 469 ASN A C 1
ATOM 3631 O O . ASN A 1 469 ? -33.157 2.899 -10.561 1.00 45.25 469 ASN A O 1
ATOM 3635 N N . VAL A 1 470 ? -34.152 2.120 -8.718 1.00 43.12 470 VAL A N 1
ATOM 3636 C CA . VAL A 1 470 ? -35.165 1.329 -9.433 1.00 43.12 470 VAL A CA 1
ATOM 3637 C C . VAL A 1 470 ? -36.281 2.279 -9.868 1.00 43.12 470 VAL A C 1
ATOM 3639 O O . VAL A 1 470 ? -36.979 2.839 -9.021 1.00 43.12 470 VAL A O 1
ATOM 3642 N N . ILE A 1 471 ? -36.433 2.478 -11.177 1.00 47.56 471 ILE A N 1
ATOM 3643 C CA . ILE A 1 471 ? -37.541 3.250 -11.750 1.00 47.56 471 ILE A CA 1
ATOM 3644 C C . ILE A 1 471 ? -38.634 2.260 -12.163 1.00 47.56 471 ILE A C 1
ATOM 3646 O O . ILE A 1 471 ? -38.384 1.361 -12.968 1.00 47.56 471 ILE A O 1
ATOM 3650 N N . TYR A 1 472 ? -39.824 2.424 -11.585 1.00 45.09 472 TYR A N 1
ATOM 3651 C CA . TYR A 1 472 ? -41.029 1.684 -11.957 1.00 45.09 472 TYR A CA 1
ATOM 3652 C C . TYR A 1 472 ? -41.752 2.456 -13.062 1.00 45.09 472 TYR A C 1
ATOM 3654 O O . TYR A 1 472 ? -42.000 3.653 -12.893 1.00 45.09 472 TYR A O 1
ATOM 3662 N N . ASN A 1 473 ? -42.073 1.779 -14.164 1.00 46.97 473 ASN A N 1
ATOM 3663 C CA . ASN A 1 473 ? -42.941 2.304 -15.221 1.00 46.97 473 ASN A CA 1
ATOM 3664 C C . ASN A 1 473 ? -44.314 1.644 -15.177 1.00 46.97 473 ASN A C 1
ATOM 3666 O O . ASN A 1 473 ? -44.358 0.412 -14.944 1.00 46.97 473 ASN A O 1
#

Organism: NCBI:txid417367

Secondary structure (DSSP, 8-state):
------THHHHHHHHHHHHHHHHHHHHHHHHHHHHHHHHHHHHHHHHHHHHHHHHHHHHHHHHHHHHHHHHHHHHHHHHHTHHHHHHHT--S-GGGG-S---HHHHHHHHHHHHHHHHHHHHHHHHHHHHSPPEEEE-SS-EEEEEE-S--EEEEPPTTSSS-EEEEEEEEEEE-TTS-EEEEEEEEEEEPPPHHHHHTTTT---SS-----HHHHSPPPPSSBHHHHHHHTTTT--S-EEEEPPTT--HHHHHHHHHTTT--GGGEEEE-S-THHHH---SSTTEEEGGGTGGGTTPEEEES-EEEEEEES--S-EEEEEEEEEEEEEEEEE-SSS-EEEEEEEEEE-S-EEEESEEEEE---SSS---EEESS-EEEEEEEEEEEGGGS-TTTB-HHHHHTEEEEEEEEEE--S--TT--GGG---TTEEEE--SSHHHHHHHTTGGGGT---S--------------EE-